Protein 6H9O (pdb70)

Nearest PDB structures (foldseek):
  6h9o-assembly1_A  TM=1.005E+00  e=1.721E-45  Escherichia coli K-12
  6h9o-assembly2_C  TM=9.805E-01  e=7.063E-41  Escherichia coli K-12
  8hhh-assembly1_Q  TM=9.699E-01  e=2.082E-38  Escherichia coli K-12
  2vh1-assembly1_A  TM=9.726E-01  e=2.102E-37  Escherichia coli
  2vh1-assembly2_B  TM=8.930E-01  e=1.021E-34  Escherichia coli

Structure (mmCIF, N/CA/C/O backbone):
data_6H9O
#
_entry.id   6H9O
#
_cell.length_a   117.221
_cell.length_b   48.011
_cell.length_c   131.619
_cell.angle_alpha   90.00
_cell.angle_beta   112.40
_cell.angle_gamma   90.00
#
_symmetry.space_group_name_H-M   'C 1 2 1'
#
loop_
_entity.id
_entity.type
_entity.pdbx_description
1 polymer 'Cell division protein FtsQ'
2 polymer 'Cell division protein FtsB'
#
loop_
_atom_site.group_PDB
_atom_site.id
_atom_site.type_symbol
_atom_site.label_atom_id
_atom_site.label_alt_id
_atom_site.label_comp_id
_atom_site.label_asym_id
_atom_site.label_entity_id
_atom_site.label_seq_id
_atom_site.pdbx_PDB_ins_code
_atom_site.Cartn_x
_atom_site.Cartn_y
_atom_site.Cartn_z
_atom_site.occupancy
_atom_site.B_iso_or_equiv
_atom_site.auth_seq_id
_atom_site.auth_comp_id
_atom_site.auth_asym_id
_atom_site.auth_atom_id
_atom_site.pdbx_PDB_model_num
ATOM 1 N N . SER A 1 2 ? 14.079 -62.062 40.295 1.00 110.44 58 SER A N 1
ATOM 2 C CA . SER A 1 2 ? 14.163 -60.894 41.170 1.00 116.82 58 SER A CA 1
ATOM 3 C C . SER A 1 2 ? 15.627 -60.514 41.501 1.00 114.79 58 SER A C 1
ATOM 4 O O . SER A 1 2 ? 15.869 -59.752 42.436 1.00 135.00 58 SER A O 1
ATOM 7 N N . LYS A 1 3 ? 16.592 -61.065 40.760 1.00 106.47 59 LYS A N 1
ATOM 8 C CA . LYS A 1 3 ? 17.986 -60.658 40.923 1.00 104.23 59 LYS A CA 1
ATOM 9 C C . LYS A 1 3 ? 18.123 -59.163 40.635 1.00 102.85 59 LYS A C 1
ATOM 10 O O . LYS A 1 3 ? 17.587 -58.655 39.648 1.00 102.23 59 LYS A O 1
ATOM 16 N N . LEU A 1 4 ? 18.880 -58.459 41.477 1.00 98.81 60 LEU A N 1
ATOM 17 C CA . LEU A 1 4 ? 18.675 -57.030 41.689 1.00 95.81 60 LEU A CA 1
ATOM 18 C C . LEU A 1 4 ? 19.924 -56.229 41.383 1.00 92.19 60 LEU A C 1
ATOM 19 O O . LEU A 1 4 ? 20.997 -56.520 41.917 1.00 98.48 60 LEU A O 1
ATOM 24 N N . VAL A 1 5 ? 19.774 -55.189 40.570 1.00 89.09 61 VAL A N 1
ATOM 25 C CA . VAL A 1 5 ? 20.868 -54.275 40.259 1.00 91.89 61 VAL A CA 1
ATOM 26 C C . VAL A 1 5 ? 20.343 -52.866 40.505 1.00 91.40 61 VAL A C 1
ATOM 27 O O . VAL A 1 5 ? 19.412 -52.412 39.825 1.00 91.04 61 VAL A O 1
ATOM 31 N N . LEU A 1 6 ? 20.910 -52.188 41.495 1.00 88.61 62 LEU A N 1
ATOM 32 C CA . LEU A 1 6 ? 20.512 -50.833 41.839 1.00 80.77 62 LEU A CA 1
ATOM 33 C C . LEU A 1 6 ? 21.532 -49.835 41.308 1.00 81.95 62 LEU A C 1
ATOM 34 O O . LEU A 1 6 ? 22.736 -49.979 41.537 1.00 81.93 62 LEU A O 1
ATOM 39 N N . THR A 1 7 ? 21.037 -48.824 40.615 1.00 81.18 63 THR A N 1
ATOM 40 C CA . THR A 1 7 ? 21.820 -47.674 40.212 1.00 79.56 63 THR A CA 1
ATOM 41 C C . THR A 1 7 ? 21.308 -46.442 40.952 1.00 79.14 63 THR A C 1
ATOM 42 O O . THR A 1 7 ? 20.150 -46.389 41.369 1.00 85.06 63 THR A O 1
ATOM 46 N N . GLY A 1 8 ? 22.173 -45.449 41.125 1.00 81.03 64 GLY A N 1
ATOM 47 C CA . GLY A 1 8 ? 21.777 -44.265 41.863 1.00 75.11 64 GLY A CA 1
ATOM 48 C C . GLY A 1 8 ? 22.687 -43.892 43.021 1.00 77.25 64 GLY A C 1
ATOM 49 O O . GLY A 1 8 ? 23.432 -44.731 43.537 1.00 80.06 64 GLY A O 1
ATOM 50 N N . GLU A 1 9 ? 22.627 -42.633 43.447 1.00 68.83 65 GLU A N 1
ATOM 51 C CA . GLU A 1 9 ? 23.472 -42.123 44.521 1.00 82.86 65 GLU A CA 1
ATOM 52 C C . GLU A 1 9 ? 22.850 -42.461 45.884 1.00 89.08 65 GLU A C 1
ATOM 53 O O . GLU A 1 9 ? 22.201 -41.642 46.544 1.00 95.86 65 GLU A O 1
ATOM 59 N N . ARG A 1 10 ? 23.081 -43.695 46.327 1.00 88.29 66 ARG A N 1
ATOM 60 C CA . ARG A 1 10 ? 22.593 -44.162 47.626 1.00 82.54 66 ARG A CA 1
ATOM 61 C C . ARG A 1 10 ? 23.369 -43.498 48.751 1.00 84.66 66 ARG A C 1
ATOM 62 O O . ARG A 1 10 ? 24.605 -43.485 48.737 1.00 102.18 66 ARG A O 1
ATOM 70 N N . HIS A 1 11 ? 22.661 -42.922 49.716 1.00 77.03 67 HIS A N 1
ATOM 71 C CA . HIS A 1 11 ? 23.355 -42.608 50.960 1.00 81.48 67 HIS A CA 1
ATOM 72 C C . HIS A 1 11 ? 22.640 -43.198 52.157 1.00 75.11 67 HIS A C 1
ATOM 73 O O . HIS A 1 11 ? 23.282 -43.706 53.086 1.00 70.84 67 HIS A O 1
ATOM 80 N N . TYR A 1 12 ? 21.314 -43.176 52.113 1.00 68.61 68 TYR A N 1
ATOM 81 C CA . TYR A 1 12 ? 20.501 -43.722 53.181 1.00 61.26 68 TYR A CA 1
ATOM 82 C C . TYR A 1 12 ? 19.925 -45.100 52.875 1.00 59.12 68 TYR A C 1
ATOM 83 O O . TYR A 1 12 ? 19.797 -45.916 53.796 1.00 58.70 68 TYR A O 1
ATOM 92 N N . THR A 1 13 ? 19.535 -45.381 51.627 1.00 55.84 69 THR A N 1
ATOM 93 C CA . THR A 1 13 ? 18.879 -46.651 51.331 1.00 59.51 69 THR A CA 1
ATOM 94 C C . THR A 1 13 ? 19.872 -47.816 51.214 1.00 64.27 69 THR A C 1
ATOM 95 O O . THR A 1 13 ? 20.773 -47.803 50.364 1.00 66.55 69 THR A O 1
ATOM 99 N N . ARG A 1 14 ? 19.724 -48.797 52.108 1.00 60.51 70 ARG A N 1
ATOM 100 C CA . ARG A 1 14 ? 20.377 -50.098 52.022 1.00 58.83 70 ARG A CA 1
ATOM 101 C C . ARG A 1 14 ? 19.718 -51.000 50.980 1.00 66.71 70 ARG A C 1
ATOM 102 O O . ARG A 1 14 ? 18.495 -50.981 50.786 1.00 68.54 70 ARG A O 1
ATOM 110 N N . ASN A 1 15 ? 20.548 -51.804 50.313 1.00 66.54 71 ASN A N 1
ATOM 111 C CA . ASN A 1 15 ? 20.074 -52.958 49.549 1.00 68.11 71 ASN A CA 1
ATOM 112 C C . ASN A 1 15 ? 18.892 -53.636 50.211 1.00 70.32 71 ASN A C 1
ATOM 113 O O . ASN A 1 15 ? 17.848 -53.848 49.585 1.00 70.49 71 ASN A O 1
ATOM 118 N N . ASP A 1 16 ? 19.029 -53.980 51.490 1.00 74.08 72 ASP A N 1
ATOM 119 C CA . ASP A 1 16 ? 17.990 -54.768 52.131 1.00 62.44 72 ASP A CA 1
ATOM 120 C C . ASP A 1 16 ? 16.674 -54.023 52.226 1.00 70.04 72 ASP A C 1
ATOM 121 O O . ASP A 1 16 ? 15.626 -54.662 52.374 1.00 73.51 72 ASP A O 1
ATOM 126 N N . ASP A 1 17 ? 16.682 -52.700 52.071 1.00 69.20 73 ASP A N 1
ATOM 127 C CA . ASP A 1 17 ? 15.414 -51.991 51.989 1.00 64.06 73 ASP A CA 1
ATOM 128 C C . ASP A 1 17 ? 14.704 -52.322 50.693 1.00 63.49 73 ASP A C 1
ATOM 129 O O . ASP A 1 17 ? 13.485 -52.547 50.684 1.00 67.19 73 ASP A O 1
ATOM 134 N N . ILE A 1 18 ? 15.454 -52.349 49.586 1.00 64.86 74 ILE A N 1
ATOM 135 C CA . ILE A 1 18 ? 14.876 -52.750 48.308 1.00 65.68 74 ILE A CA 1
ATOM 136 C C . ILE A 1 18 ? 14.545 -54.233 48.304 1.00 65.13 74 ILE A C 1
ATOM 137 O O . ILE A 1 18 ? 13.536 -54.656 47.729 1.00 61.08 74 ILE A O 1
ATOM 142 N N . ARG A 1 19 ? 15.404 -55.054 48.899 1.00 65.75 75 ARG A N 1
ATOM 143 C CA . ARG A 1 19 ? 15.084 -56.468 48.918 1.00 66.82 75 ARG A CA 1
ATOM 144 C C . ARG A 1 19 ? 13.798 -56.684 49.689 1.00 68.16 75 ARG A C 1
ATOM 145 O O . ARG A 1 19 ? 12.901 -57.397 49.222 1.00 72.80 75 ARG A O 1
ATOM 153 N N . GLN A 1 20 ? 13.636 -55.987 50.818 1.00 64.22 76 GLN A N 1
ATOM 154 C CA . GLN A 1 20 ? 12.485 -56.279 51.652 1.00 63.26 76 GLN A CA 1
ATOM 155 C C . GLN A 1 20 ? 11.233 -55.582 51.152 1.00 68.43 76 GLN A C 1
ATOM 156 O O . GLN A 1 20 ? 10.125 -56.029 51.462 1.00 66.02 76 GLN A O 1
ATOM 162 N N . SER A 1 21 ? 11.381 -54.596 50.274 1.00 68.83 77 SER A N 1
ATOM 163 C CA . SER A 1 21 ? 10.206 -54.033 49.636 1.00 68.03 77 SER A CA 1
ATOM 164 C C . SER A 1 21 ? 9.679 -54.972 48.563 1.00 68.25 77 SER A C 1
ATOM 165 O O . SER A 1 21 ? 8.471 -55.225 48.493 1.00 72.71 77 SER A O 1
ATOM 168 N N . ILE A 1 22 ? 10.574 -55.594 47.798 1.00 71.84 78 ILE A N 1
ATOM 169 C CA . ILE A 1 22 ? 10.130 -56.540 46.780 1.00 75.09 78 ILE A CA 1
ATOM 170 C C . ILE A 1 22 ? 9.601 -57.818 47.419 1.00 74.02 78 ILE A C 1
ATOM 171 O O . ILE A 1 22 ? 8.516 -58.302 47.071 1.00 68.05 78 ILE A O 1
ATOM 176 N N . LEU A 1 23 ? 10.338 -58.364 48.388 1.00 70.04 79 LEU A N 1
ATOM 177 C CA . LEU A 1 23 ? 9.836 -59.530 49.108 1.00 73.33 79 LEU A CA 1
ATOM 178 C C . LEU A 1 23 ? 8.502 -59.258 49.786 1.00 75.33 79 LEU A C 1
ATOM 179 O O . LEU A 1 23 ? 7.713 -60.185 49.991 1.00 75.97 79 LEU A O 1
ATOM 184 N N . ALA A 1 24 ? 8.230 -58.000 50.135 1.00 76.30 80 ALA A N 1
ATOM 185 C CA . ALA A 1 24 ? 6.989 -57.672 50.828 1.00 75.28 80 ALA A CA 1
ATOM 186 C C . ALA A 1 24 ? 5.759 -57.982 49.992 1.00 74.65 80 ALA A C 1
ATOM 187 O O . ALA A 1 24 ? 4.692 -58.256 50.546 1.00 75.88 80 ALA A O 1
ATOM 189 N N . LEU A 1 25 ? 5.877 -57.941 48.669 1.00 72.09 81 LEU A N 1
ATOM 190 C CA . LEU A 1 25 ? 4.709 -58.180 47.833 1.00 79.01 81 LEU A CA 1
ATOM 191 C C . LEU A 1 25 ? 4.315 -59.651 47.753 1.00 86.87 81 LEU A C 1
ATOM 192 O O . LEU A 1 25 ? 3.171 -59.952 47.388 1.00 88.62 81 LEU A O 1
ATOM 197 N N . GLY A 1 26 ? 5.221 -60.567 48.074 1.00 85.45 82 GLY A N 1
ATOM 198 C CA . GLY A 1 26 ? 4.928 -61.987 47.978 1.00 91.29 82 GLY A CA 1
ATOM 199 C C . GLY A 1 26 ? 5.552 -62.635 46.751 1.00 88.77 82 GLY A C 1
ATOM 200 O O . GLY A 1 26 ? 5.996 -61.954 45.822 1.00 77.08 82 GLY A O 1
ATOM 201 N N . GLN A 1 34 ? 6.176 -60.306 38.764 1.00 120.57 90 GLN A N 1
ATOM 202 C CA . GLN A 1 34 ? 5.358 -59.185 39.211 1.00 113.69 90 GLN A CA 1
ATOM 203 C C . GLN A 1 34 ? 5.537 -57.997 38.262 1.00 116.21 90 GLN A C 1
ATOM 204 O O . GLN A 1 34 ? 6.250 -58.114 37.256 1.00 117.66 90 GLN A O 1
ATOM 210 N N . ASP A 1 35 ? 4.935 -56.853 38.612 1.00 110.73 91 ASP A N 1
ATOM 211 C CA . ASP A 1 35 ? 4.800 -55.695 37.729 1.00 108.26 91 ASP A CA 1
ATOM 212 C C . ASP A 1 35 ? 5.653 -54.523 38.214 1.00 107.85 91 ASP A C 1
ATOM 213 O O . ASP A 1 35 ? 5.669 -54.198 39.410 1.00 106.85 91 ASP A O 1
ATOM 218 N N . VAL A 1 36 ? 6.309 -53.867 37.246 1.00 101.45 92 VAL A N 1
ATOM 219 C CA . VAL A 1 36 ? 7.275 -52.790 37.448 1.00 95.86 92 VAL A CA 1
ATOM 220 C C . VAL A 1 36 ? 6.622 -51.544 38.041 1.00 96.00 92 VAL A C 1
ATOM 221 O O . VAL A 1 36 ? 7.261 -50.772 38.765 1.00 92.87 92 VAL A O 1
ATOM 225 N N . ASN A 1 37 ? 5.345 -51.335 37.775 1.00 97.68 93 ASN A N 1
ATOM 226 C CA . ASN A 1 37 ? 4.699 -50.179 38.371 1.00 97.84 93 ASN A CA 1
ATOM 227 C C . ASN A 1 37 ? 4.393 -50.426 39.838 1.00 93.88 93 ASN A C 1
ATOM 228 O O . ASN A 1 37 ? 4.552 -49.526 40.670 1.00 88.47 93 ASN A O 1
ATOM 233 N N . ILE A 1 38 ? 3.908 -51.627 40.154 1.00 97.06 94 ILE A N 1
ATOM 234 C CA . ILE A 1 38 ? 3.551 -51.952 41.531 1.00 96.46 94 ILE A CA 1
ATOM 235 C C . ILE A 1 38 ? 4.757 -51.823 42.459 1.00 90.85 94 ILE A C 1
ATOM 236 O O . ILE A 1 38 ? 4.635 -51.318 43.585 1.00 85.85 94 ILE A O 1
ATOM 241 N N . ILE A 1 39 ? 5.940 -52.241 41.999 1.00 87.23 95 ILE A N 1
ATOM 242 C CA . ILE A 1 39 ? 7.081 -52.269 42.908 1.00 81.69 95 ILE A CA 1
ATOM 243 C C . ILE A 1 39 ? 7.708 -50.884 43.042 1.00 79.93 95 ILE A C 1
ATOM 244 O O . ILE A 1 39 ? 8.207 -50.520 44.112 1.00 73.57 95 ILE A O 1
ATOM 249 N N . GLN A 1 40 ? 7.708 -50.094 41.968 1.00 83.61 96 GLN A N 1
ATOM 250 C CA . GLN A 1 40 ? 8.135 -48.700 42.066 1.00 76.79 96 GLN A CA 1
ATOM 251 C C . GLN A 1 40 ? 7.337 -47.956 43.132 1.00 73.28 96 GLN A C 1
ATOM 252 O O . GLN A 1 40 ? 7.904 -47.312 44.022 1.00 72.24 96 GLN A O 1
ATOM 258 N N . THR A 1 41 ? 6.007 -48.033 43.045 1.00 74.21 97 THR A N 1
ATOM 259 C CA . THR A 1 41 ? 5.153 -47.420 44.054 1.00 71.92 97 THR A CA 1
ATOM 260 C C . THR A 1 41 ? 5.424 -47.998 45.433 1.00 70.84 97 THR A C 1
ATOM 261 O O . THR A 1 41 ? 5.401 -47.269 46.432 1.00 69.77 97 THR A O 1
ATOM 265 N N . GLN A 1 42 ? 5.728 -49.291 45.504 1.00 70.70 98 GLN A N 1
ATOM 266 C CA . GLN A 1 42 ? 5.906 -49.923 46.804 1.00 72.88 98 GLN A CA 1
ATOM 267 C C . GLN A 1 42 ? 7.232 -49.538 47.439 1.00 67.93 98 GLN A C 1
ATOM 268 O O . GLN A 1 42 ? 7.318 -49.471 48.676 1.00 61.81 98 GLN A O 1
ATOM 274 N N . ILE A 1 43 ? 8.257 -49.277 46.613 1.00 69.05 99 ILE A N 1
ATOM 275 C CA . ILE A 1 43 ? 9.513 -48.735 47.115 1.00 57.16 99 ILE A CA 1
ATOM 276 C C . ILE A 1 43 ? 9.281 -47.330 47.627 1.00 62.36 99 ILE A C 1
ATOM 277 O O . ILE A 1 43 ? 9.771 -46.948 48.698 1.00 57.31 99 ILE A O 1
ATOM 282 N N . GLU A 1 44 ? 8.526 -46.539 46.855 1.00 63.78 100 GLU A N 1
ATOM 283 C CA . GLU A 1 44 ? 8.092 -45.217 47.293 1.00 58.07 100 GLU A CA 1
ATOM 284 C C . GLU A 1 44 ? 7.410 -45.292 48.653 1.00 63.02 100 GLU A C 1
ATOM 285 O O . GLU A 1 44 ? 7.707 -44.509 49.563 1.00 64.35 100 GLU A O 1
ATOM 291 N N . GLN A 1 45 ? 6.506 -46.253 48.819 1.00 60.45 101 GLN A N 1
ATOM 292 C CA . GLN A 1 45 ? 5.669 -46.254 50.000 1.00 58.48 101 GLN A CA 1
ATOM 293 C C . GLN A 1 45 ? 6.371 -46.780 51.225 1.00 56.41 101 GLN A C 1
ATOM 294 O O . GLN A 1 45 ? 5.932 -46.505 52.343 1.00 58.80 101 GLN A O 1
ATOM 300 N N . ARG A 1 46 ? 7.462 -47.495 51.063 1.00 64.51 102 ARG A N 1
ATOM 301 C CA . ARG A 1 46 ? 8.113 -48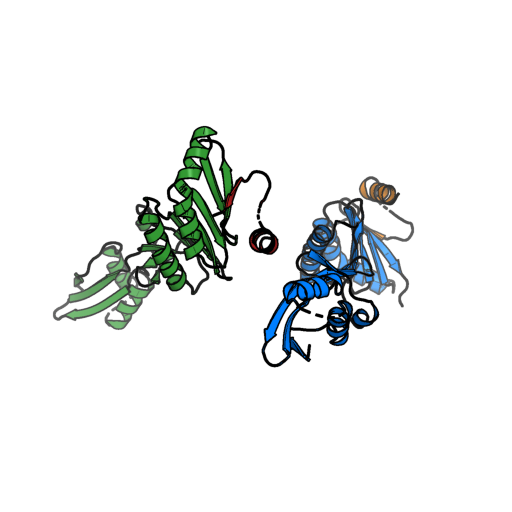.055 52.227 1.00 63.98 102 ARG A CA 1
ATOM 302 C C . ARG A 1 46 ? 9.373 -47.318 52.592 1.00 62.72 102 ARG A C 1
ATOM 303 O O . ARG A 1 46 ? 9.779 -47.374 53.753 1.00 61.03 102 ARG A O 1
ATOM 311 N N . LEU A 1 47 ? 9.913 -46.540 51.662 1.00 65.63 103 LEU A N 1
ATOM 312 C CA . LEU A 1 47 ? 11.133 -45.765 51.867 1.00 62.80 103 LEU A CA 1
ATOM 313 C C . LEU A 1 47 ? 10.728 -44.317 51.731 1.00 60.50 103 LEU A C 1
ATOM 314 O O . LEU A 1 47 ? 10.514 -43.828 50.607 1.00 61.23 103 LEU A O 1
ATOM 319 N N . PRO A 1 48 ? 10.486 -43.621 52.837 1.00 63.51 104 PRO A N 1
ATOM 320 C CA . PRO A 1 48 ? 10.002 -42.250 52.727 1.00 61.37 104 PRO A CA 1
ATOM 321 C C . PRO A 1 48 ? 11.104 -41.261 52.419 1.00 51.31 104 PRO A C 1
ATOM 322 O O . PRO A 1 48 ? 10.829 -40.071 52.279 1.00 61.81 104 PRO A O 1
ATOM 326 N N . TRP A 1 49 ? 12.337 -41.699 52.278 1.00 58.84 105 TRP A N 1
ATOM 327 C CA . TRP A 1 49 ? 13.395 -40.801 51.850 1.00 57.19 105 TRP A CA 1
ATOM 328 C C . TRP A 1 49 ? 13.714 -40.951 50.369 1.00 57.00 105 TRP A C 1
ATOM 329 O O . TRP A 1 49 ? 14.700 -40.380 49.894 1.00 61.27 105 TRP A O 1
ATOM 340 N N . ILE A 1 50 ? 12.951 -41.745 49.648 1.00 51.08 106 ILE A N 1
ATOM 341 C CA . ILE A 1 50 ? 13.080 -41.826 48.204 1.00 51.80 106 ILE A CA 1
ATOM 342 C C . ILE A 1 50 ? 12.245 -40.725 47.597 1.00 47.35 106 ILE A C 1
ATOM 343 O O . ILE A 1 50 ? 11.084 -40.577 47.945 1.00 64.24 106 ILE A O 1
ATOM 348 N N . LYS A 1 51 ? 12.836 -39.925 46.730 1.00 56.31 107 LYS A N 1
ATOM 349 C CA . LYS A 1 51 ? 12.134 -38.881 45.982 1.00 57.21 107 LYS A CA 1
ATOM 350 C C . LYS A 1 51 ? 11.690 -39.370 44.603 1.00 63.89 107 LYS A C 1
ATOM 351 O O . LYS A 1 51 ? 10.614 -38.991 44.131 1.00 56.37 107 LYS A O 1
ATOM 357 N N . GLN A 1 52 ? 12.537 -40.161 43.926 1.00 61.69 108 GLN A N 1
ATOM 358 C CA . GLN A 1 52 ? 12.235 -40.741 42.622 1.00 68.57 108 GLN A CA 1
ATOM 359 C C . GLN A 1 52 ? 12.798 -42.153 42.591 1.00 60.99 108 GLN A C 1
ATOM 360 O O . GLN A 1 52 ? 13.800 -42.441 43.239 1.00 58.24 108 GLN A O 1
ATOM 366 N N . VAL A 1 53 ? 12.098 -43.047 41.898 1.00 62.79 109 VAL A N 1
ATOM 367 C CA . VAL A 1 53 ? 12.576 -44.407 41.680 1.00 68.7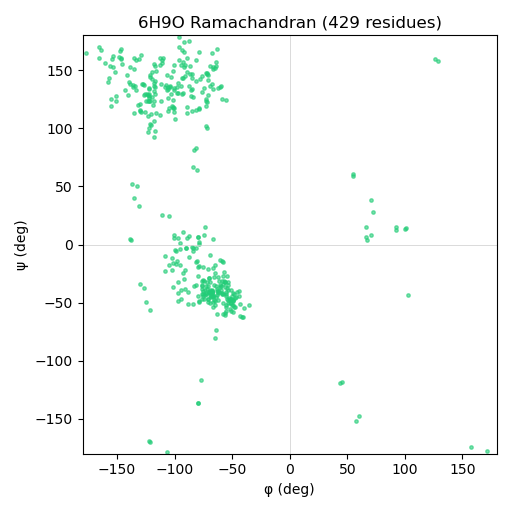6 109 VAL A CA 1
ATOM 368 C C . VAL A 1 53 ? 12.003 -44.910 40.370 1.00 71.76 109 VAL A C 1
ATOM 369 O O . VAL A 1 53 ? 10.792 -44.839 40.157 1.00 70.26 109 VAL A O 1
ATOM 373 N N . SER A 1 54 ? 12.868 -45.405 39.485 1.00 73.01 110 SER A N 1
ATOM 374 C CA . SER A 1 54 ? 12.433 -46.019 38.236 1.00 74.88 110 SER A CA 1
ATOM 375 C C . SER A 1 54 ? 12.970 -47.442 38.168 1.00 79.43 110 SER A C 1
ATOM 376 O O . SER A 1 54 ? 14.153 -47.694 38.433 1.00 80.11 110 SER A O 1
ATOM 379 N N . VAL A 1 55 ? 12.096 -48.356 37.786 1.00 82.27 111 VAL A N 1
ATOM 380 C CA . VAL A 1 55 ? 12.338 -49.785 37.868 1.00 85.15 111 VAL A CA 1
ATOM 381 C C . VAL A 1 55 ? 12.199 -50.409 36.481 1.00 92.33 111 VAL A C 1
ATOM 382 O O . VAL A 1 55 ? 11.097 -50.734 36.027 1.00 90.06 111 VAL A O 1
ATOM 386 N N . ARG A 1 56 ? 13.317 -50.661 35.823 1.00 98.09 112 ARG A N 1
ATOM 387 C CA . ARG A 1 56 ? 13.291 -51.240 34.488 1.00 107.35 112 ARG A CA 1
ATOM 388 C C . ARG A 1 56 ? 13.583 -52.733 34.585 1.00 108.10 112 ARG A C 1
ATOM 389 O O . ARG A 1 56 ? 14.523 -53.136 35.284 1.00 102.04 112 ARG A O 1
ATOM 397 N N . LYS A 1 57 ? 12.776 -53.553 33.895 1.00 113.30 113 LYS A N 1
ATOM 398 C CA . LYS A 1 57 ? 13.018 -54.993 33.891 1.00 114.55 113 LYS A CA 1
ATOM 399 C C . LYS A 1 57 ? 13.918 -55.374 32.724 1.00 118.31 113 LYS A C 1
ATOM 400 O O . LYS A 1 57 ? 13.952 -54.703 31.689 1.00 123.24 113 LYS A O 1
ATOM 406 N N . GLN A 1 58 ? 14.633 -56.484 32.896 1.00 122.26 114 GLN A N 1
ATOM 407 C CA . GLN A 1 58 ? 15.813 -56.774 32.089 1.00 130.38 114 GLN A CA 1
ATOM 408 C C . GLN A 1 58 ? 16.040 -58.278 32.065 1.00 130.90 114 GLN A C 1
ATOM 409 O O . GLN A 1 58 ? 16.113 -58.908 33.124 1.00 160.05 114 GLN A O 1
ATOM 415 N N . TRP A 1 59 ? 16.120 -58.851 30.870 1.00 128.14 115 TRP A N 1
ATOM 416 C CA . TRP A 1 59 ? 16.376 -60.283 30.795 1.00 124.34 115 TRP A CA 1
ATOM 417 C C . TRP A 1 59 ? 17.861 -60.539 31.048 1.00 121.69 115 TRP A C 1
ATOM 418 O O . TRP A 1 59 ? 18.700 -59.762 30.589 1.00 125.90 115 TRP A O 1
ATOM 429 N N . PRO A 1 60 ? 18.236 -61.624 31.754 1.00 118.06 116 PRO A N 1
ATOM 430 C CA . PRO A 1 60 ? 17.591 -62.840 32.278 1.00 118.14 116 PRO A CA 1
ATOM 431 C C . PRO A 1 60 ? 16.521 -62.655 33.352 1.00 121.82 116 PRO A C 1
ATOM 432 O O . PRO A 1 60 ? 15.330 -62.727 33.047 1.00 124.47 116 PRO A O 1
ATOM 436 N N . ASP A 1 61 ? 16.935 -62.458 34.599 1.00 118.02 117 ASP A N 1
ATOM 437 C CA . ASP A 1 61 ? 16.015 -62.393 35.730 1.00 116.22 117 ASP A CA 1
ATOM 438 C C . ASP A 1 61 ? 16.346 -61.187 36.590 1.00 117.41 117 ASP A C 1
ATOM 439 O O . ASP A 1 61 ? 16.511 -61.282 37.807 1.00 116.07 117 ASP A O 1
ATOM 444 N N . GLU A 1 62 ? 16.463 -60.022 35.958 1.00 120.33 118 GLU A N 1
ATOM 445 C CA . GLU A 1 62 ? 16.968 -58.844 36.640 1.00 111.85 118 GLU A CA 1
ATOM 446 C C . GLU A 1 62 ? 15.962 -57.700 36.660 1.00 108.21 118 GLU A C 1
ATOM 447 O O . GLU A 1 62 ? 15.166 -57.513 35.733 1.00 105.54 118 GLU A O 1
ATOM 453 N N . LEU A 1 63 ? 16.050 -56.931 37.746 1.00 107.62 119 LEU A N 1
ATOM 454 C CA . LEU A 1 63 ? 15.300 -55.706 38.008 1.00 97.47 119 LEU A CA 1
ATOM 455 C C . LEU A 1 63 ? 16.347 -54.626 38.188 1.00 95.54 119 LEU A C 1
ATOM 456 O O . LEU A 1 63 ? 17.131 -54.675 39.144 1.00 96.72 119 LEU A O 1
ATOM 461 N N . LYS A 1 64 ? 16.404 -53.682 37.266 1.00 94.60 120 LYS A N 1
ATOM 462 C CA . LYS A 1 64 ? 17.366 -52.60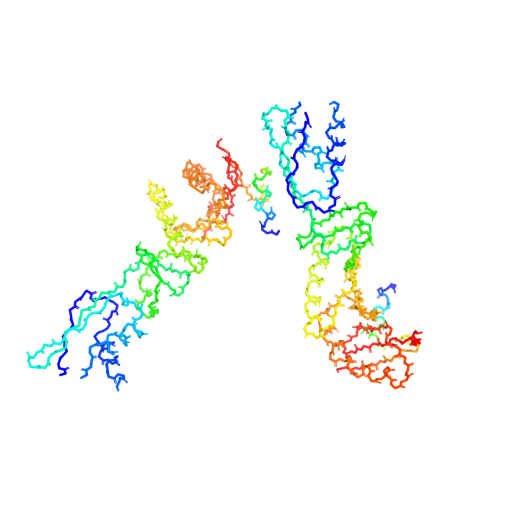3 37.384 1.00 96.32 120 LYS A CA 1
ATOM 463 C C . LYS A 1 64 ? 16.600 -51.403 37.911 1.00 96.26 120 LYS A C 1
ATOM 464 O O . LYS A 1 64 ? 15.588 -50.996 37.327 1.00 97.73 120 LYS A O 1
ATOM 470 N N . ILE A 1 65 ? 17.069 -50.860 39.028 1.00 86.26 121 ILE A N 1
ATOM 471 C CA . ILE A 1 65 ? 16.307 -49.899 39.804 1.00 84.42 121 ILE A CA 1
ATOM 472 C C . ILE A 1 65 ? 17.117 -48.617 39.896 1.00 80.04 121 ILE A C 1
ATOM 473 O O . ILE A 1 65 ? 18.252 -48.631 40.397 1.00 77.96 121 ILE A O 1
ATOM 478 N N . HIS A 1 66 ? 16.536 -47.506 39.455 1.00 74.90 122 HIS A N 1
ATOM 479 C CA . HIS A 1 66 ? 17.203 -46.226 39.644 1.00 79.13 122 HIS A CA 1
ATOM 480 C C . HIS A 1 66 ? 16.618 -45.532 40.870 1.00 76.69 122 HIS A C 1
ATOM 481 O O . HIS A 1 66 ? 15.388 -45.436 41.023 1.00 69.85 122 HIS A O 1
ATOM 488 N N . LEU A 1 67 ? 17.503 -45.072 41.746 1.00 63.17 123 LEU A N 1
ATOM 489 C CA . LEU A 1 67 ? 17.118 -44.465 43.002 1.00 61.77 123 LEU A CA 1
ATOM 490 C C . LEU A 1 67 ? 17.575 -43.018 43.014 1.00 67.72 123 LEU A C 1
ATOM 491 O O . LEU A 1 67 ? 18.747 -42.730 42.740 1.00 69.27 123 LEU A O 1
ATOM 496 N N . VAL A 1 68 ? 16.653 -42.109 43.340 1.00 61.31 124 VAL A N 1
ATOM 497 C CA . VAL A 1 68 ? 17.012 -40.759 43.746 1.00 57.23 124 VAL A CA 1
ATOM 498 C C . VAL A 1 68 ? 16.435 -40.502 45.122 1.00 56.86 124 VAL A C 1
ATOM 499 O O . VAL A 1 68 ? 15.228 -40.663 45.333 1.00 58.81 124 VAL A O 1
ATOM 503 N N . GLU A 1 69 ? 17.301 -40.101 46.042 1.00 55.10 125 GLU A N 1
ATOM 504 C CA . GLU A 1 69 ? 16.951 -39.792 47.414 1.00 53.75 125 GLU A CA 1
ATOM 505 C C . GLU A 1 69 ? 16.743 -38.300 47.556 1.00 53.62 125 GLU A C 1
ATOM 506 O O . GLU A 1 69 ? 17.216 -37.501 46.746 1.00 54.91 125 GLU A O 1
ATOM 512 N N . TYR A 1 70 ? 16.020 -37.929 48.599 1.00 53.10 126 TYR A N 1
ATOM 513 C CA . TYR A 1 70 ? 16.089 -36.555 49.065 1.00 55.99 126 TYR A CA 1
ATOM 514 C C . TYR A 1 70 ? 17.467 -36.298 49.671 1.00 52.53 126 TYR A C 1
ATOM 515 O O . TYR A 1 70 ? 18.141 -37.213 50.149 1.00 58.91 126 TYR A O 1
ATOM 524 N N . VAL A 1 71 ? 17.900 -35.046 49.644 1.00 48.68 127 VAL A N 1
ATOM 525 C CA . VAL A 1 71 ? 19.202 -34.667 50.181 1.00 51.09 127 VAL A CA 1
ATOM 526 C C . VAL A 1 71 ? 18.997 -33.627 51.262 1.00 54.41 127 VAL A C 1
ATOM 527 O O . VAL A 1 71 ? 18.791 -32.438 50.991 1.00 50.21 127 VAL A O 1
ATOM 531 N N . PRO A 1 72 ? 19.103 -34.016 52.529 1.00 51.58 128 PRO A N 1
ATOM 532 C CA . PRO A 1 72 ? 18.777 -33.071 53.586 1.00 50.00 128 PRO A CA 1
ATOM 533 C C . PRO A 1 72 ? 19.781 -31.928 53.593 1.00 50.60 128 PRO A C 1
ATOM 534 O O . PRO A 1 72 ? 20.990 -32.123 53.465 1.00 53.94 128 PRO A O 1
ATOM 538 N N . ILE A 1 73 ? 19.238 -30.728 53.686 1.00 52.58 129 ILE A N 1
ATOM 539 C CA . ILE A 1 73 ? 19.960 -29.530 54.044 1.00 53.10 129 ILE A CA 1
ATOM 540 C C . ILE A 1 73 ? 19.921 -29.318 55.552 1.00 52.21 129 ILE A C 1
ATOM 541 O O . ILE A 1 73 ? 20.793 -28.637 56.103 1.00 60.81 129 ILE A O 1
ATOM 546 N N . ALA A 1 74 ? 18.948 -29.896 56.239 1.00 50.35 130 ALA A N 1
ATOM 547 C CA . ALA A 1 74 ? 18.797 -29.661 57.663 1.00 52.40 130 ALA A CA 1
ATOM 548 C C . ALA A 1 74 ? 17.950 -30.767 58.268 1.00 52.51 130 ALA A C 1
ATOM 549 O O . ALA A 1 74 ? 17.186 -31.433 57.567 1.00 51.87 130 ALA A O 1
ATOM 551 N N . ARG A 1 75 ? 18.119 -30.975 59.566 1.00 52.33 131 ARG A N 1
ATOM 552 C CA . ARG A 1 75 ? 17.101 -31.664 60.333 1.00 47.95 131 ARG A CA 1
ATOM 553 C 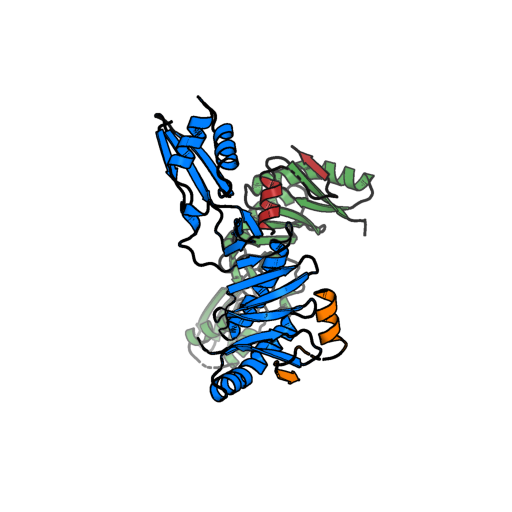C . ARG A 1 75 ? 15.898 -30.746 60.504 1.00 54.55 131 ARG A C 1
ATOM 554 O O . ARG A 1 75 ? 16.023 -29.518 60.579 1.00 50.46 131 ARG A O 1
ATOM 562 N N . TRP A 1 76 ? 14.715 -31.354 60.542 1.00 58.82 132 TRP A N 1
ATOM 563 C CA . TRP A 1 76 ? 13.459 -30.613 60.559 1.00 52.14 132 TRP A CA 1
ATOM 564 C C . TRP A 1 76 ? 12.623 -31.040 61.755 1.00 51.42 132 TRP A C 1
ATOM 565 O O . TRP A 1 76 ? 12.239 -32.208 61.874 1.00 50.05 132 TRP A O 1
ATOM 576 N N . ASN A 1 77 ? 12.253 -30.071 62.576 1.00 57.07 133 ASN A N 1
ATOM 577 C CA . ASN A 1 77 ? 11.932 -30.355 63.962 1.00 57.25 133 ASN A CA 1
ATOM 578 C C . ASN A 1 77 ? 13.046 -31.261 64.442 1.00 64.77 133 ASN A C 1
ATOM 579 O O . ASN A 1 77 ? 14.211 -30.837 64.404 1.00 90.16 133 ASN A O 1
ATOM 584 N N . ASP A 1 78 ? 12.791 -32.491 64.853 1.00 58.30 134 ASP A N 1
ATOM 585 C CA . ASP A 1 78 ? 14.000 -33.181 65.306 1.00 56.36 134 ASP A CA 1
ATOM 586 C C . ASP A 1 78 ? 14.192 -34.497 64.580 1.00 63.73 134 ASP A C 1
ATOM 587 O O . ASP A 1 78 ? 15.291 -34.794 64.087 1.00 65.70 134 ASP A O 1
ATOM 592 N N . GLN A 1 79 ? 13.117 -35.289 64.542 1.00 61.09 135 GLN A N 1
ATOM 593 C CA . GLN A 1 79 ? 13.084 -36.603 63.928 1.00 54.10 135 GLN A CA 1
ATOM 594 C C . GLN A 1 79 ? 13.136 -36.571 62.402 1.00 59.40 135 GLN A C 1
ATOM 595 O O . GLN A 1 79 ? 13.529 -37.569 61.788 1.00 58.08 135 GLN A O 1
ATOM 601 N N . HIS A 1 80 ? 12.781 -35.458 61.777 1.00 54.83 136 HIS A N 1
ATOM 602 C CA . HIS A 1 80 ? 12.604 -35.368 60.338 1.00 51.67 136 HIS A CA 1
ATOM 603 C C . HIS A 1 80 ? 13.738 -34.600 59.666 1.00 54.49 136 HIS A C 1
ATOM 604 O O . HIS A 1 80 ? 14.685 -34.111 60.301 1.00 49.58 136 HIS A O 1
ATOM 611 N N . MET A 1 81 ? 13.603 -34.462 58.351 1.00 53.35 137 MET A N 1
ATOM 612 C CA . MET A 1 81 ? 14.605 -33.760 57.581 1.00 52.08 137 MET A CA 1
ATOM 613 C C . MET A 1 81 ? 13.973 -32.994 56.429 1.00 53.16 137 MET A C 1
ATOM 614 O O . MET A 1 81 ? 12.907 -33.350 55.927 1.00 51.95 137 MET A O 1
ATOM 619 N N . VAL A 1 82 ? 14.666 -31.949 55.983 1.00 51.84 138 VAL A N 1
ATOM 620 C CA . VAL A 1 82 ? 14.151 -31.067 54.943 1.00 52.99 138 VAL A CA 1
ATOM 621 C C . VAL A 1 82 ? 15.260 -30.850 53.931 1.00 52.00 138 VAL A C 1
ATOM 622 O O . VAL A 1 82 ? 16.410 -30.646 54.316 1.00 49.59 138 VAL A O 1
ATOM 626 N N . ASP A 1 83 ? 14.934 -30.972 52.650 1.00 55.91 139 ASP A N 1
ATOM 627 C CA . ASP A 1 83 ? 15.912 -30.728 51.597 1.00 59.62 139 ASP A CA 1
ATOM 628 C C . ASP A 1 83 ? 15.882 -29.254 51.129 1.00 62.04 139 ASP A C 1
ATOM 629 O O . ASP A 1 83 ? 15.033 -28.451 51.534 1.00 57.80 139 ASP A O 1
ATOM 634 N N . ALA A 1 84 ? 16.824 -28.911 50.242 1.00 64.46 140 ALA A N 1
ATOM 635 C CA . ALA A 1 84 ? 16.924 -27.533 49.762 1.00 66.36 140 ALA A CA 1
ATOM 636 C C . ALA A 1 84 ? 15.628 -27.023 49.151 1.00 68.31 140 ALA A C 1
ATOM 637 O O . ALA A 1 84 ? 15.326 -25.829 49.263 1.00 68.07 140 ALA A O 1
ATOM 639 N N . GLU A 1 85 ? 14.853 -27.904 48.519 1.00 62.11 141 GLU A N 1
ATOM 640 C CA . GLU A 1 85 ? 13.654 -27.513 47.787 1.00 65.14 141 GLU A CA 1
ATOM 641 C C . GLU A 1 85 ? 12.383 -27.573 48.623 1.00 57.97 141 GLU A C 1
ATOM 642 O O . GLU A 1 85 ? 11.299 -27.522 48.054 1.00 52.42 141 GLU A O 1
ATOM 648 N N . GLY A 1 86 ? 12.480 -27.739 49.933 1.00 54.48 142 GLY A N 1
ATOM 649 C CA . GLY A 1 86 ? 11.311 -27.725 50.777 1.00 54.68 142 GLY A CA 1
ATOM 650 C C . GLY A 1 86 ? 10.671 -29.073 51.037 1.00 58.11 142 GLY A C 1
ATOM 651 O O . GLY A 1 86 ? 9.573 -29.109 51.581 1.00 60.86 142 GLY A O 1
ATOM 652 N N . ASN A 1 87 ? 11.328 -30.186 50.713 1.00 60.37 143 ASN A N 1
ATOM 653 C CA . ASN A 1 87 ? 10.710 -31.484 50.944 1.00 55.33 143 ASN A CA 1
ATOM 654 C C . ASN A 1 87 ? 10.961 -31.943 52.378 1.00 50.03 143 ASN A C 1
ATOM 655 O O . ASN A 1 87 ? 12.079 -31.848 52.890 1.00 53.66 143 ASN A O 1
ATOM 660 N N . THR A 1 88 ? 9.902 -32.426 53.013 1.00 50.23 144 THR A N 1
ATOM 661 C CA . THR A 1 88 ? 9.888 -32.917 54.383 1.00 49.01 144 THR A CA 1
ATOM 662 C C . THR A 1 88 ? 9.915 -34.438 54.346 1.00 50.10 144 THR A C 1
ATOM 663 O O . THR A 1 88 ? 9.031 -35.075 53.757 1.00 51.86 144 THR A O 1
ATOM 667 N N . PHE A 1 89 ? 10.961 -35.016 54.905 1.00 54.36 145 PHE A N 1
ATOM 668 C CA . PHE A 1 89 ? 11.081 -36.460 54.918 1.00 55.51 145 PHE A CA 1
ATOM 669 C C . PHE A 1 89 ? 11.776 -36.914 56.187 1.00 51.24 145 PHE A C 1
ATOM 670 O O . PHE A 1 89 ? 12.329 -36.123 56.956 1.00 45.82 145 PHE A O 1
ATOM 678 N N . SER A 1 90 ? 11.712 -38.212 56.407 1.00 58.47 146 SER A N 1
ATOM 679 C CA . SER A 1 90 ? 12.262 -38.819 57.605 1.00 62.93 146 SER A CA 1
ATOM 680 C C . SER A 1 90 ? 13.175 -39.972 57.218 1.00 58.87 146 SER A C 1
ATOM 681 O O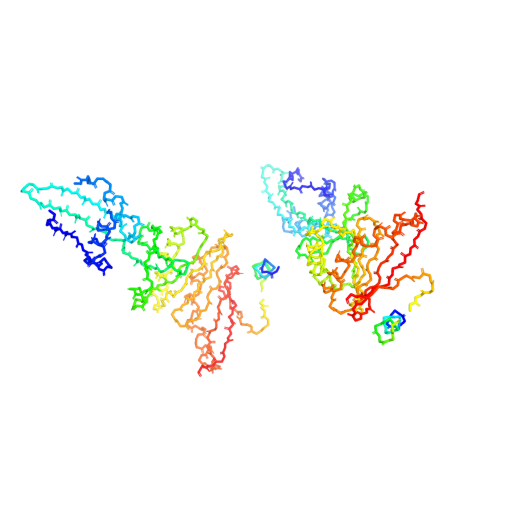 . SER A 1 90 ? 12.864 -40.718 56.289 1.00 67.98 146 SER A O 1
ATOM 684 N N . VAL A 1 91 ? 14.319 -40.069 57.896 1.00 57.96 147 VAL A N 1
ATOM 685 C CA . VAL A 1 91 ? 15.270 -41.188 57.842 1.00 52.65 147 VAL A CA 1
ATOM 686 C C . VAL A 1 91 ? 15.321 -41.790 59.242 1.00 54.51 147 VAL A C 1
ATOM 687 O O . VAL A 1 91 ? 15.268 -41.037 60.225 1.00 61.10 147 VAL A O 1
ATOM 691 N N . PRO A 1 92 ? 15.395 -43.104 59.416 1.00 57.97 148 PRO A N 1
ATOM 692 C CA . PRO A 1 92 ? 15.508 -43.634 60.768 1.00 57.97 148 PRO A CA 1
ATOM 693 C C . PRO A 1 92 ? 16.790 -43.132 61.400 1.00 61.68 148 PRO A C 1
ATOM 694 O O . PRO A 1 92 ? 17.857 -43.159 60.758 1.00 63.42 148 PRO A O 1
ATOM 698 N N . PRO A 1 93 ? 16.726 -42.669 62.651 1.00 59.51 149 PRO A N 1
ATOM 699 C CA . PRO A 1 93 ? 17.885 -41.973 63.244 1.00 58.35 149 PRO A CA 1
ATOM 700 C C . PRO A 1 93 ? 19.181 -42.751 63.184 1.00 68.20 149 PRO A C 1
ATOM 701 O O . PRO A 1 93 ? 20.247 -42.135 63.021 1.00 73.93 149 PRO A O 1
ATOM 705 N N . GLU A 1 94 ? 19.119 -44.086 63.256 1.00 72.95 150 GLU A N 1
ATOM 706 C CA . GLU A 1 94 ? 20.305 -44.936 63.164 1.00 71.77 150 GLU A CA 1
ATOM 707 C C . GLU A 1 94 ? 21.256 -44.501 62.050 1.00 71.20 150 GLU A C 1
ATOM 708 O O . GLU A 1 94 ? 22.483 -44.511 62.211 1.00 64.71 150 GLU A O 1
ATOM 714 N N . ARG A 1 95 ? 20.696 -44.107 60.908 1.00 67.44 151 ARG A N 1
ATOM 715 C CA . ARG A 1 95 ? 21.476 -43.836 59.715 1.00 67.82 151 ARG A CA 1
ATOM 716 C C . ARG A 1 95 ? 21.812 -42.377 59.583 1.00 67.43 151 ARG A C 1
ATOM 717 O O . ARG A 1 95 ? 22.465 -41.987 58.613 1.00 64.59 151 ARG A O 1
ATOM 725 N N . THR A 1 96 ? 21.300 -41.558 60.496 1.00 71.00 152 THR A N 1
ATOM 726 C CA . THR A 1 96 ? 21.345 -40.114 60.379 1.00 72.71 152 THR A CA 1
ATOM 727 C C . THR A 1 96 ? 22.317 -39.445 61.345 1.00 71.81 152 THR A C 1
ATOM 728 O O . THR A 1 96 ? 22.782 -38.335 61.056 1.00 67.76 152 THR A O 1
ATOM 732 N N . SER A 1 97 ? 22.662 -40.104 62.460 1.00 71.65 153 SER A N 1
ATOM 733 C CA . SER A 1 97 ? 23.257 -39.430 63.610 1.00 72.86 153 SER A CA 1
ATOM 734 C C . SER A 1 97 ? 24.771 -39.224 63.529 1.00 79.82 153 SER A C 1
ATOM 735 O O . SER A 1 97 ? 25.329 -38.599 64.437 1.00 78.35 153 SER A O 1
ATOM 738 N N . LYS A 1 98 ? 25.467 -39.701 62.497 1.00 76.99 154 LYS A N 1
ATOM 739 C CA . LYS A 1 98 ? 26.830 -39.217 62.349 1.00 73.19 154 LYS A CA 1
ATOM 740 C C . LYS A 1 98 ? 26.867 -37.892 61.608 1.00 72.33 154 LYS A C 1
ATOM 741 O O . LYS A 1 98 ? 27.937 -37.273 61.509 1.00 69.44 154 LYS A O 1
ATOM 747 N N . GLN A 1 99 ? 25.721 -37.433 61.106 1.00 65.57 155 GLN A N 1
ATOM 748 C CA . GLN A 1 99 ? 25.682 -36.177 60.378 1.00 68.19 155 GLN A CA 1
ATOM 749 C C . GLN A 1 99 ? 25.534 -34.986 61.318 1.00 65.46 155 GLN A C 1
ATOM 750 O O . GLN A 1 99 ? 24.782 -35.026 62.303 1.00 64.96 155 GLN A O 1
ATOM 756 N N . VAL A 1 100 ? 26.211 -33.900 60.963 1.00 58.82 156 VAL A N 1
ATOM 757 C CA . VAL A 1 100 ? 26.083 -32.641 61.671 1.00 67.62 156 VAL A CA 1
ATOM 758 C C . VAL A 1 100 ? 25.408 -31.703 60.690 1.00 67.70 156 VAL A C 1
ATOM 759 O O . VAL A 1 100 ? 26.002 -31.311 59.675 1.00 71.51 156 VAL A O 1
ATOM 763 N N . LEU A 1 101 ? 24.173 -31.341 60.990 1.00 58.63 157 LEU A N 1
ATOM 764 C CA . LEU A 1 101 ? 23.399 -30.469 60.130 1.00 52.29 157 LEU A CA 1
ATOM 765 C C . LEU A 1 101 ? 22.787 -29.360 60.963 1.00 50.92 157 LEU A C 1
ATOM 766 O O . LEU A 1 101 ? 22.621 -29.492 62.184 1.00 50.71 157 LEU A O 1
ATOM 771 N N . PRO A 1 102 ? 22.407 -28.268 60.333 1.00 45.18 158 PRO A N 1
ATOM 772 C CA . PRO A 1 102 ? 21.636 -27.259 61.060 1.00 51.23 158 PRO A CA 1
ATOM 773 C C . PRO A 1 102 ? 20.263 -27.821 61.427 1.00 55.95 158 PRO A C 1
ATOM 774 O O . PRO A 1 102 ? 19.759 -28.775 60.817 1.00 51.59 158 PRO A O 1
ATOM 778 N N . MET A 1 103 ? 19.705 -27.286 62.504 1.00 51.09 159 MET A N 1
ATOM 779 C CA . MET A 1 103 ? 18.383 -27.669 62.964 1.00 52.75 159 MET A CA 1
ATOM 780 C C . MET A 1 103 ? 17.404 -26.585 62.561 1.00 46.41 159 MET A C 1
ATOM 781 O O . MET A 1 103 ? 17.535 -25.446 63.005 1.00 48.36 159 MET A O 1
ATOM 786 N N . LEU A 1 104 ? 16.417 -26.935 61.753 1.00 50.00 160 LEU A N 1
ATOM 787 C CA . LEU A 1 104 ? 15.279 -26.057 61.528 1.00 47.67 160 LEU A CA 1
ATOM 788 C C . LEU A 1 104 ? 14.109 -26.550 62.360 1.00 51.10 160 LEU A C 1
ATOM 789 O O . LEU A 1 104 ? 14.030 -27.730 62.722 1.00 54.18 160 LEU A O 1
ATOM 794 N N . TYR A 1 105 ? 13.282 -25.602 62.777 1.00 52.21 161 TYR A N 1
ATOM 795 C CA . TYR A 1 105 ? 12.075 -25.878 63.530 1.00 47.02 161 TYR A CA 1
ATOM 796 C C . TYR A 1 105 ? 10.932 -25.001 63.035 1.00 47.46 161 TYR A C 1
ATOM 797 O O . TYR A 1 105 ? 11.128 -23.825 62.742 1.00 47.65 161 TYR A O 1
ATOM 806 N N . GLY A 1 106 ? 9.749 -25.581 62.914 1.00 57.54 162 GLY A N 1
ATOM 807 C CA . GLY A 1 106 ? 8.566 -24.828 62.582 1.00 55.03 162 GLY A CA 1
ATOM 808 C C . GLY A 1 106 ? 7.313 -25.625 62.878 1.00 60.27 162 GLY A C 1
ATOM 809 O O . GLY A 1 106 ? 7.371 -26.831 63.180 1.00 58.23 162 GLY A O 1
ATOM 810 N N . PRO A 1 107 ? 6.157 -24.955 62.869 1.00 61.15 163 PRO A N 1
ATOM 811 C CA . PRO A 1 107 ? 4.887 -25.682 62.953 1.00 62.54 163 PRO A CA 1
ATOM 812 C C . PRO A 1 107 ? 4.705 -26.476 61.677 1.00 66.48 163 PRO A C 1
ATOM 813 O O . PRO A 1 107 ? 5.347 -26.200 60.660 1.00 65.22 163 PRO A O 1
ATOM 817 N N . GLU A 1 108 ? 3.769 -27.430 61.713 1.00 79.30 164 GLU A N 1
ATOM 818 C CA . GLU A 1 108 ? 3.923 -28.599 60.848 1.00 93.74 164 GLU A CA 1
ATOM 819 C C . GLU A 1 108 ? 3.721 -28.295 59.363 1.00 86.11 164 GLU A C 1
ATOM 820 O O . GLU A 1 108 ? 4.304 -28.981 58.513 1.00 94.70 164 GLU A O 1
ATOM 826 N N . GLY A 1 109 ? 2.921 -27.306 59.006 1.00 56.84 165 GLY A N 1
ATOM 827 C CA . GLY A 1 109 ? 3.044 -27.172 57.566 1.00 62.29 165 GLY A CA 1
ATOM 828 C C . GLY A 1 109 ? 4.147 -26.274 56.998 1.00 67.14 165 GLY A C 1
ATOM 829 O O . GLY A 1 109 ? 4.171 -26.098 55.774 1.00 64.52 165 GLY A O 1
ATOM 830 N N . SER A 1 110 ? 5.082 -25.738 57.805 1.00 58.43 166 SER A N 1
ATOM 831 C CA . SER A 1 110 ? 5.782 -24.490 57.476 1.00 58.80 166 SER A CA 1
ATOM 832 C C . SER A 1 110 ? 7.199 -24.621 56.885 1.00 53.84 166 SER A C 1
ATOM 833 O O . SER A 1 110 ? 7.862 -23.595 56.714 1.00 48.91 166 SER A O 1
ATOM 836 N N . ALA A 1 111 ? 7.670 -25.825 56.549 1.00 58.33 167 ALA A N 1
ATOM 837 C CA . ALA A 1 111 ? 9.052 -26.007 56.098 1.00 55.24 167 ALA A CA 1
ATOM 838 C C . ALA A 1 111 ? 9.471 -24.987 55.042 1.00 55.30 167 ALA A C 1
ATOM 839 O O . ALA A 1 111 ? 10.475 -24.289 55.204 1.00 55.41 167 ALA A O 1
ATOM 841 N N . ASN A 1 112 ? 8.709 -24.862 53.962 1.00 54.16 168 ASN A N 1
ATOM 842 C CA . ASN A 1 112 ? 9.104 -23.897 52.939 1.00 52.89 168 ASN A CA 1
ATOM 843 C C . ASN A 1 112 ? 9.258 -22.502 53.528 1.00 56.50 168 ASN A C 1
ATOM 844 O O . ASN A 1 112 ? 10.122 -21.731 53.115 1.00 61.49 168 ASN A O 1
ATOM 849 N N . GLU A 1 113 ? 8.403 -22.149 54.477 1.00 60.82 169 GLU A N 1
ATOM 850 C CA . GLU A 1 113 ? 8.451 -20.810 55.044 1.00 55.48 169 GLU A CA 1
ATOM 851 C C . GLU A 1 113 ? 9.658 -20.651 55.949 1.00 55.29 169 GLU A C 1
ATOM 852 O O . GLU A 1 113 ? 10.344 -19.623 55.902 1.00 57.35 169 GLU A O 1
ATOM 858 N N . VAL A 1 114 ? 9.942 -21.671 56.767 1.00 53.63 170 VAL A N 1
ATOM 859 C CA . VAL A 1 114 ? 11.080 -21.594 57.677 1.00 57.57 170 VAL A CA 1
ATOM 860 C C . VAL A 1 114 ? 12.370 -21.601 56.889 1.00 59.52 170 VAL A C 1
ATOM 861 O O . VAL A 1 114 ? 13.325 -20.881 57.204 1.00 55.91 170 VAL A O 1
ATOM 865 N N . LEU A 1 115 ? 12.408 -22.429 55.857 1.00 54.80 171 LEU A N 1
ATOM 866 C CA . LEU A 1 115 ? 13.576 -22.537 55.018 1.00 51.35 171 LEU A CA 1
ATOM 867 C C . LEU A 1 115 ? 13.843 -21.228 54.307 1.00 59.05 171 LEU A C 1
ATOM 868 O O . LEU A 1 115 ? 14.994 -20.841 54.107 1.00 65.85 171 LEU A O 1
ATOM 873 N N . GLN A 1 116 ? 12.800 -20.516 53.927 1.00 60.26 172 GLN A N 1
ATOM 874 C CA . GLN A 1 116 ? 13.037 -19.252 53.256 1.00 63.52 172 GLN A CA 1
ATOM 875 C C . GLN A 1 116 ? 13.707 -18.268 54.201 1.00 61.81 172 GLN A C 1
ATOM 876 O O . GLN A 1 116 ? 14.729 -17.659 53.867 1.00 60.11 172 GLN A O 1
ATOM 882 N N . GLY A 1 117 ? 13.182 -18.142 55.407 1.00 65.28 173 GLY A N 1
ATOM 883 C CA . GLY A 1 117 ? 13.873 -17.397 56.440 1.00 60.08 173 GLY A CA 1
ATOM 884 C C . GLY A 1 117 ? 15.297 -17.870 56.615 1.00 56.71 173 GLY A C 1
ATOM 885 O O . GLY A 1 117 ? 16.244 -17.086 56.515 1.00 59.19 173 GLY A O 1
ATOM 886 N N . TYR A 1 118 ? 15.446 -19.171 56.866 1.00 59.04 174 TYR A N 1
ATOM 887 C CA . TYR A 1 118 ? 16.759 -19.740 57.138 1.00 55.91 174 TYR A CA 1
ATOM 888 C C . TYR A 1 118 ? 17.774 -19.319 56.090 1.00 52.31 174 TYR A C 1
ATOM 889 O O . TYR A 1 118 ? 18.871 -18.881 56.440 1.00 51.18 174 TYR A O 1
ATOM 898 N N . ARG A 1 119 ? 17.393 -19.359 54.807 1.00 54.91 175 ARG A N 1
ATOM 899 C CA . ARG A 1 119 ? 18.304 -18.954 53.732 1.00 58.74 175 ARG A CA 1
ATOM 900 C C . ARG A 1 119 ? 18.682 -17.482 53.859 1.00 57.43 175 ARG A C 1
ATOM 901 O O . ARG A 1 119 ? 19.852 -17.133 54.052 1.00 55.83 175 ARG A O 1
ATOM 909 N N . GLU A 1 120 ? 17.682 -16.607 53.817 1.00 58.34 176 GLU A N 1
ATOM 910 C CA . GLU A 1 120 ? 17.933 -15.179 53.934 1.00 59.34 176 GLU A CA 1
ATOM 911 C C . GLU A 1 120 ? 18.830 -14.871 55.112 1.00 57.52 176 GLU A C 1
ATOM 912 O O . GLU A 1 120 ? 19.853 -14.187 54.974 1.00 54.20 176 GLU A O 1
ATOM 918 N N . MET A 1 121 ? 18.456 -15.371 56.284 1.00 51.44 177 MET A N 1
ATOM 919 C CA . MET A 1 121 ? 19.172 -14.993 57.489 1.00 56.55 177 MET A CA 1
ATOM 920 C C . MET A 1 121 ? 20.566 -15.618 57.527 1.00 59.05 177 MET A C 1
ATOM 921 O O . MET A 1 121 ? 21.560 -14.919 57.765 1.00 56.77 177 MET A O 1
ATOM 926 N N . GLY A 1 122 ? 20.663 -16.930 57.285 1.00 53.37 178 GLY A N 1
ATOM 927 C CA . GLY A 1 122 ? 21.969 -17.552 57.187 1.00 51.84 178 GLY A CA 1
ATOM 928 C C . GLY A 1 122 ? 22.888 -16.865 56.187 1.00 57.85 178 GLY A C 1
ATOM 929 O O . GLY A 1 122 ? 24.094 -16.720 56.429 1.00 58.69 178 GLY A O 1
ATOM 930 N N . GLN A 1 123 ? 22.333 -16.430 55.055 1.00 53.20 179 GLN A N 1
ATOM 931 C CA . GLN A 1 123 ? 23.148 -15.776 54.041 1.00 54.84 179 GLN A CA 1
ATOM 932 C C . GLN A 1 123 ? 23.676 -14.440 54.534 1.00 55.78 179 GLN A C 1
ATOM 933 O O . GLN A 1 123 ? 24.874 -14.157 54.416 1.00 64.06 179 GLN A O 1
ATOM 939 N N . MET A 1 124 ? 22.799 -13.602 55.083 1.00 58.63 180 MET A N 1
ATOM 940 C CA . MET A 1 124 ? 23.245 -12.368 55.718 1.00 58.31 180 MET A CA 1
ATOM 941 C C . MET A 1 124 ? 24.379 -12.646 56.700 1.00 57.21 180 MET A C 1
ATOM 942 O O . MET A 1 124 ? 25.463 -12.037 56.613 1.00 52.61 180 MET A O 1
ATOM 947 N N . LEU A 1 125 ? 24.156 -13.612 57.610 1.00 47.23 181 LEU A N 1
ATOM 948 C CA . LEU A 1 125 ? 25.117 -13.860 58.678 1.00 52.85 181 LEU A CA 1
ATOM 949 C C . LEU A 1 125 ? 26.446 -14.372 58.126 1.00 62.39 181 LEU A C 1
ATOM 950 O O . LEU A 1 125 ? 27.515 -14.030 58.654 1.00 55.88 181 LEU A O 1
ATOM 955 N N . ALA A 1 126 ? 26.391 -15.171 57.048 1.00 59.73 182 ALA A N 1
ATOM 956 C CA . ALA A 1 126 ? 27.591 -15.627 56.357 1.00 55.00 182 ALA A CA 1
ATOM 957 C C . ALA A 1 126 ? 28.495 -14.470 55.918 1.00 61.00 182 ALA A C 1
ATOM 958 O O . ALA A 1 126 ? 29.733 -14.580 55.970 1.00 58.87 182 ALA A O 1
ATOM 960 N N . LYS A 1 127 ? 27.900 -13.353 55.482 1.00 56.17 183 LYS A N 1
ATOM 961 C CA . LYS A 1 127 ? 28.684 -12.215 55.008 1.00 58.46 183 LYS A CA 1
ATOM 962 C C . LYS A 1 127 ? 29.613 -11.643 56.078 1.00 64.31 183 LYS A C 1
ATOM 963 O O . LYS A 1 127 ? 30.541 -10.900 55.733 1.00 73.11 183 LYS A O 1
ATOM 969 N N . ASP A 1 128 ? 29.441 -12.017 57.353 1.00 58.73 184 ASP A N 1
ATOM 970 C CA . ASP A 1 128 ? 30.419 -11.703 58.394 1.00 52.97 184 ASP A CA 1
ATOM 971 C C . ASP A 1 128 ? 30.743 -12.957 59.192 1.00 47.99 184 ASP A C 1
ATOM 972 O O . ASP A 1 128 ? 30.987 -12.888 60.404 1.00 50.10 184 ASP A O 1
ATOM 977 N N . ARG A 1 129 ? 30.721 -14.118 58.541 1.00 44.06 185 ARG A N 1
ATOM 978 C CA . ARG A 1 129 ? 31.315 -15.325 59.093 1.00 50.87 185 ARG A CA 1
ATOM 979 C C . ARG A 1 129 ? 30.604 -15.847 60.344 1.00 47.74 185 ARG A C 1
ATOM 980 O O . ARG A 1 129 ? 31.186 -16.672 61.086 1.00 49.12 185 ARG A O 1
ATOM 988 N N . PHE A 1 130 ? 29.393 -15.379 60.639 1.00 50.31 186 PHE A N 1
ATOM 989 C CA . PHE A 1 130 ? 28.529 -16.072 61.601 1.00 52.19 186 PHE A CA 1
ATOM 990 C C . PHE A 1 130 ? 27.756 -17.151 60.858 1.00 45.75 186 PHE A C 1
ATOM 991 O O . PHE A 1 130 ? 27.188 -16.879 59.795 1.00 52.64 186 PHE A O 1
ATOM 999 N N . THR A 1 131 ? 27.710 -18.360 61.405 1.00 39.31 187 THR A N 1
ATOM 1000 C CA . THR A 1 131 ? 26.901 -19.401 60.777 1.00 50.73 187 THR A CA 1
ATOM 1001 C C . THR A 1 131 ? 25.798 -19.919 61.710 1.00 53.31 187 THR A C 1
ATOM 1002 O O . THR A 1 131 ? 25.984 -20.038 62.937 1.00 49.02 187 THR A O 1
ATOM 1006 N N . LEU A 1 132 ? 24.637 -20.200 61.095 1.00 48.59 188 LEU A N 1
ATOM 1007 C CA . LEU A 1 132 ? 23.423 -20.647 61.777 1.00 47.80 188 LEU A CA 1
ATOM 1008 C C . LEU A 1 132 ? 23.460 -22.128 62.137 1.00 47.65 188 LEU A C 1
ATOM 1009 O O . LEU A 1 132 ? 23.494 -22.975 61.246 1.00 54.11 188 LEU A O 1
ATOM 1014 N N . LYS A 1 133 ? 23.424 -22.446 63.430 1.00 42.95 189 LYS A N 1
ATOM 1015 C CA . LYS A 1 133 ? 23.320 -23.832 63.876 1.00 43.34 189 LYS A CA 1
ATOM 1016 C C . LYS A 1 133 ? 21.862 -24.303 64.000 1.00 53.68 189 LYS A C 1
ATOM 1017 O O . LYS A 1 133 ? 21.517 -25.420 63.600 1.00 49.53 189 LYS A O 1
ATOM 1023 N N . GLU A 1 134 ? 20.976 -23.463 64.519 1.00 57.69 190 GLU A N 1
ATOM 1024 C CA . GLU A 1 134 ? 19.561 -23.774 64.584 1.00 46.52 190 GLU A CA 1
ATOM 1025 C C . GLU A 1 134 ? 18.798 -22.538 64.144 1.00 49.22 190 GLU A C 1
ATOM 1026 O O . GLU A 1 134 ? 19.270 -21.411 64.341 1.00 51.48 190 GLU A O 1
ATOM 1032 N N . ALA A 1 135 ? 17.608 -22.749 63.574 1.00 42.57 191 ALA A N 1
ATOM 1033 C CA . ALA A 1 135 ? 16.659 -21.668 63.344 1.00 41.94 191 ALA A CA 1
ATOM 1034 C C . ALA A 1 135 ? 15.263 -22.187 63.644 1.00 49.39 191 ALA A C 1
ATOM 1035 O O . ALA A 1 135 ? 14.831 -23.208 63.099 1.00 45.29 191 ALA A O 1
ATOM 1037 N N . ALA A 1 136 ? 14.535 -21.458 64.471 1.00 50.61 192 ALA A N 1
ATOM 1038 C CA . ALA A 1 136 ? 13.266 -21.943 64.972 1.00 46.44 192 ALA A CA 1
ATOM 1039 C C . ALA A 1 136 ? 12.224 -20.858 64.759 1.00 48.68 192 ALA A C 1
ATOM 1040 O O . ALA A 1 136 ? 12.333 -19.758 65.321 1.00 49.91 192 ALA A O 1
ATOM 1042 N N . MET A 1 137 ? 11.246 -21.159 63.916 1.00 45.89 193 MET A N 1
ATOM 1043 C CA . MET A 1 137 ? 10.033 -20.363 63.805 1.00 53.84 193 MET A CA 1
ATOM 1044 C C . MET A 1 137 ? 8.914 -20.998 64.621 1.00 48.95 193 MET A C 1
ATOM 1045 O O . MET A 1 137 ? 8.686 -22.212 64.561 1.00 48.11 193 MET A O 1
ATOM 1050 N N . THR A 1 138 ? 8.211 -20.158 65.360 1.00 46.87 194 THR A N 1
ATOM 1051 C CA . THR A 1 138 ? 7.095 -20.571 66.180 1.00 47.24 194 THR A CA 1
ATOM 1052 C C . THR A 1 138 ? 5.801 -20.415 65.385 1.00 48.74 194 THR A C 1
ATOM 1053 O O . THR A 1 138 ? 5.786 -19.804 64.306 1.00 47.07 194 THR A O 1
ATOM 1057 N N . ALA A 1 139 ? 4.716 -21.003 65.922 1.00 44.57 195 ALA A N 1
ATOM 1058 C CA . ALA A 1 139 ? 3.393 -20.821 65.326 1.00 45.24 195 ALA A CA 1
ATOM 1059 C C . ALA A 1 139 ? 3.116 -19.345 65.074 1.00 50.73 195 ALA A C 1
ATOM 1060 O O . ALA A 1 139 ? 2.711 -18.964 63.964 1.00 45.33 195 ALA A O 1
ATOM 1062 N N . ARG A 1 140 ? 3.385 -18.497 66.100 1.00 46.14 196 ARG A N 1
ATOM 1063 C CA . ARG A 1 140 ? 3.230 -17.041 66.059 1.00 38.78 196 ARG A CA 1
ATOM 1064 C C . ARG A 1 140 ? 4.054 -16.367 64.978 1.00 40.25 196 ARG A C 1
ATOM 1065 O O . ARG A 1 140 ? 3.847 -15.180 64.726 1.00 41.74 196 ARG A O 1
ATOM 1073 N N . ARG A 1 141 ? 5.013 -17.065 64.392 1.00 44.87 197 ARG A N 1
ATOM 1074 C CA . ARG A 1 141 ? 5.987 -16.496 63.465 1.00 46.23 197 ARG A CA 1
ATOM 1075 C C . ARG A 1 141 ? 7.027 -15.609 64.169 1.00 45.21 197 ARG A C 1
ATOM 1076 O O . ARG A 1 141 ? 7.621 -14.713 63.542 1.00 47.12 197 ARG A O 1
ATOM 1084 N N . SER A 1 142 ? 7.316 -15.890 65.440 1.00 37.39 198 SER A N 1
ATOM 1085 C CA . SER A 1 142 ? 8.495 -15.340 66.082 1.00 43.95 198 SER A CA 1
ATOM 1086 C C . SER A 1 142 ? 9.695 -16.258 65.798 1.00 50.33 198 SER A C 1
ATOM 1087 O O . SER A 1 142 ? 9.538 -17.473 65.635 1.00 44.44 198 SER A O 1
ATOM 1090 N N . TRP A 1 143 ? 10.891 -15.657 65.679 1.00 47.36 199 TRP A N 1
ATOM 1091 C CA . TRP A 1 143 ? 12.088 -16.355 65.206 1.00 51.47 199 TRP A CA 1
ATOM 1092 C C . TRP A 1 143 ? 13.205 -16.291 66.232 1.00 45.79 199 TRP A C 1
ATOM 1093 O O . TRP A 1 143 ? 13.601 -15.200 66.643 1.00 51.15 199 TRP A O 1
ATOM 1104 N N . GLN A 1 144 ? 13.762 -17.440 66.586 1.00 37.26 200 GLN A N 1
ATOM 1105 C CA . GLN A 1 144 ? 14.873 -17.500 67.534 1.00 49.73 200 GLN A CA 1
ATOM 1106 C C . GLN A 1 144 ? 16.041 -18.277 66.900 1.00 50.07 200 GLN A C 1
ATOM 1107 O O . GLN A 1 144 ? 15.924 -19.478 66.643 1.00 53.06 200 GLN A O 1
ATOM 1113 N N . LEU A 1 145 ? 17.172 -17.615 66.636 1.00 38.71 201 LEU A N 1
ATOM 1114 C CA . LEU A 1 145 ? 18.299 -18.288 65.992 1.00 46.72 201 LEU A CA 1
ATOM 1115 C C . LEU A 1 145 ? 19.387 -18.695 66.979 1.00 47.95 201 LEU A C 1
ATOM 1116 O O . LEU A 1 145 ? 19.535 -18.114 68.058 1.00 49.23 201 LEU A O 1
ATOM 1121 N N . THR A 1 146 ? 20.141 -19.725 66.601 1.00 48.35 202 THR A N 1
ATOM 1122 C CA . THR A 1 146 ? 21.327 -20.135 67.340 1.00 47.59 202 THR A CA 1
ATOM 1123 C C . THR A 1 146 ? 22.543 -20.094 66.426 1.00 48.89 202 THR A C 1
ATOM 1124 O O . THR A 1 146 ? 22.544 -20.717 65.360 1.00 51.23 202 THR A O 1
ATOM 1128 N N . LEU A 1 147 ? 23.569 -19.345 66.822 1.00 53.94 203 LEU A N 1
ATOM 1129 C CA . LEU A 1 147 ? 24.805 -19.381 66.043 1.00 54.01 203 LEU A CA 1
ATOM 1130 C C . LEU A 1 147 ? 25.653 -20.607 66.405 1.00 55.97 203 LEU A C 1
ATOM 1131 O O . LEU A 1 147 ? 25.502 -21.221 67.479 1.00 51.89 203 LEU A O 1
ATOM 1136 N N . ASN A 1 148 ? 26.544 -20.971 65.472 1.00 54.67 204 ASN A N 1
ATOM 1137 C CA . ASN A 1 148 ? 27.569 -21.981 65.754 1.00 54.16 204 ASN A CA 1
ATOM 1138 C C . ASN A 1 148 ? 28.248 -21.793 67.112 1.00 58.03 204 ASN A C 1
ATOM 1139 O O . ASN A 1 148 ? 28.484 -22.775 67.825 1.00 59.44 204 ASN A O 1
ATOM 1144 N N . ASN A 1 149 ? 28.621 -20.557 67.476 1.00 58.61 205 ASN A N 1
ATOM 1145 C CA . ASN A 1 149 ? 29.233 -20.366 68.794 1.00 58.86 205 ASN A CA 1
ATOM 1146 C C . ASN A 1 149 ? 28.228 -20.460 69.968 1.00 60.09 205 ASN A C 1
ATOM 1147 O O . ASN A 1 149 ? 28.557 -19.981 71.067 1.00 58.67 205 ASN A O 1
ATOM 1152 N N . ASP A 1 150 ? 27.016 -20.985 69.739 1.00 60.76 206 ASP A N 1
ATOM 1153 C CA . ASP A 1 150 ? 25.926 -21.183 70.706 1.00 61.42 206 ASP A CA 1
ATOM 1154 C C . ASP A 1 150 ? 25.283 -19.914 71.280 1.00 58.21 206 ASP A C 1
ATOM 1155 O O . ASP A 1 150 ? 24.424 -20.029 72.167 1.00 59.02 206 ASP A O 1
ATOM 1160 N N . ILE A 1 151 ? 25.674 -18.720 70.828 1.00 53.24 207 ILE A N 1
ATOM 1161 C CA . ILE A 1 151 ? 24.885 -17.521 71.053 1.00 55.00 207 ILE A CA 1
ATOM 1162 C C . ILE A 1 151 ? 23.505 -17.696 70.441 1.00 60.12 207 ILE A C 1
ATOM 1163 O O . ILE A 1 151 ? 23.394 -17.962 69.232 1.00 56.85 207 ILE A O 1
ATOM 1168 N N . LYS A 1 152 ? 22.450 -17.505 71.257 1.00 55.39 208 LYS A N 1
ATOM 1169 C CA . LYS A 1 152 ? 21.072 -17.477 70.766 1.00 49.89 208 LYS A CA 1
ATOM 1170 C C . LYS A 1 152 ? 20.640 -16.048 70.453 1.00 49.03 208 LYS A C 1
ATOM 1171 O O . LYS A 1 152 ? 20.795 -15.151 71.284 1.00 53.99 208 LYS A O 1
ATOM 1177 N N . LEU A 1 153 ? 20.082 -15.835 69.268 1.00 44.60 209 LEU A N 1
ATOM 1178 C CA . LEU A 1 153 ? 19.520 -14.541 68.905 1.00 45.46 209 LEU A CA 1
ATOM 1179 C C . LEU A 1 153 ? 17.998 -14.628 68.938 1.00 48.55 209 LEU A C 1
ATOM 1180 O O . LEU A 1 153 ? 17.407 -15.486 68.284 1.00 51.26 209 LEU A O 1
ATOM 1185 N N . ASN A 1 154 ? 17.369 -13.730 69.677 1.00 54.66 210 ASN A N 1
ATOM 1186 C CA . ASN A 1 154 ? 15.914 -13.651 69.788 1.00 48.90 210 ASN A CA 1
ATOM 1187 C C . ASN A 1 154 ? 15.427 -12.536 68.866 1.00 44.92 210 ASN A C 1
ATOM 1188 O O . ASN A 1 154 ? 15.576 -11.355 69.186 1.00 43.69 210 ASN A O 1
ATOM 1193 N N . LEU A 1 155 ? 14.779 -12.906 67.761 1.00 45.08 211 LEU A N 1
ATOM 1194 C CA . LEU A 1 155 ? 14.372 -11.950 66.736 1.00 45.61 211 LEU A CA 1
ATOM 1195 C C . LEU A 1 155 ? 12.899 -11.499 66.825 1.00 46.82 211 LEU A C 1
ATOM 1196 O O . LEU A 1 155 ? 12.535 -10.503 66.188 1.00 44.10 211 LEU A O 1
ATOM 1201 N N . GLY A 1 156 ? 12.043 -12.184 67.585 1.00 45.74 212 GLY A N 1
ATOM 1202 C CA . GLY A 1 156 ? 10.602 -11.865 67.589 1.00 49.58 212 GLY A CA 1
ATOM 1203 C C . GLY A 1 156 ? 10.000 -11.972 66.195 1.00 47.85 212 GLY A C 1
ATOM 1204 O O . GLY A 1 156 ? 10.510 -12.688 65.335 1.00 45.88 212 GLY A O 1
ATOM 1205 N N . ARG A 1 157 ? 8.945 -11.190 65.936 1.00 50.24 213 ARG A N 1
ATOM 1206 C CA . ARG A 1 157 ? 8.164 -11.324 64.703 1.00 51.15 213 ARG A CA 1
ATOM 1207 C C . ARG A 1 157 ? 8.477 -10.264 63.657 1.00 46.24 213 ARG A C 1
ATOM 1208 O O . ARG A 1 157 ? 8.090 -10.415 62.494 1.00 42.22 213 ARG A O 1
ATOM 1216 N N . GLY A 1 158 ? 9.210 -9.233 64.023 1.00 53.39 214 GLY A N 1
ATOM 1217 C CA . GLY A 1 158 ? 9.262 -8.055 63.196 1.00 69.31 214 GLY A CA 1
ATOM 1218 C C . GLY A 1 158 ? 10.165 -8.100 61.997 1.00 64.19 214 GLY A C 1
ATOM 1219 O O . GLY A 1 158 ? 10.140 -9.059 61.223 1.00 70.25 214 GLY A O 1
ATOM 1220 N N . ASP A 1 159 ? 10.899 -7.011 61.788 1.00 66.81 215 ASP A N 1
ATOM 1221 C CA . ASP A 1 159 ? 11.966 -7.004 60.807 1.00 72.73 215 ASP A CA 1
ATOM 122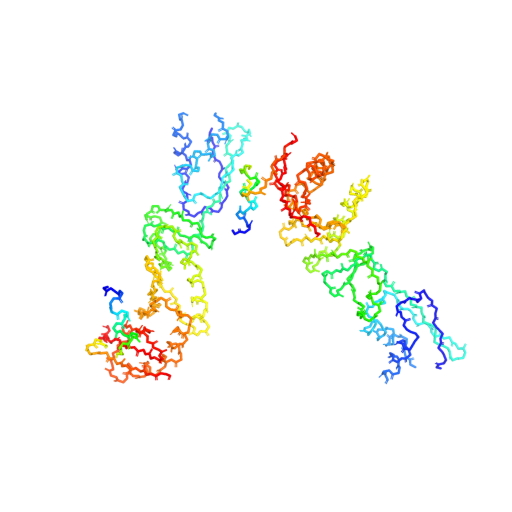2 C C . ASP A 1 159 ? 13.090 -7.838 61.396 1.00 65.30 215 ASP A C 1
ATOM 1223 O O . ASP A 1 159 ? 13.783 -7.416 62.330 1.00 58.94 215 ASP A O 1
ATOM 1228 N N . THR A 1 160 ? 13.198 -9.075 60.922 1.00 61.29 216 THR A N 1
ATOM 1229 C CA . THR A 1 160 ? 14.259 -9.927 61.416 1.00 60.12 216 THR A CA 1
ATOM 1230 C C . THR A 1 160 ? 15.606 -9.545 60.810 1.00 58.07 216 THR A C 1
ATOM 1231 O O . THR A 1 160 ? 16.634 -9.559 61.510 1.00 54.10 216 THR A O 1
ATOM 1235 N N . MET A 1 161 ? 15.608 -9.135 59.540 1.00 59.51 217 MET A N 1
ATOM 1236 C CA . MET A 1 161 ? 16.848 -8.713 58.915 1.00 56.08 217 MET A CA 1
ATOM 1237 C C . MET A 1 161 ? 17.404 -7.498 59.629 1.00 61.02 217 MET A C 1
ATOM 1238 O O . MET A 1 161 ? 18.581 -7.471 60.009 1.00 63.05 217 MET A O 1
ATOM 1243 N N . LYS A 1 162 ? 16.558 -6.505 59.885 1.00 60.10 218 LYS A N 1
ATOM 1244 C CA . LYS A 1 162 ? 17.082 -5.289 60.496 1.00 63.36 218 LYS A CA 1
ATOM 1245 C C . LYS A 1 162 ? 17.652 -5.580 61.879 1.00 57.26 218 LYS A C 1
ATOM 1246 O O . LYS A 1 162 ? 18.723 -5.078 62.240 1.00 53.48 218 LYS A O 1
ATOM 1252 N N . ARG A 1 163 ? 16.997 -6.466 62.624 1.00 56.34 219 ARG A N 1
ATOM 1253 C CA . ARG A 1 163 ? 17.463 -6.803 63.962 1.00 57.75 219 ARG A CA 1
ATOM 1254 C C . ARG A 1 163 ? 18.731 -7.634 63.898 1.00 54.69 219 ARG A C 1
ATOM 1255 O O . ARG A 1 163 ? 19.579 -7.570 64.798 1.00 51.30 219 ARG A O 1
ATOM 1263 N N . LEU A 1 164 ? 18.852 -8.440 62.852 1.00 53.21 220 LEU A N 1
ATOM 1264 C CA . LEU A 1 164 ? 20.048 -9.231 62.675 1.00 51.45 220 LEU A CA 1
ATOM 1265 C C . LEU A 1 164 ? 21.243 -8.341 62.339 1.00 55.85 220 LEU A C 1
ATOM 1266 O O . LEU A 1 164 ? 22.321 -8.494 62.931 1.00 54.83 220 LEU A O 1
ATOM 1271 N N . ALA A 1 165 ? 21.039 -7.339 61.471 1.00 52.53 221 ALA A N 1
ATOM 1272 C CA . ALA A 1 165 ? 22.066 -6.330 61.246 1.00 44.70 221 ALA A CA 1
ATOM 1273 C C . ALA A 1 165 ? 22.481 -5.677 62.547 1.00 48.09 221 ALA A C 1
ATOM 1274 O O . ALA A 1 165 ? 23.671 -5.446 62.782 1.00 53.29 221 ALA A O 1
ATOM 1276 N N . ARG A 1 166 ? 21.523 -5.362 63.413 1.00 51.72 222 ARG A N 1
ATOM 1277 C CA . ARG A 1 166 ? 21.915 -4.806 64.703 1.00 58.22 222 ARG A CA 1
ATOM 1278 C C . ARG A 1 166 ? 22.915 -5.730 65.375 1.00 59.69 222 ARG A C 1
ATOM 1279 O O . ARG A 1 166 ? 23.993 -5.298 65.801 1.00 60.93 222 ARG A O 1
ATOM 1287 N N . PHE A 1 167 ? 22.611 -7.030 65.397 1.00 58.23 223 PHE A N 1
ATOM 1288 C CA . PHE A 1 167 ? 23.504 -7.938 66.093 1.00 56.03 223 PHE A CA 1
ATOM 1289 C C . PHE A 1 167 ? 24.898 -7.854 65.522 1.00 54.08 223 PHE A C 1
ATOM 1290 O O . PHE A 1 167 ? 25.875 -7.809 66.271 1.00 56.50 223 PHE A O 1
ATOM 1298 N N . VAL A 1 168 ? 25.008 -7.798 64.198 1.00 54.33 224 VAL A N 1
ATOM 1299 C CA . VAL A 1 168 ? 26.325 -7.857 63.580 1.00 54.38 224 VAL A CA 1
ATOM 1300 C C . VAL A 1 168 ? 27.082 -6.566 63.845 1.00 59.22 224 VAL A C 1
ATOM 1301 O O . VAL A 1 168 ? 28.233 -6.589 64.300 1.00 60.17 224 VAL A O 1
ATOM 1305 N N . GLU A 1 169 ? 26.415 -5.421 63.636 1.00 64.00 225 GLU A N 1
ATOM 1306 C CA . GLU A 1 169 ? 27.001 -4.117 63.935 1.00 58.07 225 GLU A CA 1
ATOM 1307 C C . GLU A 1 169 ? 27.440 -4.017 65.385 1.00 61.23 225 GLU A C 1
ATOM 1308 O O . GLU A 1 169 ? 28.409 -3.316 65.699 1.00 71.70 225 GLU A O 1
ATOM 1314 N N . LEU A 1 170 ? 26.737 -4.686 66.283 1.00 59.20 226 LEU A N 1
ATOM 1315 C CA . LEU A 1 170 ? 26.979 -4.554 67.709 1.00 62.25 226 LEU A CA 1
ATOM 1316 C C . LEU A 1 170 ? 27.829 -5.684 68.280 1.00 62.19 226 LEU A C 1
ATOM 1317 O O . LEU A 1 170 ? 28.176 -5.652 69.470 1.00 61.93 226 LEU A O 1
ATOM 1322 N N . TYR A 1 171 ? 28.153 -6.694 67.482 1.00 63.08 227 TYR A N 1
ATOM 1323 C CA . TYR A 1 171 ? 28.837 -7.846 68.060 1.00 60.61 227 TYR A CA 1
ATOM 1324 C C . TYR A 1 171 ? 30.224 -7.506 68.590 1.00 63.06 227 TYR A C 1
ATOM 1325 O O . TYR A 1 171 ? 30.520 -7.892 69.737 1.00 61.10 227 TYR A O 1
ATOM 1334 N N . PRO A 1 172 ? 31.115 -6.810 67.836 1.00 68.30 228 PRO A N 1
ATOM 1335 C CA . PRO A 1 172 ? 32.473 -6.524 68.364 1.00 59.07 228 PRO A CA 1
ATOM 1336 C C . PRO A 1 172 ? 32.478 -5.948 69.766 1.00 66.72 228 PRO A C 1
ATOM 1337 O O . PRO A 1 172 ? 33.222 -6.434 70.632 1.00 70.10 228 PRO A O 1
ATOM 1341 N N . VAL A 1 173 ? 31.655 -4.925 70.019 1.00 66.08 229 VAL A N 1
ATOM 1342 C CA . VAL A 1 173 ? 31.668 -4.299 71.335 1.00 68.49 229 VAL A CA 1
ATOM 1343 C C . VAL A 1 173 ? 31.193 -5.274 72.408 1.00 68.83 229 VAL A C 1
ATOM 1344 O O . VAL A 1 173 ? 31.565 -5.152 73.581 1.00 70.14 229 VAL A O 1
ATOM 1348 N N . LEU A 1 174 ? 30.406 -6.278 72.029 1.00 66.63 230 LEU A N 1
ATOM 1349 C CA . LEU A 1 174 ? 30.031 -7.309 72.989 1.00 65.86 230 LEU A CA 1
ATOM 1350 C C . LEU A 1 174 ? 31.167 -8.277 73.240 1.00 72.71 230 LEU A C 1
ATOM 1351 O O . LEU A 1 174 ? 31.247 -8.874 74.319 1.00 71.22 230 LEU A O 1
ATOM 1356 N N . GLN A 1 175 ? 32.006 -8.501 72.230 1.00 76.36 231 GLN A N 1
ATOM 1357 C CA . GLN A 1 175 ? 33.049 -9.501 72.377 1.00 81.89 231 GLN A CA 1
ATOM 1358 C C . GLN A 1 175 ? 34.189 -8.991 73.235 1.00 82.45 231 GLN A C 1
ATOM 1359 O O . GLN A 1 175 ? 34.723 -9.740 74.062 1.00 96.03 231 GLN A O 1
ATOM 1365 N N . GLN A 1 176 ? 34.539 -7.705 73.091 1.00 88.44 232 GLN A N 1
ATOM 1366 C CA . GLN A 1 176 ? 35.494 -7.092 74.016 1.00 92.40 232 GLN A CA 1
ATOM 1367 C C . GLN A 1 176 ? 34.889 -6.958 75.411 1.00 89.21 232 GLN A C 1
ATOM 1368 O O . GLN A 1 176 ? 35.565 -7.223 76.417 1.00 90.89 232 GLN A O 1
ATOM 1374 N N . GLN A 1 177 ? 33.606 -6.594 75.485 1.00 81.22 233 GLN A N 1
ATOM 1375 C CA . GLN A 1 177 ? 32.918 -6.571 76.766 1.00 80.71 233 GLN A CA 1
ATOM 1376 C C . GLN A 1 177 ? 32.936 -7.947 77.418 1.00 83.82 233 GLN A C 1
ATOM 1377 O O . GLN A 1 177 ? 33.170 -8.077 78.627 1.00 83.42 233 GLN A O 1
ATOM 1383 N N . ALA A 1 178 ? 32.700 -8.988 76.628 1.00 86.66 234 ALA A N 1
ATOM 1384 C CA . ALA A 1 178 ? 32.725 -10.333 77.178 1.00 83.27 234 ALA A CA 1
ATOM 1385 C C . ALA A 1 178 ? 34.133 -10.715 77.599 1.00 86.13 234 ALA A C 1
ATOM 1386 O O . ALA A 1 178 ? 34.319 -11.328 78.656 1.00 83.50 234 ALA A O 1
ATOM 1388 N N . GLN A 1 179 ? 35.129 -10.341 76.777 1.00 93.42 235 GLN A N 1
ATOM 1389 C CA . GLN A 1 179 ? 36.542 -10.601 77.070 1.00 97.09 235 GLN A CA 1
ATOM 1390 C C . GLN A 1 179 ? 36.939 -10.019 78.420 1.00 93.64 235 GLN A C 1
ATOM 1391 O O . GLN A 1 179 ? 37.346 -10.756 79.329 1.00 85.44 235 GLN A O 1
ATOM 1397 N N . THR A 1 180 ? 36.810 -8.693 78.561 1.00 89.27 236 THR A N 1
ATOM 1398 C CA . THR A 1 180 ? 37.047 -7.967 79.803 1.00 86.49 236 THR A CA 1
ATOM 1399 C C . THR A 1 180 ? 36.503 -8.677 81.043 1.00 90.64 236 THR A C 1
ATOM 1400 O O . THR A 1 180 ? 37.262 -9.076 81.936 1.00 91.75 236 THR A O 1
ATOM 1404 N N . ASP A 1 181 ? 35.184 -8.865 81.104 1.00 91.98 237 ASP A N 1
ATOM 1405 C CA . ASP A 1 181 ? 34.572 -9.431 82.300 1.00 87.63 237 ASP A CA 1
ATOM 1406 C C . ASP A 1 181 ? 34.721 -10.946 82.361 1.00 89.09 237 ASP A C 1
ATOM 1407 O O . ASP A 1 181 ? 34.185 -11.577 83.281 1.00 92.41 237 ASP A O 1
ATOM 1412 N N . GLY A 1 182 ? 35.471 -11.528 81.431 1.00 85.59 238 GLY A N 1
ATOM 1413 C CA . GLY A 1 182 ? 35.751 -12.946 81.413 1.00 84.76 238 GLY A CA 1
ATOM 1414 C C . GLY A 1 182 ? 34.505 -13.792 81.429 1.00 83.24 238 GLY A C 1
ATOM 1415 O O . GLY A 1 182 ? 34.328 -14.601 82.341 1.00 88.70 238 GLY A O 1
ATOM 1416 N N . LYS A 1 183 ? 33.639 -13.621 80.432 1.00 84.15 239 LYS A N 1
ATOM 1417 C CA . LYS A 1 183 ? 32.329 -14.273 80.398 1.00 87.59 239 LYS A CA 1
ATOM 1418 C C . LYS A 1 183 ? 31.919 -14.416 78.942 1.00 81.25 239 LYS A C 1
ATOM 1419 O O . LYS A 1 183 ? 32.378 -13.654 78.082 1.00 78.83 239 LYS A O 1
ATOM 1425 N N . ARG A 1 184 ? 31.092 -15.425 78.667 1.00 80.44 240 ARG A N 1
ATOM 1426 C CA . ARG A 1 184 ? 30.607 -15.638 77.309 1.00 79.37 240 ARG A CA 1
ATOM 1427 C C . ARG A 1 184 ? 29.285 -14.918 77.084 1.00 73.49 240 ARG A C 1
ATOM 1428 O O . ARG A 1 184 ? 28.524 -14.654 78.021 1.00 71.92 240 ARG A O 1
ATOM 1436 N N . ILE A 1 185 ? 29.043 -14.567 75.822 1.00 70.16 241 ILE A N 1
ATOM 1437 C CA . ILE A 1 185 ? 27.733 -14.099 75.395 1.00 60.86 241 ILE A CA 1
ATOM 1438 C C . ILE A 1 185 ? 26.789 -15.288 75.370 1.00 62.94 241 ILE A C 1
ATOM 1439 O O . ILE A 1 185 ? 27.034 -16.269 74.661 1.00 60.95 241 ILE A O 1
ATOM 1444 N N . SER A 1 186 ? 25.687 -15.195 76.112 1.00 62.60 242 SER A N 1
ATOM 1445 C CA . SER A 1 186 ? 24.753 -16.313 76.116 1.00 62.47 242 SER A CA 1
ATOM 1446 C C . SER A 1 186 ? 23.639 -16.120 75.089 1.00 56.52 242 SER A C 1
ATOM 1447 O O . SER A 1 186 ? 23.332 -17.040 74.317 1.00 58.59 242 SER A O 1
ATOM 1450 N N . TYR A 1 187 ? 23.041 -14.932 75.054 1.00 49.22 243 TYR A N 1
ATOM 1451 C CA . TYR A 1 187 ? 22.027 -14.643 74.061 1.00 50.59 243 TYR A CA 1
ATOM 1452 C C . TYR A 1 187 ? 21.974 -13.157 73.793 1.00 52.00 243 TYR A C 1
ATOM 1453 O O . TYR A 1 187 ? 22.453 -12.342 74.583 1.00 53.53 243 TYR A O 1
ATOM 1462 N N . VAL A 1 188 ? 21.365 -12.806 72.670 1.00 46.07 244 VAL A N 1
ATOM 1463 C CA . VAL A 1 188 ? 21.090 -11.415 72.372 1.00 47.67 244 VAL A CA 1
ATOM 1464 C C . VAL A 1 188 ? 19.623 -11.296 71.973 1.00 49.90 244 VAL A C 1
ATOM 1465 O O . VAL A 1 188 ? 19.173 -11.932 71.005 1.00 42.21 244 VAL A O 1
ATOM 1469 N N . ASP A 1 189 ? 18.881 -10.493 72.726 1.00 46.61 245 ASP A N 1
ATOM 1470 C CA . ASP A 1 189 ? 17.465 -10.296 72.488 1.00 43.63 245 ASP A CA 1
ATOM 1471 C C . ASP A 1 189 ? 17.272 -8.978 71.748 1.00 50.58 245 ASP A C 1
ATOM 1472 O O . ASP A 1 189 ? 17.470 -7.902 72.323 1.00 51.81 245 ASP A O 1
ATOM 1477 N N . LEU A 1 190 ? 16.797 -9.059 70.506 1.00 48.80 246 LEU A N 1
ATOM 1478 C CA . LEU A 1 190 ? 16.636 -7.893 69.652 1.00 53.35 246 LEU A CA 1
ATOM 1479 C C . LEU A 1 190 ? 15.175 -7.466 69.523 1.00 52.44 246 LEU A C 1
ATOM 1480 O O . LEU A 1 190 ? 14.807 -6.814 68.545 1.00 52.75 246 LEU A O 1
ATOM 1485 N N . ARG A 1 191 ? 14.330 -7.800 70.485 1.00 47.73 247 ARG A N 1
ATOM 1486 C CA . ARG A 1 191 ? 12.941 -7.365 70.397 1.00 56.06 247 ARG A CA 1
ATOM 1487 C C . ARG A 1 191 ? 12.772 -5.937 70.942 1.00 56.22 247 ARG A C 1
ATOM 1488 O O . ARG A 1 191 ? 12.114 -5.686 71.959 1.00 50.08 247 ARG A O 1
ATOM 1496 N N . TYR A 1 192 ? 13.378 -4.985 70.222 1.00 56.83 248 TYR A N 1
ATOM 1497 C CA . TYR A 1 192 ? 13.423 -3.585 70.630 1.00 53.15 248 TYR A CA 1
ATOM 1498 C C . TYR A 1 192 ? 13.434 -2.698 69.397 1.00 56.17 248 TYR A C 1
ATOM 1499 O O . TYR A 1 192 ? 13.693 -3.156 68.282 1.00 59.25 248 TYR A O 1
ATOM 1508 N N . ASP A 1 193 ? 13.096 -1.426 69.602 1.00 59.24 249 ASP A N 1
ATOM 1509 C CA . ASP A 1 193 ? 13.131 -0.474 68.502 1.00 65.32 249 ASP A CA 1
ATOM 1510 C C . ASP A 1 193 ? 14.498 -0.446 67.877 1.00 67.95 249 ASP A C 1
ATOM 1511 O O . ASP A 1 193 ? 14.665 -0.680 66.677 1.00 72.52 249 ASP A O 1
ATOM 1516 N N . SER A 1 194 ? 15.485 -0.129 68.695 1.00 70.86 250 SER A N 1
ATOM 1517 C CA . SER A 1 194 ? 16.803 0.242 68.217 1.00 70.96 250 SER A CA 1
ATOM 1518 C C . SER A 1 194 ? 17.866 -0.404 69.075 1.00 72.75 250 SER A C 1
ATOM 1519 O O . SER A 1 194 ? 19.049 -0.094 68.907 1.00 80.37 250 SER A O 1
ATOM 1522 N N . GLY A 1 195 ? 17.480 -1.236 70.028 1.00 67.98 251 GLY A N 1
ATOM 1523 C CA . GLY A 1 195 ? 18.450 -1.745 70.960 1.00 65.01 251 GLY A CA 1
ATOM 1524 C C . GLY A 1 195 ? 18.530 -3.254 70.976 1.00 61.07 251 GLY A C 1
ATOM 1525 O O . GLY A 1 195 ? 17.979 -3.935 70.098 1.00 55.14 251 GLY A O 1
ATOM 1526 N N . ALA A 1 196 ? 19.243 -3.772 71.976 1.00 54.94 252 ALA A N 1
ATOM 1527 C CA . ALA A 1 196 ? 19.411 -5.199 72.161 1.00 50.58 252 ALA A CA 1
ATOM 1528 C C . ALA A 1 196 ? 19.780 -5.460 73.610 1.00 51.26 252 ALA A C 1
ATOM 1529 O O . ALA A 1 196 ? 20.574 -4.723 74.180 1.00 54.25 252 ALA A O 1
ATOM 1531 N N . ALA A 1 197 ? 19.218 -6.516 74.188 1.00 49.47 253 ALA A N 1
ATOM 1532 C CA . ALA A 1 197 ? 19.569 -6.973 75.524 1.00 50.69 253 ALA A CA 1
ATOM 1533 C C . ALA A 1 197 ? 20.452 -8.225 75.441 1.00 53.94 253 ALA A C 1
ATOM 1534 O O . ALA A 1 197 ? 20.180 -9.152 74.661 1.00 51.80 253 ALA A O 1
ATOM 1536 N N . VAL A 1 198 ? 21.517 -8.252 76.238 1.00 54.07 254 VAL A N 1
ATOM 1537 C CA . VAL A 1 198 ? 22.523 -9.306 76.133 1.00 56.56 254 VAL A CA 1
ATOM 1538 C C . VAL A 1 198 ? 22.592 -10.073 77.436 1.00 58.49 254 VAL A C 1
ATOM 1539 O O . VAL A 1 198 ? 22.917 -9.498 78.479 1.00 61.41 254 VAL A O 1
ATOM 1543 N N . GLY A 1 199 ? 22.334 -11.376 77.371 1.00 57.14 255 GLY A N 1
ATOM 1544 C CA . GLY A 1 199 ? 22.462 -12.255 78.522 1.00 59.53 255 GLY A CA 1
ATOM 1545 C C . GLY A 1 199 ? 23.836 -12.914 78.517 1.00 64.05 255 GLY A C 1
ATOM 1546 O O . GLY A 1 199 ? 24.312 -13.372 77.477 1.00 64.91 255 GLY A O 1
ATOM 1547 N N . TRP A 1 200 ? 24.452 -12.966 79.689 1.00 67.02 256 TRP A N 1
ATOM 1548 C CA . TRP A 1 200 ? 25.798 -13.492 79.791 1.00 65.41 256 TRP A CA 1
ATOM 1549 C C . TRP A 1 200 ? 25.798 -14.823 80.524 1.00 69.65 256 TRP A C 1
ATOM 1550 O O . TRP A 1 200 ? 24.848 -15.182 81.225 1.00 71.76 256 TRP A O 1
ATOM 1561 N N . ALA A 1 201 ? 26.869 -15.566 80.325 1.00 76.68 257 ALA A N 1
ATOM 1562 C CA . ALA A 1 201 ? 27.082 -16.821 81.025 1.00 83.09 257 ALA A CA 1
ATOM 1563 C C . ALA A 1 201 ? 28.511 -16.860 81.539 1.00 81.30 257 ALA A C 1
ATOM 1564 O O . ALA A 1 201 ? 29.365 -16.096 81.078 1.00 78.08 257 ALA A O 1
ATOM 1566 N N . PRO A 1 202 ? 28.782 -17.692 82.537 1.00 88.11 258 PRO A N 1
ATOM 1567 C CA . PRO A 1 202 ? 30.178 -17.990 82.874 1.00 94.58 258 PRO A CA 1
ATOM 1568 C C . PRO A 1 202 ? 30.875 -18.713 81.724 1.00 95.60 258 PRO A C 1
ATOM 1569 O O . PRO A 1 202 ? 30.241 -19.392 80.908 1.00 91.85 258 PRO A O 1
ATOM 1573 N N . LEU A 1 203 ? 32.200 -18.559 81.669 1.00 91.91 259 LEU A N 1
ATOM 1574 C CA . LEU A 1 203 ? 32.988 -19.249 80.658 1.00 99.45 259 LEU A CA 1
ATOM 1575 C C . LEU A 1 203 ? 33.069 -20.746 80.975 1.00 110.73 259 LEU A C 1
ATOM 1576 O O . LEU A 1 203 ? 33.009 -21.149 82.144 1.00 107.60 259 LEU A O 1
ATOM 1581 N N . PRO A 1 204 ? 33.130 -21.605 79.937 1.00 114.08 260 PRO A N 1
ATOM 1582 C CA . PRO A 1 204 ? 33.137 -23.066 80.114 1.00 113.82 260 PRO A CA 1
ATOM 1583 C C . PRO A 1 204 ? 34.537 -23.637 80.439 1.00 116.63 260 PRO A C 1
ATOM 1584 O O . PRO A 1 204 ? 34.734 -24.403 81.395 1.00 106.11 260 PRO A O 1
ATOM 1588 N N . GLN B 2 1 ? 2.383 -14.558 76.267 1.00 56.07 64 GLN B N 1
ATOM 1589 C CA . GLN B 2 1 ? 3.285 -15.130 77.268 1.00 66.71 64 GLN B CA 1
ATOM 1590 C C . GLN B 2 1 ? 4.763 -15.066 76.821 1.00 65.54 64 GLN B C 1
ATOM 1591 O O . GLN B 2 1 ? 5.609 -14.435 77.442 1.00 61.78 64 GLN B O 1
ATOM 1597 N N . GLU B 2 2 ? 5.065 -15.716 75.709 1.00 66.30 65 GLU B N 1
ATOM 1598 C CA . GLU B 2 2 ? 6.170 -15.209 74.929 1.00 50.89 65 GLU B CA 1
ATOM 1599 C C . GLU B 2 2 ? 5.727 -13.929 74.239 1.00 59.05 65 GLU B C 1
ATOM 1600 O O . GLU B 2 2 ? 6.454 -12.922 74.240 1.00 54.84 65 GLU B O 1
ATOM 1606 N N . ALA B 2 3 ? 4.475 -13.927 73.762 1.00 56.61 66 ALA B N 1
ATOM 1607 C CA . ALA B 2 3 ? 3.834 -12.717 73.276 1.00 57.21 66 ALA B CA 1
ATOM 1608 C C . ALA B 2 3 ? 3.971 -11.568 74.269 1.00 58.76 66 ALA B C 1
ATOM 1609 O O . ALA B 2 3 ? 4.206 -10.409 73.872 1.00 49.65 66 ALA B O 1
ATOM 1611 N N . LEU B 2 4 ? 3.791 -11.875 75.565 1.00 55.65 67 LEU B N 1
ATOM 1612 C CA . LEU B 2 4 ? 3.893 -10.864 76.616 1.00 53.87 67 LEU B CA 1
ATOM 1613 C C . LEU B 2 4 ? 5.325 -10.336 76.746 1.00 57.63 67 LEU B C 1
ATOM 1614 O O . LEU B 2 4 ? 5.560 -9.122 76.666 1.00 54.28 67 LEU B O 1
ATOM 1619 N N . GLU B 2 5 ? 6.304 -11.238 76.923 1.00 59.51 68 GLU B N 1
ATOM 1620 C CA . GLU B 2 5 ? 7.700 -10.807 76.966 1.00 59.25 68 GLU B CA 1
ATOM 1621 C C . GLU B 2 5 ? 8.029 -9.936 75.765 1.00 53.05 68 GLU B C 1
ATOM 1622 O O . GLU B 2 5 ? 8.527 -8.814 75.916 1.00 49.22 68 GLU B O 1
ATOM 1628 N N . GLU B 2 6 ? 7.691 -10.413 74.565 1.00 50.89 69 GLU B N 1
ATOM 1629 C CA . GLU B 2 6 ? 7.900 -9.606 73.370 1.00 53.80 69 GLU B CA 1
ATOM 1630 C C . GLU B 2 6 ? 7.343 -8.196 73.548 1.00 53.18 69 GLU B C 1
ATOM 1631 O O . GLU B 2 6 ? 8.022 -7.209 73.253 1.00 53.16 69 GLU B O 1
ATOM 1637 N N . ARG B 2 7 ? 6.116 -8.071 74.039 1.00 52.87 70 ARG B N 1
ATOM 1638 C CA . ARG B 2 7 ? 5.556 -6.727 74.167 1.00 57.48 70 ARG B CA 1
ATOM 1639 C C . ARG B 2 7 ? 6.295 -5.959 75.241 1.00 56.10 70 ARG B C 1
ATOM 1640 O O . ARG B 2 7 ? 6.654 -4.792 75.055 1.00 57.38 70 ARG B O 1
ATOM 1648 N N . ALA B 2 8 ? 6.525 -6.618 76.374 1.00 54.00 71 ALA B N 1
ATOM 1649 C CA . ALA B 2 8 ? 7.300 -6.046 77.466 1.00 57.67 71 ALA B CA 1
ATOM 1650 C C . ALA B 2 8 ? 8.592 -5.393 76.990 1.00 59.01 71 ALA B C 1
ATOM 1651 O O . ALA B 2 8 ? 8.960 -4.344 77.507 1.00 57.48 71 ALA B O 1
ATOM 1653 N N . ARG B 2 9 ? 9.352 -6.054 76.092 1.00 59.14 72 ARG B N 1
ATOM 1654 C CA . ARG B 2 9 ? 10.629 -5.510 75.594 1.00 55.37 72 ARG B CA 1
ATOM 1655 C C . ARG B 2 9 ? 10.430 -4.456 74.510 1.00 56.00 72 ARG B C 1
ATOM 1656 O O . ARG B 2 9 ? 11.084 -3.411 74.511 1.00 61.52 72 ARG B O 1
ATOM 1664 N N . ASN B 2 10 ? 9.554 -4.717 73.567 1.00 52.88 73 ASN B N 1
ATOM 1665 C CA . ASN B 2 10 ? 9.428 -3.835 72.422 1.00 51.92 73 ASN B CA 1
ATOM 1666 C C . ASN B 2 10 ? 8.695 -2.533 72.760 1.00 61.74 73 ASN B C 1
ATOM 1667 O O . ASN B 2 10 ? 9.047 -1.469 72.248 1.00 65.24 73 ASN B O 1
ATOM 1672 N N . GLU B 2 11 ? 7.606 -2.601 73.523 1.00 65.08 74 GLU B N 1
ATOM 1673 C CA . GLU B 2 11 ? 6.787 -1.420 73.781 1.00 62.02 74 GLU B CA 1
ATOM 1674 C C . GLU B 2 11 ? 7.267 -0.641 74.999 1.00 59.57 74 GLU B C 1
ATOM 1675 O O . GLU B 2 11 ? 7.424 0.575 74.946 1.00 58.51 74 GLU B O 1
ATOM 1681 N N . LEU B 2 12 ? 7.448 -1.323 76.114 1.00 63.24 75 LEU B N 1
ATOM 1682 C CA . LEU B 2 12 ? 8.243 -0.820 77.217 1.00 63.94 75 LEU B CA 1
ATOM 1683 C C . LEU B 2 12 ? 9.637 -1.368 76.986 1.00 68.26 75 LEU B C 1
ATOM 1684 O O . LEU B 2 12 ? 9.781 -2.435 76.406 1.00 84.19 75 LEU B O 1
ATOM 1689 N N . SER B 2 13 ? 10.667 -0.609 77.289 1.00 66.74 76 SER B N 1
ATOM 1690 C CA . SER B 2 13 ? 11.966 -1.202 76.983 1.00 61.75 76 SER B CA 1
ATOM 1691 C C . SER B 2 13 ? 12.471 -2.008 78.174 1.00 59.19 76 SER B C 1
ATOM 1692 O O . SER B 2 13 ? 13.490 -1.699 78.769 1.00 71.09 76 SER B O 1
ATOM 1703 N N . THR B 2 15 ? 13.684 -5.340 80.620 1.00 58.51 78 THR B N 1
ATOM 1704 C CA . THR B 2 15 ? 14.757 -6.318 80.503 1.00 65.65 78 THR B CA 1
ATOM 1705 C C . THR B 2 15 ? 14.662 -7.319 81.636 1.00 66.42 78 THR B C 1
ATOM 1706 O O . THR B 2 15 ? 13.947 -7.090 82.608 1.00 68.89 78 THR B O 1
ATOM 1710 N N . ARG B 2 16 ? 15.357 -8.431 81.502 1.00 63.27 79 ARG B N 1
ATOM 1711 C CA . ARG B 2 16 ? 15.473 -9.272 82.672 1.00 69.04 79 ARG B CA 1
ATOM 1712 C C . ARG B 2 16 ? 16.664 -8.790 83.489 1.00 72.36 79 ARG B C 1
ATOM 1713 O O . ARG B 2 16 ? 17.608 -8.213 82.943 1.00 70.65 79 ARG B O 1
ATOM 1721 N N . PRO B 2 17 ? 16.659 -9.013 84.798 1.00 79.73 80 PRO B N 1
ATOM 1722 C CA . PRO B 2 17 ? 17.734 -8.444 85.618 1.00 81.23 80 PRO B CA 1
ATOM 1723 C C . PRO B 2 17 ? 19.009 -9.265 85.438 1.00 74.28 80 PRO B C 1
ATOM 1724 O O . PRO B 2 17 ? 18.995 -10.498 85.509 1.00 74.71 80 PRO B O 1
ATOM 1728 N N . GLY B 2 18 ? 20.108 -8.568 85.188 1.00 70.78 81 GLY B N 1
ATOM 1729 C CA . GLY B 2 18 ? 21.368 -9.199 84.861 1.00 72.75 81 GLY B CA 1
ATOM 1730 C C . GLY B 2 18 ? 21.696 -9.205 83.385 1.00 72.52 81 GLY B C 1
ATOM 1731 O O . GLY B 2 18 ? 22.617 -9.920 82.969 1.00 75.28 81 GLY B O 1
ATOM 1732 N N . GLU B 2 19 ? 20.993 -8.419 82.590 1.00 66.57 82 GLU B N 1
ATOM 1733 C CA . GLU B 2 19 ? 21.227 -8.312 81.166 1.00 63.81 82 GLU B CA 1
ATOM 1734 C C . GLU B 2 19 ? 21.795 -6.934 80.922 1.00 64.96 82 GLU B C 1
ATOM 1735 O O . GLU B 2 19 ? 21.564 -6.006 81.699 1.00 70.90 82 GLU B O 1
ATOM 1741 N N . THR B 2 20 ? 22.519 -6.781 79.832 1.00 57.84 83 THR B N 1
ATOM 1742 C CA . THR B 2 20 ? 22.977 -5.458 79.468 1.00 62.96 83 THR B CA 1
ATOM 1743 C C . THR B 2 20 ? 22.211 -4.991 78.251 1.00 58.72 83 THR B C 1
ATOM 1744 O O . THR B 2 20 ? 22.066 -5.736 77.277 1.00 60.71 83 THR B O 1
ATOM 1748 N N . PHE B 2 21 ? 21.768 -3.747 78.299 1.00 58.97 84 PHE B N 1
ATOM 1749 C CA . PHE B 2 21 ? 21.001 -3.151 77.225 1.00 58.49 84 PHE B CA 1
ATOM 1750 C C . PHE B 2 21 ? 21.903 -2.178 76.487 1.00 64.72 84 PHE B C 1
ATOM 1751 O O . PHE B 2 21 ? 22.704 -1.466 77.097 1.00 67.33 84 PHE B O 1
ATOM 1759 N N . TYR B 2 22 ? 21.836 -2.239 75.171 1.00 66.23 85 TYR B N 1
ATOM 1760 C CA . TYR B 2 22 ? 22.586 -1.387 74.268 1.00 67.24 85 TYR B CA 1
ATOM 1761 C C . TYR B 2 22 ? 21.561 -0.797 73.331 1.00 65.88 85 TYR B 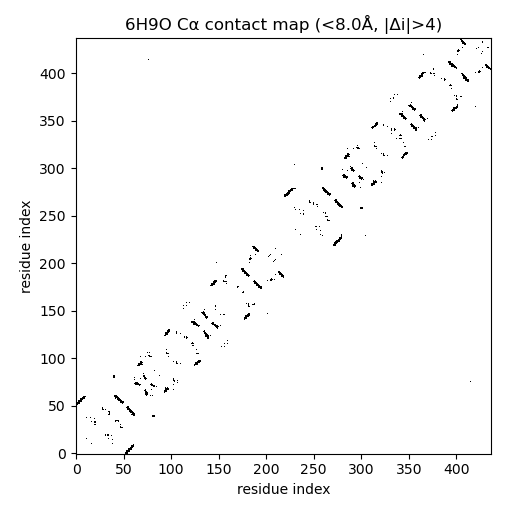C 1
ATOM 1762 O O . TYR B 2 22 ? 20.651 -1.505 72.906 1.00 64.78 85 TYR B O 1
ATOM 1771 N N . ARG B 2 23 ? 21.673 0.484 73.017 1.00 70.51 86 ARG B N 1
ATOM 1772 C CA . ARG B 2 23 ? 20.846 1.018 71.955 1.00 78.23 86 ARG B CA 1
ATOM 1773 C C . ARG B 2 23 ? 21.756 1.475 70.823 1.00 79.83 86 ARG B C 1
ATOM 1774 O O . ARG B 2 23 ? 22.891 1.899 71.050 1.00 82.16 86 ARG B O 1
ATOM 1782 N N . LEU B 2 24 ? 21.235 1.378 69.608 1.00 83.90 87 LEU B N 1
ATOM 1783 C CA . LEU B 2 24 ? 21.976 1.589 68.384 1.00 79.51 87 LEU B CA 1
ATOM 1784 C C . LEU B 2 24 ? 21.324 2.688 67.552 1.00 83.01 87 LEU B C 1
ATOM 1785 O O . LEU B 2 24 ? 21.017 3.759 68.061 1.00 78.67 87 LEU B O 1
ATOM 1790 N N . SER C 1 2 ? 44.510 8.694 0.288 1.00 122.89 58 SER C N 1
ATOM 1791 C CA . SER C 1 2 ? 43.526 8.635 1.352 1.00 127.25 58 SER C CA 1
ATOM 1792 C C . SER C 1 2 ? 42.109 8.703 0.826 1.00 130.93 58 SER C C 1
ATOM 1793 O O . SER C 1 2 ? 41.151 8.620 1.593 1.00 153.50 58 SER C O 1
ATOM 1796 N N . LYS C 1 3 ? 41.957 8.856 -0.484 1.00 127.26 59 LYS C N 1
ATOM 1797 C CA . LYS C 1 3 ? 40.619 8.787 -1.047 1.00 126.53 59 LYS C CA 1
ATOM 1798 C C . LYS C 1 3 ? 40.079 7.373 -0.921 1.00 117.04 59 LYS C C 1
ATOM 1799 O O . LYS C 1 3 ? 40.801 6.394 -1.124 1.00 113.77 59 LYS C O 1
ATOM 1805 N N . LEU C 1 4 ? 38.802 7.284 -0.560 1.00 110.04 60 LEU C N 1
ATOM 1806 C CA . LEU C 1 4 ? 38.221 6.125 0.097 1.00 102.01 60 LEU C CA 1
ATOM 1807 C C . LEU C 1 4 ? 37.054 5.624 -0.728 1.00 101.71 60 LEU C C 1
ATOM 1808 O O . LEU C 1 4 ? 36.183 6.407 -1.117 1.00 106.39 60 LEU C O 1
ATOM 1813 N N . VAL C 1 5 ? 37.053 4.335 -1.027 1.00 102.24 61 VAL C N 1
ATOM 1814 C CA . VAL C 1 5 ? 35.979 3.727 -1.793 1.00 102.69 61 VAL C CA 1
ATOM 1815 C C . VAL C 1 5 ? 35.574 2.419 -1.138 1.00 101.07 61 VAL C C 1
ATOM 1816 O O . VAL C 1 5 ? 36.368 1.475 -1.079 1.00 102.29 61 VAL C O 1
ATOM 1820 N N . LEU C 1 6 ? 34.374 2.363 -0.600 1.00 102.07 62 LEU C N 1
ATOM 1821 C CA . LEU C 1 6 ? 33.874 1.090 -0.128 1.00 101.27 62 LEU C CA 1
ATOM 1822 C C . LEU C 1 6 ? 32.644 0.662 -0.897 1.00 95.25 62 LEU C C 1
ATOM 1823 O O . LEU C 1 6 ? 31.799 1.479 -1.268 1.00 97.04 62 LEU C O 1
ATOM 1828 N N . THR C 1 7 ? 32.674 -0.608 -1.245 1.00 96.14 63 THR C N 1
ATOM 1829 C CA . THR C 1 7 ? 31.646 -1.398 -1.880 1.00 102.17 63 THR C CA 1
ATOM 1830 C C . THR C 1 7 ? 31.119 -2.435 -0.892 1.00 105.32 63 THR C C 1
ATOM 1831 O O . THR C 1 7 ? 31.782 -2.778 0.094 1.00 105.88 63 THR C O 1
ATOM 1835 N N . GLY C 1 8 ? 29.917 -2.924 -1.160 1.00 102.19 64 GLY C N 1
ATOM 1836 C CA . GLY C 1 8 ? 29.247 -3.838 -0.262 1.00 106.58 64 GLY C CA 1
ATOM 1837 C C . GLY C 1 8 ? 27.845 -3.341 0.039 1.00 108.15 64 GLY C C 1
ATOM 1838 O O . GLY C 1 8 ? 27.555 -2.140 -0.060 1.00 105.92 64 GLY C O 1
ATOM 1839 N N . GLU C 1 9 ? 26.980 -4.261 0.457 1.00 98.44 65 GLU C N 1
ATOM 1840 C CA . GLU C 1 9 ? 25.569 -3.977 0.687 1.00 109.43 65 GLU C CA 1
ATOM 1841 C C . GLU C 1 9 ? 25.393 -3.321 2.057 1.00 111.39 65 GLU C C 1
ATOM 1842 O O . GLU C 1 9 ? 25.079 -3.967 3.059 1.00 111.99 65 GLU C O 1
ATOM 1848 N N . ARG C 1 10 ? 25.605 -2.004 2.091 1.00 111.28 66 ARG C N 1
ATOM 1849 C CA . ARG C 1 10 ? 25.451 -1.215 3.313 1.00 110.19 66 ARG C CA 1
ATOM 1850 C C . ARG C 1 10 ? 23.975 -1.080 3.675 1.00 114.03 66 ARG C C 1
ATOM 1851 O O . ARG C 1 10 ? 23.187 -0.564 2.876 1.00 117.80 66 ARG C O 1
ATOM 1859 N N . HIS C 1 11 ? 23.589 -1.508 4.880 1.00 114.10 67 HIS C N 1
ATOM 1860 C CA . HIS C 1 11 ? 22.278 -1.095 5.371 1.00 115.26 67 HIS C CA 1
ATOM 1861 C C . HIS C 1 11 ? 22.315 -0.512 6.780 1.00 112.19 67 HIS C C 1
ATOM 1862 O O . HIS C 1 11 ? 21.566 0.420 7.083 1.00 113.55 67 HIS C O 1
ATOM 1869 N N . TYR C 1 12 ? 23.198 -1.017 7.636 1.00 110.56 68 TYR C N 1
ATOM 1870 C CA . TYR C 1 12 ? 23.418 -0.436 8.955 1.00 107.29 68 TYR C CA 1
ATOM 1871 C C . TYR C 1 12 ? 24.616 0.493 8.965 1.00 109.12 68 TYR C C 1
ATOM 1872 O O . TYR C 1 12 ? 24.626 1.483 9.702 1.00 110.22 68 TYR C O 1
ATOM 1881 N N . THR C 1 13 ? 25.613 0.190 8.145 1.00 110.40 69 THR C N 1
ATOM 1882 C CA . THR C 1 13 ? 26.879 0.905 8.163 1.00 112.51 69 THR C CA 1
ATOM 1883 C C . THR C 1 13 ? 26.731 2.304 7.563 1.00 112.82 69 THR C C 1
ATOM 1884 O O . THR C 1 13 ? 26.349 2.462 6.398 1.00 108.92 69 THR C O 1
ATOM 1888 N N . ARG C 1 14 ? 27.016 3.318 8.384 1.00 114.93 70 ARG C N 1
ATOM 1889 C CA . ARG C 1 14 ? 27.068 4.713 7.968 1.00 118.93 70 ARG C CA 1
ATOM 1890 C C . ARG C 1 14 ? 28.331 4.864 7.106 1.00 123.59 70 ARG C C 1
ATOM 1891 O O . ARG C 1 14 ? 29.320 4.153 7.321 1.00 126.11 70 ARG C O 1
ATOM 1899 N N . ASN C 1 15 ? 28.287 5.725 6.082 1.00 124.01 71 ASN C N 1
ATOM 1900 C CA . ASN C 1 15 ? 29.541 6.223 5.507 1.00 124.44 71 ASN C CA 1
ATOM 1901 C C . ASN C 1 15 ? 30.570 6.605 6.562 1.00 121.74 71 ASN C C 1
ATOM 1902 O O . ASN C 1 15 ? 31.663 6.032 6.635 1.00 118.77 71 ASN C O 1
ATOM 1907 N N . ASP C 1 16 ? 30.212 7.573 7.396 1.00 119.90 72 ASP C N 1
ATOM 1908 C CA . ASP C 1 16 ? 31.142 8.162 8.344 1.00 119.99 72 ASP C CA 1
ATOM 1909 C C . ASP C 1 16 ? 31.556 7.210 9.469 1.00 120.11 72 ASP C C 1
ATOM 1910 O O . ASP C 1 16 ? 32.460 7.560 10.239 1.00 120.93 72 ASP C O 1
ATOM 1915 N N . ASP C 1 17 ? 30.919 6.036 9.603 1.00 116.17 73 ASP C N 1
ATOM 1916 C CA . ASP C 1 17 ? 31.404 5.051 10.572 1.00 115.47 73 ASP C CA 1
ATOM 1917 C C . ASP C 1 17 ? 32.752 4.493 10.163 1.00 116.63 73 ASP C C 1
ATOM 1918 O O . ASP C 1 17 ? 33.651 4.333 11.000 1.00 114.07 73 ASP C O 1
ATOM 1923 N N . ILE C 1 18 ? 32.897 4.168 8.881 1.00 115.37 74 ILE C N 1
ATOM 1924 C CA . ILE C 1 18 ? 34.194 3.765 8.371 1.00 113.25 74 ILE C CA 1
ATOM 1925 C C . ILE C 1 18 ? 35.144 4.947 8.409 1.00 114.68 74 ILE C C 1
ATOM 1926 O O . ILE C 1 18 ? 36.319 4.815 8.770 1.00 116.88 74 ILE C O 1
ATOM 1931 N N . ARG C 1 19 ? 34.637 6.128 8.072 1.00 116.11 75 ARG C N 1
ATOM 1932 C CA . ARG C 1 19 ? 35.505 7.287 7.960 1.00 119.47 75 ARG C CA 1
ATOM 1933 C C . ARG C 1 19 ? 36.133 7.664 9.294 1.00 122.09 75 ARG C C 1
ATOM 1934 O O . ARG C 1 19 ? 37.333 7.951 9.359 1.00 121.09 75 ARG C O 1
ATOM 1942 N N . GLN C 1 20 ? 35.350 7.687 10.362 1.00 121.17 76 GLN C N 1
ATOM 1943 C CA . GLN C 1 20 ? 35.926 8.068 11.640 1.00 122.96 76 GLN C CA 1
ATOM 1944 C C . GLN C 1 20 ? 36.465 6.874 12.407 1.00 120.00 76 GLN C C 1
ATOM 1945 O O . GLN C 1 20 ? 37.057 7.053 13.476 1.00 123.02 76 GLN C O 1
ATOM 1951 N N . SER C 1 21 ? 36.294 5.668 11.873 1.00 120.30 77 SER C N 1
ATOM 1952 C CA . SER C 1 21 ? 37.034 4.539 12.412 1.00 123.24 77 SER C CA 1
ATOM 1953 C C . SER C 1 21 ? 38.497 4.646 12.021 1.00 123.60 77 SER C C 1
ATOM 1954 O O . SER C 1 21 ? 39.390 4.341 12.817 1.00 127.88 77 SER C O 1
ATOM 1957 N N . ILE C 1 22 ? 38.752 5.103 10.796 1.00 120.85 78 ILE C N 1
ATOM 1958 C CA . ILE C 1 22 ? 40.116 5.394 10.370 1.00 122.80 78 ILE C CA 1
ATOM 1959 C C . ILE C 1 22 ? 40.609 6.692 11.006 1.00 124.72 78 ILE C C 1
ATOM 1960 O O . ILE C 1 22 ? 41.719 6.757 11.549 1.00 123.74 78 ILE C O 1
ATOM 1965 N N . LEU C 1 23 ? 39.781 7.741 10.965 1.00 123.13 79 LEU C N 1
ATOM 1966 C CA . LEU C 1 23 ? 40.107 8.996 11.635 1.00 126.02 79 LEU C CA 1
ATOM 1967 C C . LEU C 1 23 ? 40.358 8.806 13.124 1.00 131.02 79 LEU C C 1
ATOM 1968 O O . LEU C 1 23 ? 41.019 9.650 13.740 1.00 130.44 79 LEU C O 1
ATOM 1973 N N . ALA C 1 24 ? 39.811 7.744 13.727 1.00 141.34 80 ALA C N 1
ATOM 1974 C CA . ALA C 1 24 ? 40.079 7.502 15.138 1.00 134.76 80 ALA C CA 1
ATOM 1975 C C . ALA C 1 24 ? 41.567 7.280 15.373 1.00 137.16 80 ALA C C 1
ATOM 1976 O O . ALA C 1 24 ? 42.091 7.669 16.421 1.00 140.44 80 ALA C O 1
ATOM 1978 N N . LEU C 1 25 ? 42.269 6.706 14.395 1.00 132.64 81 LEU C N 1
ATOM 1979 C CA . LEU C 1 25 ? 43.708 6.509 14.508 1.00 125.96 81 LEU C CA 1
ATOM 1980 C C . LEU C 1 25 ? 44.422 7.831 14.252 1.00 120.64 81 LEU C C 1
ATOM 1981 O O . LEU C 1 25 ? 45.419 8.143 14.894 1.00 119.46 81 LEU C O 1
ATOM 1986 N N . GLN C 1 34 ? 49.308 3.946 5.561 1.00 120.66 90 GLN C N 1
ATOM 1987 C CA . GLN C 1 34 ? 48.825 3.085 6.643 1.00 125.07 90 GLN C CA 1
ATOM 1988 C C . GLN C 1 34 ? 48.930 1.605 6.249 1.00 128.83 90 GLN C C 1
ATOM 1989 O O . GLN C 1 34 ? 49.443 1.297 5.165 1.00 128.43 90 GLN C O 1
ATOM 1995 N N . ASP C 1 35 ? 48.466 0.710 7.134 1.00 124.09 91 ASP C N 1
ATOM 1996 C CA . ASP C 1 35 ? 48.541 -0.740 6.952 1.00 122.53 91 ASP C CA 1
ATOM 1997 C C . ASP C 1 35 ? 47.129 -1.317 6.901 1.00 122.99 91 ASP C C 1
ATOM 1998 O O . ASP C 1 35 ? 46.276 -0.951 7.718 1.00 122.82 91 ASP C O 1
ATOM 2003 N N . VAL C 1 36 ? 46.890 -2.231 5.955 1.00 121.23 92 VAL C N 1
ATOM 2004 C CA . VAL C 1 36 ? 45.534 -2.717 5.712 1.00 115.95 92 VAL C CA 1
ATOM 2005 C C . VAL C 1 36 ? 45.034 -3.583 6.859 1.00 121.95 92 VAL C C 1
ATOM 2006 O O . VAL C 1 36 ? 43.831 -3.609 7.152 1.00 132.19 92 VAL C O 1
ATOM 2010 N N . ASN C 1 37 ? 45.939 -4.266 7.559 1.00 123.10 93 ASN C N 1
ATOM 2011 C CA . ASN C 1 37 ? 45.486 -5.120 8.646 1.00 118.11 93 ASN C CA 1
ATOM 2012 C C . ASN C 1 37 ? 45.097 -4.308 9.869 1.00 115.50 93 ASN C C 1
ATOM 2013 O O . ASN C 1 37 ? 44.040 -4.554 10.456 1.00 111.03 93 ASN C O 1
ATOM 2018 N N . ILE C 1 38 ? 45.905 -3.307 10.239 1.00 117.70 94 ILE C N 1
ATOM 2019 C CA . ILE C 1 38 ? 45.582 -2.507 11.419 1.00 116.49 94 ILE C CA 1
ATOM 2020 C C . ILE C 1 38 ? 44.187 -1.924 11.302 1.00 118.53 94 ILE C C 1
ATOM 2021 O O . ILE C 1 38 ? 43.428 -1.872 12.279 1.00 120.36 94 ILE C O 1
ATOM 2026 N N . ILE C 1 39 ? 43.833 -1.463 10.110 1.00 120.22 95 ILE C N 1
ATOM 2027 C CA . ILE C 1 39 ? 42.577 -0.748 9.956 1.00 121.85 95 ILE C CA 1
ATOM 2028 C C . ILE C 1 39 ? 41.415 -1.720 9.788 1.00 118.79 95 ILE C C 1
ATOM 2029 O O . ILE C 1 39 ? 40.301 -1.456 10.258 1.00 117.52 95 ILE C O 1
ATOM 2034 N N . GLN C 1 40 ? 41.643 -2.848 9.106 1.00 114.67 96 GLN C N 1
ATOM 2035 C CA . GLN C 1 40 ? 40.601 -3.865 9.023 1.00 115.65 96 GLN C CA 1
ATOM 2036 C C . GLN C 1 40 ? 40.143 -4.289 10.417 1.00 115.95 96 GLN C C 1
ATOM 2037 O O . GLN C 1 40 ? 38.962 -4.156 10.756 1.00 113.33 96 GLN C O 1
ATOM 2043 N N . THR C 1 41 ? 41.086 -4.700 11.276 1.00 118.02 97 THR C N 1
ATOM 2044 C CA . THR C 1 41 ? 40.740 -5.081 12.648 1.00 116.46 97 THR C CA 1
ATOM 2045 C C . THR C 1 41 ? 40.058 -3.939 13.401 1.00 114.61 97 THR C C 1
ATOM 2046 O O . THR C 1 41 ? 39.180 -4.179 14.236 1.00 117.32 97 THR C O 1
ATOM 2050 N N . GLN C 1 42 ? 40.438 -2.691 13.126 1.00 115.08 98 GLN C N 1
ATOM 2051 C CA . GLN C 1 42 ? 39.818 -1.606 13.876 1.00 115.00 98 GLN C CA 1
ATOM 2052 C C . GLN C 1 42 ? 38.391 -1.361 13.408 1.00 116.41 98 GLN C C 1
ATOM 2053 O O . GLN C 1 42 ? 37.533 -1.011 14.223 1.00 117.70 98 GLN C O 1
ATOM 2059 N N . ILE C 1 43 ? 38.101 -1.596 12.124 1.00 116.58 99 ILE C N 1
ATOM 2060 C CA . ILE C 1 43 ? 36.723 -1.499 11.646 1.00 116.04 99 ILE C CA 1
ATOM 2061 C C . ILE C 1 43 ? 35.866 -2.618 12.238 1.00 117.11 99 ILE C C 1
ATOM 2062 O O . ILE C 1 43 ? 34.729 -2.379 12.676 1.00 114.81 99 ILE C O 1
ATOM 2067 N N . GLU C 1 44 ? 36.391 -3.854 12.256 1.00 117.15 100 GLU C N 1
ATOM 2068 C CA . GLU C 1 44 ? 35.688 -4.955 12.917 1.00 114.36 100 GLU C CA 1
ATOM 2069 C C . GLU C 1 44 ? 35.293 -4.583 14.341 1.00 116.66 100 GLU C C 1
ATOM 2070 O O . GLU C 1 44 ? 34.135 -4.752 14.739 1.00 117.32 100 GLU C O 1
ATOM 2076 N N . GLN C 1 45 ? 36.234 -4.019 15.108 1.00 118.18 101 GLN C N 1
ATOM 2077 C CA . GLN C 1 45 ? 36.042 -3.877 16.546 1.00 118.60 101 GLN C CA 1
ATOM 2078 C C . GLN C 1 45 ? 35.166 -2.701 16.969 1.00 117.47 101 GLN C C 1
ATOM 2079 O O . GLN C 1 45 ? 34.664 -2.721 18.098 1.00 124.31 101 GLN C O 1
ATOM 2085 N N . ARG C 1 46 ? 34.944 -1.686 16.135 1.00 112.40 102 ARG C N 1
ATOM 2086 C CA . ARG C 1 46 ? 34.029 -0.631 16.554 1.00 113.81 102 ARG C CA 1
ATOM 2087 C C . ARG C 1 46 ? 32.710 -0.653 15.806 1.00 113.33 102 ARG C C 1
ATOM 2088 O O . ARG C 1 46 ? 31.806 0.105 16.166 1.00 111.98 102 ARG C O 1
ATOM 2096 N N . LEU C 1 47 ? 32.586 -1.454 14.752 1.00 112.55 103 LEU C N 1
ATOM 2097 C CA . LEU C 1 47 ? 31.296 -1.693 14.107 1.00 111.54 103 LEU C CA 1
ATOM 2098 C C . LEU C 1 47 ? 31.044 -3.182 14.269 1.00 110.57 103 LEU C C 1
ATOM 2099 O O . LEU C 1 47 ? 31.466 -3.999 13.428 1.00 109.26 103 LEU C O 1
ATOM 2104 N N . PRO C 1 48 ? 30.352 -3.594 15.335 1.00 108.25 104 PRO C N 1
ATOM 2105 C CA . PRO C 1 48 ? 30.214 -5.023 15.635 1.00 102.04 104 PRO C CA 1
ATOM 2106 C C . PRO C 1 48 ? 29.179 -5.736 14.787 1.00 99.61 104 PRO C C 1
ATOM 2107 O O . PRO C 1 48 ? 28.980 -6.943 14.970 1.00 93.52 104 PRO C O 1
ATOM 2111 N N . TRP C 1 49 ? 28.538 -5.034 13.853 1.00 98.32 105 TRP C N 1
ATOM 2112 C CA . TRP C 1 49 ? 27.603 -5.650 12.930 1.00 93.28 105 TRP C CA 1
ATOM 2113 C C . TRP C 1 49 ? 28.232 -5.976 11.590 1.00 96.72 105 TRP C C 1
ATOM 2114 O O . TRP C 1 49 ? 27.532 -6.416 10.673 1.00 93.65 105 TRP C O 1
ATOM 2125 N N . ILE C 1 50 ? 29.537 -5.784 11.468 1.00 96.44 106 ILE C N 1
ATOM 2126 C CA . ILE C 1 50 ? 30.284 -6.200 10.292 1.00 96.07 106 ILE C CA 1
ATOM 2127 C C . ILE C 1 50 ? 30.668 -7.673 10.420 1.00 95.39 106 ILE C C 1
ATOM 2128 O O . ILE C 1 50 ? 31.292 -8.082 11.408 1.00 91.76 106 ILE C O 1
ATOM 2133 N N . LYS C 1 51 ? 30.328 -8.472 9.405 1.00 93.85 107 LYS C N 1
ATOM 2134 C CA . LYS C 1 51 ? 30.709 -9.887 9.375 1.00 94.56 107 LYS C CA 1
ATOM 2135 C C . LYS C 1 51 ? 32.034 -10.133 8.676 1.00 99.06 107 LYS C C 1
ATOM 2136 O O . LYS C 1 51 ? 32.832 -10.958 9.128 1.00 93.98 107 LYS C O 1
ATOM 2142 N N . GLN C 1 52 ? 32.289 -9.404 7.605 1.00 106.76 108 GLN C N 1
ATOM 2143 C CA . GLN C 1 52 ? 33.458 -9.580 6.769 1.00 105.57 108 GLN C CA 1
ATOM 2144 C C . GLN C 1 52 ? 33.941 -8.194 6.403 1.00 100.88 108 GLN C C 1
ATOM 2145 O O . GLN C 1 52 ? 33.129 -7.310 6.135 1.00 102.03 108 GLN C O 1
ATOM 2151 N N . VAL C 1 53 ? 35.250 -7.992 6.405 1.00 109.63 109 VAL C N 1
ATOM 2152 C CA . VAL C 1 53 ? 35.771 -6.732 5.892 1.00 108.89 109 VAL C CA 1
ATOM 2153 C C . VAL C 1 53 ? 37.162 -6.999 5.344 1.00 109.38 109 VAL C C 1
ATOM 2154 O O . VAL C 1 53 ? 38.057 -7.491 6.046 1.00 108.85 109 VAL C O 1
ATOM 2158 N N . SER C 1 54 ? 37.346 -6.666 4.076 1.00 110.65 110 SER C N 1
ATOM 2159 C CA . SER C 1 54 ? 38.628 -6.785 3.405 1.00 113.17 110 SER C CA 1
ATOM 2160 C C . SER C 1 54 ? 39.018 -5.418 2.886 1.00 110.40 110 SER C C 1
ATOM 2161 O O . SER C 1 54 ? 38.185 -4.701 2.320 1.00 106.38 110 SER C O 1
ATOM 2164 N N . VAL C 1 55 ? 40.263 -5.044 3.123 1.00 113.04 111 VAL C N 1
ATOM 2165 C CA . VAL C 1 55 ? 40.762 -3.737 2.750 1.00 111.66 111 VAL C CA 1
ATOM 2166 C C . VAL C 1 55 ? 41.962 -3.968 1.847 1.00 107.30 111 VAL C C 1
ATOM 2167 O O . VAL C 1 55 ? 43.064 -4.171 2.364 1.00 107.89 111 VAL C O 1
ATOM 2171 N N . ARG C 1 56 ? 41.787 -3.931 0.520 1.00 107.64 112 ARG C N 1
ATOM 2172 C CA . ARG C 1 56 ? 42.954 -3.906 -0.353 1.00 113.76 112 ARG C CA 1
ATOM 2173 C C . ARG C 1 56 ? 43.157 -2.489 -0.896 1.00 113.72 112 ARG C C 1
ATOM 2174 O O . ARG C 1 56 ? 42.199 -1.762 -1.211 1.00 110.98 112 ARG C O 1
ATOM 2182 N N . LYS C 1 57 ? 44.424 -2.079 -0.875 1.00 112.80 113 LYS C N 1
ATOM 2183 C CA . LYS C 1 57 ? 44.888 -0.799 -1.375 1.00 110.39 113 LYS C CA 1
ATOM 2184 C C . LYS C 1 57 ? 45.243 -0.943 -2.858 1.00 107.15 113 LYS C C 1
ATOM 2185 O O . LYS C 1 57 ? 45.433 -2.048 -3.383 1.00 105.89 113 LYS C O 1
ATOM 2191 N N . GLN C 1 58 ? 45.287 0.210 -3.523 1.00 106.22 114 GLN C N 1
ATOM 2192 C CA . GLN C 1 58 ? 45.151 0.386 -4.961 1.00 109.48 114 GLN C CA 1
ATOM 2193 C C . GLN C 1 58 ? 45.885 1.709 -5.287 1.00 110.90 114 GLN C C 1
ATOM 2194 O O . GLN C 1 58 ? 45.500 2.757 -4.752 1.00 113.93 114 GLN C O 1
ATOM 2200 N N . TRP C 1 59 ? 47.038 1.687 -6.203 1.00 104.20 115 TRP C N 1
ATOM 2201 C CA . TRP C 1 59 ? 47.855 2.878 -6.590 1.00 111.58 115 TRP C CA 1
ATOM 2202 C C . TRP C 1 59 ? 47.074 3.608 -7.702 1.00 111.49 115 TRP C C 1
ATOM 2203 O O . TRP C 1 59 ? 46.381 2.945 -8.506 1.00 108.17 115 TRP C O 1
ATOM 2214 N N . PRO C 1 60 ? 47.032 4.961 -7.724 1.00 112.71 116 PRO C N 1
ATOM 2215 C CA . PRO C 1 60 ? 47.725 5.929 -6.867 1.00 109.95 116 PRO C CA 1
ATOM 2216 C C . PRO C 1 60 ? 47.346 5.895 -5.419 1.00 111.26 116 PRO C C 1
ATOM 2217 O O . PRO C 1 60 ? 48.111 5.399 -4.601 1.00 104.98 116 PRO C O 1
ATOM 2221 N N . ASP C 1 61 ? 46.160 6.387 -5.081 1.00 111.83 117 ASP C N 1
ATOM 2222 C CA . ASP C 1 61 ? 45.905 6.691 -3.676 1.00 113.91 117 ASP C CA 1
ATOM 2223 C C . ASP C 1 61 ? 44.518 6.256 -3.200 1.00 118.50 117 ASP C C 1
ATOM 2224 O O . ASP C 1 61 ? 43.756 7.060 -2.662 1.00 136.99 117 ASP C O 1
ATOM 2229 N N . GLU C 1 62 ? 44.123 5.004 -3.407 1.00 113.90 118 GLU C N 1
ATOM 2230 C CA . GLU C 1 62 ? 42.768 4.604 -3.036 1.00 111.57 118 GLU C CA 1
ATOM 2231 C C . GLU C 1 62 ? 42.769 3.460 -2.033 1.00 108.60 118 GLU C C 1
ATOM 2232 O O . GLU C 1 62 ? 43.528 2.503 -2.168 1.00 112.32 118 GLU C O 1
ATOM 2238 N N . LEU C 1 63 ? 41.783 3.480 -1.139 1.00 106.53 119 LEU C N 1
ATOM 2239 C CA . LEU C 1 63 ? 41.563 2.443 -0.131 1.00 103.09 119 LEU C CA 1
ATOM 2240 C C . LEU C 1 63 ? 40.205 1.839 -0.427 1.00 100.29 119 LEU C C 1
ATOM 2241 O O . LEU C 1 63 ? 39.175 2.445 -0.117 1.00 101.33 119 LEU C O 1
ATOM 2246 N N . LYS C 1 64 ? 40.195 0.631 -0.975 1.00 100.27 120 LYS C N 1
ATOM 2247 C CA . LYS C 1 64 ? 38.946 -0.015 -1.342 1.00 103.54 120 LYS C CA 1
ATOM 2248 C C . LYS C 1 64 ? 38.642 -1.094 -0.321 1.00 101.76 120 LYS C C 1
ATOM 2249 O O . LYS C 1 64 ? 39.389 -2.070 -0.201 1.00 101.18 120 LYS C O 1
ATOM 2255 N N . ILE C 1 65 ? 37.521 -0.931 0.376 1.00 100.38 121 ILE C N 1
ATOM 2256 C CA . ILE C 1 65 ? 37.159 -1.740 1.531 1.00 102.19 121 ILE C CA 1
ATOM 2257 C C . ILE C 1 65 ? 35.815 -2.375 1.260 1.00 100.99 121 ILE C C 1
ATOM 2258 O O . ILE C 1 65 ? 34.829 -1.674 1.022 1.00 99.78 121 ILE C O 1
ATOM 2263 N N . HIS C 1 66 ? 35.761 -3.696 1.334 1.00 104.57 122 HIS C N 1
ATOM 2264 C CA . HIS C 1 66 ? 34.515 -4.411 1.142 1.00 105.13 122 HIS C CA 1
ATOM 2265 C C . HIS C 1 66 ? 33.918 -4.709 2.501 1.00 105.23 122 HIS C C 1
ATOM 2266 O O . HIS C 1 66 ? 34.627 -5.179 3.398 1.00 105.88 122 HIS C O 1
ATOM 2273 N N . LEU C 1 67 ? 32.636 -4.388 2.659 1.00 102.47 123 LEU C N 1
ATOM 2274 C CA . LEU C 1 67 ? 31.903 -4.622 3.894 1.00 100.00 123 LEU C CA 1
ATOM 2275 C C . LEU C 1 67 ? 30.760 -5.583 3.615 1.00 98.87 123 LEU C C 1
ATOM 2276 O O . LEU C 1 67 ? 30.040 -5.423 2.625 1.00 100.98 123 LEU C O 1
ATOM 2281 N N . VAL C 1 68 ? 30.620 -6.606 4.451 1.00 99.97 124 VAL C N 1
ATOM 2282 C CA . VAL C 1 68 ? 29.369 -7.351 4.544 1.00 103.89 124 VAL C CA 1
ATOM 2283 C C . VAL C 1 68 ? 28.914 -7.318 6.000 1.00 100.52 124 VAL C C 1
ATOM 2284 O O . VAL C 1 68 ? 29.704 -7.581 6.920 1.00 93.51 124 VAL C O 1
ATOM 2288 N N . GLU C 1 69 ? 27.656 -6.941 6.207 1.00 101.69 125 GLU C N 1
ATOM 2289 C CA . GLU C 1 69 ? 27.082 -6.885 7.539 1.00 92.30 125 GLU C CA 1
ATOM 2290 C C . GLU C 1 69 ? 26.396 -8.198 7.851 1.00 93.72 125 GLU C C 1
ATOM 2291 O O . GLU C 1 69 ? 25.963 -8.928 6.955 1.00 97.21 125 GLU C O 1
ATOM 2297 N N . TYR C 1 70 ? 26.249 -8.475 9.141 1.00 95.36 126 TYR C N 1
ATOM 2298 C CA . TYR C 1 70 ? 25.314 -9.521 9.514 1.00 90.59 126 TYR C CA 1
ATOM 2299 C C . TYR C 1 70 ? 23.911 -9.073 9.127 1.00 82.90 126 TYR C C 1
ATOM 2300 O O . TYR C 1 70 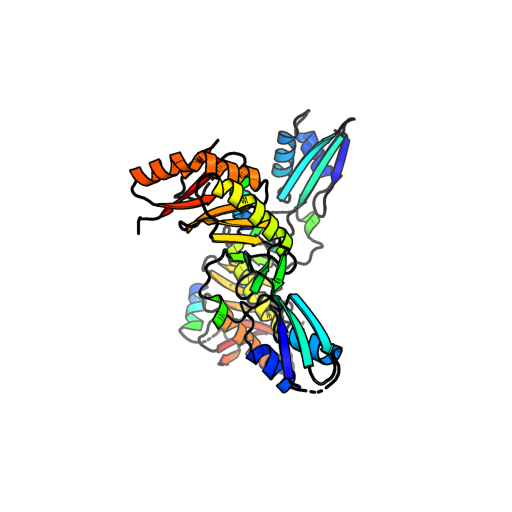? 23.617 -7.875 9.057 1.00 86.62 126 TYR C O 1
ATOM 2309 N N . VAL C 1 71 ? 23.041 -10.029 8.849 1.00 81.98 127 VAL C N 1
ATOM 2310 C CA . VAL C 1 71 ? 21.646 -9.732 8.566 1.00 88.83 127 VAL C CA 1
ATOM 2311 C C . VAL C 1 71 ? 20.781 -10.462 9.590 1.00 84.89 127 VAL C C 1
ATOM 2312 O O . VAL C 1 71 ? 20.601 -11.684 9.512 1.00 81.84 127 VAL C O 1
ATOM 2316 N N . PRO C 1 72 ? 20.261 -9.753 10.592 1.00 88.00 128 PRO C N 1
ATOM 2317 C CA . PRO C 1 72 ? 19.548 -10.407 11.698 1.00 89.05 128 PRO C CA 1
ATOM 2318 C C . PRO C 1 72 ? 18.227 -10.996 11.256 1.00 85.85 128 PRO C C 1
ATOM 2319 O O . PRO C 1 72 ? 17.483 -10.376 10.496 1.00 82.98 128 PRO C O 1
ATOM 2323 N N . ILE C 1 73 ? 17.956 -12.215 11.715 1.00 88.18 129 ILE C N 1
ATOM 2324 C CA . ILE C 1 73 ? 16.596 -12.741 11.666 1.00 91.91 129 ILE C CA 1
ATOM 2325 C C . ILE C 1 73 ? 15.832 -12.532 12.973 1.00 90.40 129 ILE C C 1
ATOM 2326 O O . ILE C 1 73 ? 14.597 -12.628 12.975 1.00 90.48 129 ILE C O 1
ATOM 2331 N N . ALA C 1 74 ? 16.521 -12.261 14.081 1.00 87.44 130 ALA C N 1
ATOM 2332 C CA . ALA C 1 74 ? 15.853 -12.147 15.367 1.00 87.64 130 ALA C CA 1
ATOM 2333 C C . ALA C 1 74 ? 16.695 -11.298 16.304 1.00 89.44 130 ALA C C 1
ATOM 2334 O O . ALA C 1 74 ? 17.914 -11.204 16.146 1.00 91.71 130 ALA C O 1
ATOM 2336 N N . ARG C 1 75 ? 16.029 -10.662 17.265 1.00 89.10 131 ARG C N 1
ATOM 2337 C CA . ARG C 1 75 ? 16.738 -10.182 18.440 1.00 90.85 131 ARG C CA 1
ATOM 2338 C C . ARG C 1 75 ? 17.116 -11.363 19.330 1.00 90.35 131 ARG C C 1
ATOM 2339 O O . ARG C 1 75 ? 16.434 -12.394 19.370 1.00 87.56 131 ARG C O 1
ATOM 2347 N N . TRP C 1 76 ? 18.242 -11.229 20.014 1.00 88.08 132 TRP C N 1
ATOM 2348 C CA . TRP C 1 76 ? 18.780 -12.333 20.792 1.00 90.63 132 TRP C CA 1
ATOM 2349 C C . TRP C 1 76 ? 19.026 -11.868 22.210 1.00 88.65 132 TRP C C 1
ATOM 2350 O O . TRP C 1 76 ? 19.690 -10.851 22.423 1.00 92.73 132 TRP C O 1
ATOM 2361 N N . ASN C 1 77 ? 18.504 -12.617 23.170 1.00 84.09 133 ASN C N 1
ATOM 2362 C CA . ASN C 1 77 ? 18.247 -12.038 24.473 1.00 86.60 133 ASN C CA 1
ATOM 2363 C C . ASN C 1 77 ? 17.611 -10.678 24.234 1.00 94.17 133 ASN C C 1
ATOM 2364 O O . ASN C 1 77 ? 16.574 -10.614 23.553 1.00 100.28 133 ASN C O 1
ATOM 2369 N N . ASP C 1 78 ? 18.226 -9.579 24.679 1.00 89.27 134 ASP C N 1
ATOM 2370 C CA . ASP C 1 78 ? 17.459 -8.351 24.489 1.00 94.79 134 ASP C CA 1
ATOM 2371 C C . ASP C 1 78 ? 18.180 -7.300 23.655 1.00 101.38 134 ASP C C 1
ATOM 2372 O O . ASP C 1 78 ? 17.639 -6.840 22.648 1.00 102.27 134 ASP C O 1
ATOM 2377 N N . GLN C 1 79 ? 19.367 -6.879 24.042 1.00 104.96 135 GLN C N 1
ATOM 2378 C CA . GLN C 1 79 ? 20.083 -5.960 23.167 1.00 109.10 135 GLN C CA 1
ATOM 2379 C C . GLN C 1 79 ? 20.813 -6.604 22.005 1.00 105.06 135 GLN C C 1
ATOM 2380 O O . GLN C 1 79 ? 21.188 -5.888 21.071 1.00 111.38 135 GLN C O 1
ATOM 2386 N N . HIS C 1 80 ? 21.012 -7.905 22.004 1.00 102.65 136 HIS C N 1
ATOM 2387 C CA . HIS C 1 80 ? 21.831 -8.470 20.951 1.00 102.97 136 HIS C CA 1
ATOM 2388 C C . HIS C 1 80 ? 20.915 -8.973 19.844 1.00 99.83 136 HIS C C 1
ATOM 2389 O O . HIS C 1 80 ? 19.685 -8.872 19.920 1.00 97.60 136 HIS C O 1
ATOM 2396 N N . MET C 1 81 ? 21.528 -9.500 18.787 1.00 96.41 137 MET C N 1
ATOM 2397 C CA . MET C 1 81 ? 20.779 -10.019 17.651 1.00 95.68 137 MET C CA 1
ATOM 2398 C C . MET C 1 81 ? 21.519 -11.208 17.066 1.00 93.08 137 MET C C 1
ATOM 2399 O O . MET C 1 81 ? 22.709 -11.416 17.317 1.00 93.69 137 MET C O 1
ATOM 2404 N N . VAL C 1 82 ? 20.778 -12.011 16.309 1.00 92.64 138 VAL C N 1
ATOM 2405 C CA . VAL C 1 82 ? 21.289 -13.249 15.739 1.00 90.34 138 VAL C CA 1
ATOM 2406 C C . VAL C 1 82 ? 20.844 -13.353 14.284 1.00 92.56 138 VAL C C 1
ATOM 2407 O O . VAL C 1 82 ? 19.700 -13.031 13.942 1.00 89.12 138 VAL C O 1
ATOM 2411 N N . ASP C 1 83 ? 21.775 -13.772 13.428 1.00 93.42 139 ASP C N 1
ATOM 2412 C CA . ASP C 1 83 ? 21.593 -13.971 11.998 1.00 90.84 139 ASP C CA 1
ATOM 2413 C C . ASP C 1 83 ? 21.081 -15.373 11.691 1.00 92.91 139 ASP C C 1
ATOM 2414 O O . ASP C 1 83 ? 20.994 -16.241 12.562 1.00 93.97 139 ASP C O 1
ATOM 2419 N N . ALA C 1 84 ? 20.785 -15.593 10.407 1.00 94.65 140 ALA C N 1
ATOM 2420 C CA . ALA C 1 84 ? 20.297 -16.893 9.944 1.00 100.07 140 ALA C CA 1
ATOM 2421 C C . ALA C 1 84 ? 21.259 -18.024 10.271 1.00 100.00 140 ALA C C 1
ATOM 2422 O O . ALA C 1 84 ? 20.829 -19.160 10.509 1.00 100.47 140 ALA C O 1
ATOM 2424 N N . GLU C 1 85 ? 22.555 -17.739 10.297 1.00 102.17 141 GLU C N 1
ATOM 2425 C CA . GLU C 1 85 ? 23.510 -18.790 10.587 1.00 102.21 141 GLU C CA 1
ATOM 2426 C C . GLU C 1 85 ? 23.789 -18.905 12.079 1.00 101.89 141 GLU C C 1
ATOM 2427 O O . GLU C 1 85 ? 24.476 -19.845 12.489 1.00 101.34 141 GLU C O 1
ATOM 2433 N N . GLY C 1 86 ? 23.213 -18.037 12.912 1.00 101.05 142 GLY C N 1
ATOM 2434 C CA . GLY C 1 86 ? 23.395 -18.184 14.339 1.00 96.63 142 GLY C CA 1
ATOM 2435 C C . GLY C 1 86 ? 24.545 -17.429 14.985 1.00 100.43 142 GLY C C 1
ATOM 2436 O O . GLY C 1 86 ? 24.894 -17.736 16.133 1.00 93.96 142 GLY C O 1
ATOM 2437 N N . ASN C 1 87 ? 25.139 -16.451 14.314 1.00 95.45 143 ASN C N 1
ATOM 2438 C CA . ASN C 1 87 ? 26.244 -15.729 14.919 1.00 95.90 143 ASN C CA 1
ATOM 2439 C C . ASN C 1 87 ? 25.725 -14.604 15.807 1.00 92.83 143 ASN C C 1
ATOM 2440 O O . ASN C 1 87 ? 24.677 -14.011 15.553 1.00 92.82 143 ASN C O 1
ATOM 2445 N N . THR C 1 88 ? 26.462 -14.340 16.872 1.00 95.95 144 THR C N 1
ATOM 2446 C CA . THR C 1 88 ? 26.076 -13.392 17.906 1.00 96.71 144 THR C CA 1
ATOM 2447 C C . THR C 1 88 ? 26.590 -11.988 17.559 1.00 94.58 144 THR C C 1
ATOM 2448 O O . THR C 1 88 ? 27.795 -11.797 17.360 1.00 100.69 144 THR C O 1
ATOM 2452 N N . PHE C 1 89 ? 25.681 -11.022 17.378 1.00 88.42 145 PHE C N 1
ATOM 2453 C CA . PHE C 1 89 ? 26.135 -9.654 17.128 1.00 89.99 145 PHE C CA 1
ATOM 2454 C C . PHE C 1 89 ? 25.181 -8.619 17.716 1.00 93.37 145 PHE C C 1
ATOM 2455 O O . PHE C 1 89 ? 24.051 -8.923 18.113 1.00 97.82 145 PHE C O 1
ATOM 2463 N N . SER C 1 90 ? 25.665 -7.375 17.774 1.00 92.15 146 SER C N 1
ATOM 2464 C CA . SER C 1 90 ? 24.924 -6.258 18.350 1.00 102.92 146 SER C CA 1
ATOM 2465 C C . SER C 1 90 ? 24.985 -5.017 17.464 1.00 103.11 146 SER C C 1
ATOM 2466 O O . SER C 1 90 ? 26.052 -4.674 16.947 1.00 103.60 146 SER C O 1
ATOM 2469 N N . VAL C 1 91 ? 23.845 -4.345 17.292 1.00 100.51 147 VAL C N 1
ATOM 2470 C CA . VAL C 1 91 ? 23.786 -3.034 16.636 1.00 98.19 147 VAL C CA 1
ATOM 2471 C C . VAL C 1 91 ? 23.193 -1.999 17.591 1.00 108.11 147 VAL C C 1
ATOM 2472 O O . VAL C 1 91 ? 22.312 -2.346 18.390 1.00 116.23 147 VAL C O 1
ATOM 2476 N N . PRO C 1 92 ? 23.643 -0.741 17.572 1.00 113.96 148 PRO C N 1
ATOM 2477 C CA . PRO C 1 92 ? 23.065 0.275 18.468 1.00 113.01 148 PRO C CA 1
ATOM 2478 C C . PRO C 1 92 ? 21.583 0.458 18.206 1.00 115.87 148 PRO C C 1
ATOM 2479 O O . PRO C 1 92 ? 21.149 0.544 17.046 1.00 112.44 148 PRO C O 1
ATOM 2483 N N . PRO C 1 93 ? 20.779 0.527 19.267 1.00 121.53 149 PRO C N 1
ATOM 2484 C CA . PRO C 1 93 ? 19.317 0.575 19.092 1.00 122.60 149 PRO C CA 1
ATOM 2485 C C . PRO C 1 93 ? 18.838 1.693 18.178 1.00 125.73 149 PRO C C 1
ATOM 2486 O O . PRO C 1 93 ? 17.765 1.559 17.572 1.00 125.47 149 PRO C O 1
ATOM 2490 N N . GLU C 1 94 ? 19.593 2.797 18.084 1.00 122.05 150 GLU C N 1
ATOM 2491 C CA . GLU C 1 94 ? 19.240 3.914 17.210 1.00 119.94 150 GLU C CA 1
ATOM 2492 C C . GLU C 1 94 ? 18.816 3.425 15.827 1.00 122.30 150 GLU C C 1
ATOM 2493 O O . GLU C 1 94 ? 17.856 3.933 15.240 1.00 122.42 150 GLU C O 1
ATOM 2499 N N . ARG C 1 95 ? 19.520 2.432 15.288 1.00 123.03 151 ARG C N 1
ATOM 2500 C CA . ARG C 1 95 ? 19.252 1.992 13.928 1.00 125.84 151 ARG C CA 1
ATOM 2501 C C . ARG C 1 95 ? 18.383 0.745 13.880 1.00 126.37 151 ARG C C 1
ATOM 2502 O O . ARG C 1 95 ? 17.992 0.317 12.790 1.00 124.44 151 ARG C O 1
ATOM 2510 N N . THR C 1 96 ? 18.063 0.166 15.033 1.00 130.76 152 THR C N 1
ATOM 2511 C CA . THR C 1 96 ? 17.467 -1.159 15.090 1.00 131.13 152 THR C CA 1
ATOM 2512 C C . THR C 1 96 ? 15.971 -1.119 15.351 1.00 131.82 152 THR C C 1
ATOM 2513 O O . THR C 1 96 ? 15.271 -2.078 15.007 1.00 140.02 152 THR C O 1
ATOM 2517 N N . SER C 1 97 ? 15.471 -0.030 15.929 1.00 132.55 153 SER C N 1
ATOM 2518 C CA . SER C 1 97 ? 14.157 -0.007 16.549 1.00 132.05 153 SER C CA 1
ATOM 2519 C C . SER C 1 97 ? 13.019 0.261 15.569 1.00 130.69 153 SER C C 1
ATOM 2520 O O . SER C 1 97 ? 11.857 0.257 15.987 1.00 130.83 153 SER C O 1
ATOM 2523 N N . LYS C 1 98 ? 13.297 0.485 14.286 1.00 133.51 154 LYS C N 1
ATOM 2524 C CA . LYS C 1 98 ? 12.200 0.477 13.328 1.00 132.39 154 LYS C CA 1
ATOM 2525 C C . LYS C 1 98 ? 11.896 -0.914 12.784 1.00 132.55 154 LYS C C 1
ATOM 2526 O O . LYS C 1 98 ? 10.876 -1.073 12.105 1.00 133.13 154 LYS C O 1
ATOM 2532 N N . GLN C 1 99 ? 12.751 -1.917 13.037 1.00 134.75 155 GLN C N 1
ATOM 2533 C CA . GLN C 1 99 ? 12.387 -3.296 12.708 1.00 127.73 155 GLN C CA 1
ATOM 2534 C C . GLN C 1 99 ? 11.693 -3.991 13.874 1.00 123.62 155 GLN C C 1
ATOM 2535 O O . GLN C 1 99 ? 12.053 -3.818 15.045 1.00 119.57 155 GLN C O 1
ATOM 2541 N N . VAL C 1 100 ? 10.740 -4.842 13.519 1.00 118.67 156 VAL C N 1
ATOM 2542 C CA . VAL C 1 100 ? 10.079 -5.749 14.440 1.00 111.94 156 VAL C CA 1
ATOM 2543 C C . VAL C 1 100 ? 10.440 -7.157 13.985 1.00 104.67 156 VAL C C 1
ATOM 2544 O O . VAL C 1 100 ? 10.039 -7.604 12.903 1.00 101.51 156 VAL C O 1
ATOM 2548 N N . LEU C 1 101 ? 11.199 -7.849 14.817 1.00 100.76 157 LEU C N 1
ATOM 2549 C CA . LEU C 1 101 ? 11.687 -9.193 14.586 1.00 97.39 157 LEU C CA 1
ATOM 2550 C C . LEU C 1 101 ? 11.344 -10.015 15.814 1.00 90.60 157 LEU C C 1
ATOM 2551 O O . LEU C 1 101 ? 11.063 -9.452 16.879 1.00 90.61 157 LEU C O 1
ATOM 2556 N N . PRO C 1 102 ? 11.377 -11.340 15.713 1.00 81.99 158 PRO C N 1
ATOM 2557 C CA . PRO C 1 102 ? 11.154 -12.155 16.908 1.00 85.23 158 PRO C CA 1
ATOM 2558 C C . PRO C 1 102 ? 12.268 -11.992 17.933 1.00 85.88 158 PRO C C 1
ATOM 2559 O O . PRO C 1 102 ? 13.427 -11.723 17.603 1.00 87.89 158 PRO C O 1
ATOM 2563 N N . MET C 1 103 ? 11.897 -12.173 19.199 1.00 85.59 159 MET C N 1
ATOM 2564 C CA . MET C 1 103 ? 12.837 -12.105 20.309 1.00 86.83 159 MET C CA 1
ATOM 2565 C C . MET C 1 103 ? 13.180 -13.535 20.693 1.00 84.36 159 MET C C 1
ATOM 2566 O O . MET C 1 103 ? 12.299 -14.296 21.111 1.00 80.96 159 MET C O 1
ATOM 2571 N N . LEU C 1 104 ? 14.448 -13.899 20.552 1.00 84.04 160 LEU C N 1
ATOM 2572 C CA . LEU C 1 104 ? 14.933 -15.179 21.036 1.00 80.28 160 LEU C CA 1
ATOM 2573 C C . LEU C 1 104 ? 15.714 -14.977 22.326 1.00 83.91 160 LEU C C 1
ATOM 2574 O O . LEU C 1 104 ? 16.433 -13.985 22.480 1.00 87.71 160 LEU C O 1
ATOM 2579 N N . TYR C 1 105 ? 15.584 -15.939 23.239 1.00 81.97 161 TYR C N 1
ATOM 2580 C CA . TYR C 1 105 ? 16.277 -15.914 24.520 1.00 84.31 161 TYR C CA 1
ATOM 2581 C C . TYR C 1 105 ? 16.839 -17.302 24.781 1.00 85.86 161 TYR C C 1
ATOM 2582 O O . TYR C 1 105 ? 16.149 -18.304 24.565 1.00 84.63 161 TYR C O 1
ATOM 2591 N N . GLY C 1 106 ? 18.089 -17.358 25.233 1.00 88.00 162 GLY C N 1
ATOM 2592 C CA . GLY C 1 106 ? 18.742 -18.606 25.564 1.00 90.30 162 GLY C CA 1
ATOM 2593 C C . GLY C 1 106 ? 20.012 -18.405 26.371 1.00 88.93 162 GLY C C 1
ATOM 2594 O O . GLY C 1 106 ? 20.499 -17.280 26.519 1.00 92.17 162 GLY C O 1
ATOM 2595 N N . PRO C 1 107 ? 20.579 -19.485 26.910 1.00 90.45 163 PRO C N 1
ATOM 2596 C CA . PRO C 1 107 ? 21.875 -19.363 27.594 1.00 95.31 163 PRO C CA 1
ATOM 2597 C C . PRO C 1 107 ? 22.961 -18.917 26.618 1.00 93.59 163 PRO C C 1
ATOM 2598 O O . PRO C 1 107 ? 22.767 -18.888 25.402 1.00 92.36 163 PRO C O 1
ATOM 2602 N N . GLU C 1 108 ? 24.122 -18.537 27.156 1.00 95.38 164 GLU C N 1
ATOM 2603 C CA . GLU C 1 108 ? 24.994 -17.638 26.397 1.00 102.09 164 GLU C CA 1
ATOM 2604 C C . GLU C 1 108 ? 25.612 -18.309 25.170 1.00 101.15 164 GLU C C 1
ATOM 2605 O O . GLU C 1 108 ? 25.827 -17.650 24.143 1.00 96.68 164 GLU C O 1
ATOM 2611 N N . GLY C 1 109 ? 25.874 -19.611 25.233 1.00 93.42 165 GLY C N 1
ATOM 2612 C CA . GLY C 1 109 ? 26.331 -20.230 24.011 1.00 88.26 165 GLY C CA 1
ATOM 2613 C C . GLY C 1 109 ? 25.283 -20.783 23.061 1.00 91.61 165 GLY C C 1
ATOM 2614 O O . GLY C 1 109 ? 25.662 -21.329 22.017 1.00 88.89 165 GLY C O 1
ATOM 2615 N N . SER C 1 110 ? 23.984 -20.597 23.307 1.00 87.22 166 SER C N 1
ATOM 2616 C CA . SER C 1 110 ? 22.982 -21.481 22.722 1.00 85.91 166 SER C CA 1
ATOM 2617 C C . SER C 1 110 ? 22.401 -20.926 21.450 1.00 83.93 166 SER C C 1
ATOM 2618 O O . SER C 1 110 ? 21.578 -21.604 20.821 1.00 82.17 166 SER C O 1
ATOM 2621 N N . ALA C 1 111 ? 22.877 -19.754 21.020 1.00 83.60 167 ALA C N 1
ATOM 2622 C CA . ALA C 1 111 ? 22.204 -18.996 19.973 1.00 81.02 167 ALA C CA 1
ATOM 2623 C C . ALA C 1 111 ? 21.751 -19.900 18.850 1.00 82.57 167 ALA C C 1
ATOM 2624 O O . ALA C 1 111 ? 20.582 -19.899 18.454 1.00 87.92 167 ALA C O 1
ATOM 2626 N N . ASN C 1 112 ? 22.670 -20.701 18.346 1.00 82.16 168 ASN C N 1
ATOM 2627 C CA . ASN C 1 112 ? 22.352 -21.564 17.227 1.00 90.32 168 ASN C CA 1
ATOM 2628 C C . ASN C 1 112 ? 21.250 -22.561 17.583 1.00 93.08 168 ASN C C 1
ATOM 2629 O O . ASN C 1 112 ? 20.305 -22.762 16.809 1.00 89.56 168 ASN C O 1
ATOM 2634 N N . GLU C 1 113 ? 21.319 -23.125 18.802 1.00 90.58 169 GLU C N 1
ATOM 2635 C CA . GLU C 1 113 ? 20.405 -24.185 19.226 1.00 87.29 169 GLU C CA 1
ATOM 2636 C C . GLU C 1 113 ? 18.991 -23.663 19.360 1.00 88.27 169 GLU C C 1
ATOM 2637 O O . GLU C 1 113 ? 18.025 -24.332 18.961 1.00 85.85 169 GLU C O 1
ATOM 2643 N N . VAL C 1 114 ? 18.864 -22.466 19.922 1.00 85.58 170 VAL C N 1
ATOM 2644 C CA . VAL C 1 114 ? 17.564 -21.846 20.063 1.00 83.41 170 VAL C CA 1
ATOM 2645 C C . VAL C 1 114 ? 17.023 -21.493 18.694 1.00 84.43 170 VAL C C 1
ATOM 2646 O O . VAL C 1 114 ? 15.846 -21.731 18.391 1.00 79.80 170 VAL C O 1
ATOM 2650 N N . LEU C 1 115 ? 17.910 -21.009 17.820 1.00 84.52 171 LEU C N 1
ATOM 2651 C CA . LEU C 1 115 ? 17.515 -20.597 16.484 1.00 80.11 171 LEU C CA 1
ATOM 2652 C C . LEU C 1 115 ? 16.962 -21.756 15.673 1.00 81.96 171 LEU C C 1
ATOM 2653 O O . LEU C 1 115 ? 15.996 -21.580 14.933 1.00 79.66 171 LEU C O 1
ATOM 2658 N N . GLN C 1 116 ? 17.553 -22.947 15.784 1.00 88.01 172 GLN C N 1
ATOM 2659 C CA . GLN C 1 116 ? 16.961 -24.073 15.067 1.00 92.01 172 GLN C CA 1
ATOM 2660 C C . GLN C 1 116 ? 15.596 -24.397 15.653 1.00 88.89 172 GLN C C 1
ATOM 2661 O O . GLN C 1 116 ? 14.632 -24.632 14.912 1.00 82.63 172 GLN C O 1
ATOM 2667 N N . GLY C 1 117 ? 15.498 -24.403 16.983 1.00 85.71 173 GLY C N 1
ATOM 2668 C CA . GLY C 1 117 ? 14.223 -24.480 17.665 1.00 80.87 173 GLY C CA 1
ATOM 2669 C C . GLY C 1 117 ? 13.252 -23.461 17.105 1.00 83.01 173 GLY C C 1
ATOM 2670 O O . GLY C 1 117 ? 12.161 -23.821 16.648 1.00 85.57 173 GLY C O 1
ATOM 2671 N N . TYR C 1 118 ? 13.615 -22.181 17.141 1.00 79.22 174 TYR C N 1
ATOM 2672 C CA . TYR C 1 118 ? 12.751 -21.173 16.542 1.00 72.50 174 TYR C CA 1
ATOM 2673 C C . TYR C 1 118 ? 12.385 -21.584 15.135 1.00 82.00 174 TYR C C 1
ATOM 2674 O O . TYR C 1 118 ? 11.274 -21.325 14.663 1.00 82.58 174 TYR C O 1
ATOM 2683 N N . ARG C 1 119 ? 13.382 -22.147 14.447 1.00 85.18 175 ARG C N 1
ATOM 2684 C CA . ARG C 1 119 ? 13.352 -22.512 13.036 1.00 83.47 175 ARG C CA 1
ATOM 2685 C C . ARG C 1 119 ? 12.650 -23.853 12.824 1.00 90.31 175 ARG C C 1
ATOM 2686 O O . ARG C 1 119 ? 12.482 -24.320 11.700 1.00 109.50 175 ARG C O 1
ATOM 2694 N N . GLU C 1 120 ? 12.231 -24.504 13.880 1.00 87.49 176 GLU C N 1
ATOM 2695 C CA . GLU C 1 120 ? 11.356 -25.650 13.702 1.00 83.41 176 GLU C CA 1
ATOM 2696 C C . GLU C 1 120 ? 9.928 -25.202 13.894 1.00 94.06 176 GLU C C 1
ATOM 2697 O O . GLU C 1 120 ? 9.031 -25.560 13.125 1.00 98.42 176 GLU C O 1
ATOM 2703 N N . MET C 1 121 ? 9.733 -24.368 14.900 1.00 94.81 177 MET C N 1
ATOM 2704 C CA . MET C 1 121 ? 8.466 -24.346 15.581 1.00 89.05 177 MET C CA 1
ATOM 2705 C C . MET C 1 121 ? 7.440 -23.576 14.804 1.00 95.49 177 MET C C 1
ATOM 2706 O O . MET C 1 121 ? 6.322 -24.025 14.643 1.00 97.47 177 MET C O 1
ATOM 2711 N N . GLY C 1 122 ? 7.813 -22.394 14.385 1.00 86.00 178 GLY C N 1
ATOM 2712 C CA . GLY C 1 122 ? 6.974 -21.483 13.609 1.00 91.77 178 GLY C CA 1
ATOM 2713 C C . GLY C 1 122 ? 6.457 -22.015 12.267 1.00 98.81 178 GLY C C 1
ATOM 2714 O O . GLY C 1 122 ? 5.453 -21.511 11.753 1.00 111.34 178 GLY C O 1
ATOM 2715 N N . GLN C 1 123 ? 7.234 -22.901 11.593 1.00 91.26 179 GLN C N 1
ATOM 2716 C CA . GLN C 1 123 ? 6.734 -23.549 10.358 1.00 93.52 179 GLN C CA 1
ATOM 2717 C C . GLN C 1 123 ? 5.440 -24.303 10.667 1.00 97.92 179 GLN C C 1
ATOM 2718 O O . GLN C 1 123 ? 4.403 -24.144 9.999 1.00 104.87 179 GLN C O 1
ATOM 2724 N N . MET C 1 124 ? 5.503 -25.108 11.703 1.00 96.71 180 MET C N 1
ATOM 2725 C CA . MET C 1 124 ? 4.310 -25.739 12.240 1.00 101.61 180 MET C CA 1
ATOM 2726 C C . MET C 1 124 ? 3.243 -24.685 12.495 1.00 101.99 180 MET C C 1
ATOM 2727 O O . MET C 1 124 ? 2.076 -24.807 12.073 1.00 103.59 180 MET C O 1
ATOM 2732 N N . LEU C 1 125 ? 3.650 -23.635 13.200 1.00 90.78 181 LEU C N 1
ATOM 2733 C CA . LEU C 1 125 ? 2.746 -22.542 13.510 1.00 101.67 181 LEU C CA 1
ATOM 2734 C C . LEU C 1 125 ? 2.389 -21.708 12.279 1.00 107.15 181 LEU C C 1
ATOM 2735 O O . LEU C 1 125 ? 1.229 -21.312 12.113 1.00 108.75 181 LEU C O 1
ATOM 2740 N N . ALA C 1 126 ? 3.363 -21.427 11.401 1.00 106.84 182 ALA C N 1
ATOM 2741 C CA . ALA C 1 126 ? 3.040 -20.745 10.142 1.00 102.33 182 ALA C CA 1
ATOM 2742 C C . ALA C 1 126 ? 2.080 -21.565 9.305 1.00 111.62 182 ALA C C 1
ATOM 2743 O O . ALA C 1 126 ? 1.252 -21.009 8.574 1.00 112.19 182 ALA C O 1
ATOM 2745 N N . LYS C 1 127 ? 2.207 -22.893 9.361 1.00 112.79 183 LYS C N 1
ATOM 2746 C CA . LYS C 1 127 ? 1.320 -23.738 8.584 1.00 109.91 183 LYS C CA 1
ATOM 2747 C C . LYS C 1 127 ? -0.140 -23.490 8.947 1.00 114.85 183 LYS C C 1
ATOM 2748 O O . LYS C 1 127 ? -1.007 -23.793 8.126 1.00 121.71 183 LYS C O 1
ATOM 2754 N N . ASP C 1 128 ? -0.434 -22.820 10.074 1.00 113.23 184 ASP C N 1
ATOM 2755 C CA . ASP C 1 128 ? -1.812 -22.453 10.422 1.00 115.52 184 ASP C CA 1
ATOM 2756 C C . ASP C 1 128 ? -1.936 -21.006 10.915 1.00 118.79 184 ASP C C 1
ATOM 2757 O O . ASP C 1 128 ? -2.686 -20.726 11.858 1.00 119.24 184 ASP C O 1
ATOM 2762 N N . ARG C 1 129 ? -1.209 -20.068 10.299 1.00 117.71 185 ARG C N 1
ATOM 2763 C CA . ARG C 1 129 ? -1.428 -18.619 10.425 1.00 119.02 185 ARG C CA 1
ATOM 2764 C C . ARG C 1 129 ? -1.048 -18.050 11.798 1.00 116.95 185 ARG C C 1
ATOM 2765 O O . ARG C 1 129 ? -1.236 -16.851 12.062 1.00 113.84 185 ARG C O 1
ATOM 2773 N N . PHE C 1 130 ? -0.425 -18.841 12.653 1.00 117.58 186 PHE C N 1
ATOM 2774 C CA . PHE C 1 130 ? 0.188 -18.318 13.864 1.00 113.00 186 PHE C CA 1
ATOM 2775 C C . PHE C 1 130 ? 1.613 -17.884 13.565 1.00 106.23 186 PHE C C 1
ATOM 2776 O O . PHE C 1 130 ? 2.353 -18.597 12.879 1.00 106.80 186 PHE C O 1
ATOM 2784 N N . THR C 1 131 ? 2.002 -16.720 14.076 1.00 94.94 187 THR C N 1
ATOM 2785 C CA . THR C 1 131 ? 3.387 -16.284 13.964 1.00 96.83 187 THR C CA 1
ATOM 2786 C C . THR C 1 131 ? 4.019 -16.135 15.341 1.00 93.35 187 THR C C 1
ATOM 2787 O O . THR C 1 131 ? 3.389 -15.626 16.270 1.00 93.09 187 THR C O 1
ATOM 2791 N N . LEU C 1 132 ? 5.277 -16.573 15.451 1.00 87.80 188 LEU C N 1
ATOM 2792 C CA . LEU C 1 132 ? 6.032 -16.563 16.703 1.00 83.39 188 LEU C CA 1
ATOM 2793 C C . LEU C 1 132 ? 6.646 -15.190 16.998 1.00 83.50 188 LEU C C 1
ATOM 2794 O O . LEU C 1 132 ? 7.568 -14.758 16.302 1.00 90.17 188 LEU C O 1
ATOM 2799 N N . LYS C 1 133 ? 6.193 -14.549 18.090 1.00 86.31 189 LYS C N 1
ATOM 2800 C CA . LYS C 1 133 ? 6.777 -13.314 18.629 1.00 86.37 189 LYS C CA 1
ATOM 2801 C C . LYS C 1 133 ? 8.037 -13.533 19.438 1.00 86.94 189 LYS C C 1
ATOM 2802 O O . LYS C 1 133 ? 9.047 -12.847 19.235 1.00 91.16 189 LYS C O 1
ATOM 2808 N N . GLU C 1 134 ? 7.996 -14.470 20.362 1.00 86.10 190 GLU C N 1
ATOM 2809 C CA . GLU C 1 134 ? 9.142 -14.724 21.207 1.00 85.47 190 GLU C CA 1
ATOM 2810 C C . GLU C 1 134 ? 9.310 -16.220 21.366 1.00 80.32 190 GLU C C 1
ATOM 2811 O O . GLU C 1 134 ? 8.348 -16.990 21.275 1.00 77.53 190 GLU C O 1
ATOM 2817 N N . ALA C 1 135 ? 10.548 -16.618 21.602 1.00 73.94 191 ALA C N 1
ATOM 2818 C CA . ALA C 1 135 ? 10.824 -17.978 22.018 1.00 73.66 191 ALA C CA 1
ATOM 2819 C C . ALA C 1 135 ? 11.966 -17.942 23.017 1.00 77.20 191 ALA C C 1
ATOM 2820 O O . ALA C 1 135 ? 12.959 -17.237 22.814 1.00 76.75 191 ALA C O 1
ATOM 2822 N N . ALA C 1 136 ? 11.799 -18.648 24.127 1.00 80.92 192 ALA C N 1
ATOM 2823 C CA . ALA C 1 136 ? 12.778 -18.618 25.204 1.00 85.71 192 ALA C CA 1
ATOM 2824 C C . ALA C 1 136 ? 13.111 -20.047 25.590 1.00 80.55 192 ALA C C 1
ATOM 2825 O O . ALA C 1 136 ? 12.235 -20.783 26.065 1.00 77.49 192 ALA C O 1
ATOM 2827 N N . MET C 1 137 ? 14.365 -20.440 25.353 1.00 79.59 193 MET C N 1
ATOM 2828 C CA . MET C 1 137 ? 14.908 -21.694 25.855 1.00 82.84 193 MET C CA 1
ATOM 2829 C C . MET C 1 137 ? 15.767 -21.445 27.090 1.00 86.84 193 MET C C 1
ATOM 2830 O O . MET C 1 137 ? 16.605 -20.540 27.104 1.00 88.70 193 MET C O 1
ATOM 2835 N N . THR C 1 138 ? 15.573 -22.276 28.113 1.00 86.93 194 THR C N 1
ATOM 2836 C CA . THR C 1 138 ? 16.273 -22.176 29.386 1.00 89.80 194 THR C CA 1
ATOM 2837 C C . THR C 1 138 ? 17.473 -23.111 29.425 1.00 90.35 194 THR C C 1
ATOM 2838 O O . THR C 1 138 ? 17.656 -23.966 28.553 1.00 90.47 194 THR C O 1
ATOM 2842 N N . ALA C 1 139 ? 18.300 -22.931 30.465 1.00 90.64 195 ALA C N 1
ATOM 2843 C CA . ALA C 1 139 ? 19.442 -23.819 30.676 1.00 89.18 195 ALA C CA 1
ATOM 2844 C C . ALA C 1 139 ? 19.037 -25.295 30.638 1.00 96.43 195 ALA C C 1
ATOM 2845 O O . ALA C 1 139 ? 19.561 -26.070 29.828 1.00 93.82 195 ALA C O 1
ATOM 2847 N N . ARG C 1 140 ? 18.100 -25.715 31.495 1.00 98.47 196 ARG C N 1
ATOM 2848 C CA . ARG C 1 140 ? 17.639 -27.099 31.369 1.00 98.49 196 ARG C CA 1
ATOM 2849 C C . ARG C 1 140 ? 16.867 -27.395 30.073 1.00 97.67 196 ARG C C 1
ATOM 2850 O O . ARG C 1 140 ? 16.342 -28.504 29.946 1.00 97.26 196 ARG C O 1
ATOM 2858 N N . ARG C 1 141 ? 16.744 -26.452 29.127 1.00 95.95 197 ARG C N 1
ATOM 2859 C CA . ARG C 1 141 ? 16.107 -26.726 27.820 1.00 92.85 197 ARG C CA 1
ATOM 2860 C C . ARG C 1 141 ? 14.591 -26.927 27.916 1.00 86.04 197 ARG C C 1
ATOM 2861 O O . ARG C 1 141 ? 14.043 -27.819 27.266 1.00 84.37 197 ARG C O 1
ATOM 2869 N N . SER C 1 142 ? 13.919 -26.158 28.778 1.00 87.47 198 SER C N 1
ATOM 2870 C CA . SER C 1 142 ? 12.466 -25.996 28.702 1.00 87.97 198 SER C CA 1
ATOM 2871 C C . SER C 1 142 ? 12.129 -24.822 27.781 1.00 84.15 198 SER C C 1
ATOM 2872 O O . SER C 1 142 ? 12.892 -23.859 27.677 1.00 82.79 198 SER C O 1
ATOM 2875 N N . TRP C 1 143 ? 10.986 -24.909 27.100 1.00 79.66 199 TRP C N 1
ATOM 2876 C CA . TRP C 1 143 ? 10.656 -23.979 26.024 1.00 81.68 199 TRP C CA 1
ATOM 2877 C C . TRP C 1 143 ? 9.378 -23.202 26.318 1.00 82.66 199 TRP C C 1
ATOM 2878 O O . TRP C 1 143 ? 8.316 -23.800 26.526 1.00 75.88 199 TRP C O 1
ATOM 2889 N N . GLN C 1 144 ? 9.474 -21.868 26.236 1.00 83.92 200 GLN C N 1
ATOM 2890 C CA . GLN C 1 144 ? 8.366 -20.942 26.465 1.00 76.80 200 GLN C CA 1
ATOM 2891 C C . GLN C 1 144 ? 8.194 -20.072 25.226 1.00 77.57 200 GLN C C 1
ATOM 2892 O O . GLN C 1 144 ? 9.038 -19.214 24.956 1.00 77.66 200 GLN C O 1
ATOM 2898 N N . LEU C 1 145 ? 7.094 -20.261 24.493 1.00 77.19 201 LEU C N 1
ATOM 2899 C CA . LEU C 1 145 ? 6.799 -19.494 23.287 1.00 72.08 201 LEU C CA 1
ATOM 2900 C C . LEU C 1 145 ? 5.690 -18.485 23.539 1.00 81.87 201 LEU C C 1
ATOM 2901 O O . LEU C 1 145 ? 4.736 -18.764 24.270 1.00 88.77 201 LEU C O 1
ATOM 2906 N N . THR C 1 146 ? 5.773 -17.332 22.879 1.00 84.59 202 THR C N 1
ATOM 2907 C CA . THR C 1 146 ? 4.662 -16.385 22.853 1.00 83.77 202 THR C CA 1
ATOM 2908 C C . THR C 1 146 ? 4.332 -16.080 21.392 1.00 86.17 202 THR C C 1
ATOM 2909 O O . THR C 1 146 ? 5.235 -15.781 20.604 1.00 84.56 202 THR C O 1
ATOM 2913 N N . LEU C 1 147 ? 3.050 -16.202 21.031 1.00 89.43 203 LEU C N 1
ATOM 2914 C CA . LEU C 1 147 ? 2.502 -15.912 19.704 1.00 92.90 203 LEU C CA 1
ATOM 2915 C C . LEU C 1 147 ? 2.283 -14.413 19.440 1.00 96.77 203 LEU C C 1
ATOM 2916 O O . LEU C 1 147 ? 2.333 -13.567 20.340 1.00 95.03 203 LEU C O 1
ATOM 2921 N N . ASN C 1 148 ? 2.081 -14.108 18.148 1.00 99.89 204 ASN C N 1
ATOM 2922 C CA . ASN C 1 148 ? 1.612 -12.800 17.679 1.00 103.02 204 ASN C CA 1
ATOM 2923 C C . ASN C 1 148 ? 0.539 -12.177 18.569 1.00 103.60 204 ASN C C 1
ATOM 2924 O O . ASN C 1 148 ? 0.678 -11.034 19.029 1.00 103.11 204 ASN C O 1
ATOM 2929 N N . ASN C 1 149 ? -0.546 -12.931 18.809 1.00 101.15 205 ASN C N 1
ATOM 2930 C CA . ASN C 1 149 ? -1.755 -12.606 19.564 1.00 98.39 205 ASN C CA 1
ATOM 2931 C C . ASN C 1 149 ? -1.549 -12.600 21.074 1.00 99.97 205 ASN C C 1
ATOM 2932 O O . ASN C 1 149 ? -2.540 -12.521 21.814 1.00 98.97 205 ASN C O 1
ATOM 2937 N N . ASP C 1 150 ? -0.299 -12.714 21.521 1.00 95.72 206 ASP C N 1
ATOM 2938 C CA . ASP C 1 150 ? 0.123 -12.784 22.918 1.00 92.37 206 ASP C CA 1
ATOM 2939 C C . ASP C 1 150 ? -0.339 -14.052 23.665 1.00 90.93 206 ASP C C 1
ATOM 2940 O O . ASP C 1 150 ? -0.106 -14.159 24.877 1.00 89.30 206 ASP C O 1
ATOM 2945 N N . ILE C 1 151 ? -0.954 -15.035 22.992 1.00 87.50 207 ILE C N 1
ATOM 2946 C CA . ILE C 1 151 ? -1.099 -16.375 23.572 1.00 84.19 207 ILE C CA 1
ATOM 2947 C C . ILE C 1 151 ? 0.276 -16.918 23.965 1.00 86.97 207 ILE C C 1
ATOM 2948 O O . ILE C 1 151 ? 1.197 -16.956 23.143 1.00 87.78 207 ILE C O 1
ATOM 2953 N N . LYS C 1 152 ? 0.442 -17.303 25.231 1.00 84.98 208 LYS C N 1
ATOM 2954 C CA . LYS C 1 152 ? 1.673 -17.919 25.726 1.00 82.26 208 LYS C CA 1
ATOM 2955 C C . LYS C 1 152 ? 1.558 -19.436 25.664 1.00 78.90 208 LYS C C 1
ATOM 2956 O O . LYS C 1 152 ? 0.560 -20.006 26.107 1.00 79.22 208 LYS C O 1
ATOM 2962 N N . LEU C 1 153 ? 2.548 -20.083 25.072 1.00 77.53 209 LEU C N 1
ATOM 2963 C CA . LEU C 1 153 ? 2.612 -21.536 25.031 1.00 76.97 209 LEU C CA 1
ATOM 2964 C C . LEU C 1 153 ? 3.777 -22.031 25.877 1.00 79.31 209 LEU C C 1
ATOM 2965 O O . LEU C 1 153 ? 4.929 -21.649 25.628 1.00 76.42 209 LEU C O 1
ATOM 2970 N N . ASN C 1 154 ? 3.493 -22.891 26.860 1.00 75.43 210 ASN C N 1
ATOM 2971 C CA . ASN C 1 154 ? 4.553 -23.501 27.653 1.00 72.29 210 ASN C CA 1
ATOM 2972 C C . ASN C 1 154 ? 4.709 -24.947 27.224 1.00 72.65 210 ASN C C 1
ATOM 2973 O O . ASN C 1 154 ? 3.788 -25.753 27.395 1.00 69.61 210 ASN C O 1
ATOM 2978 N N . LEU C 1 155 ? 5.871 -25.264 26.656 1.00 78.19 211 LEU C N 1
ATOM 2979 C CA . LEU C 1 155 ? 6.122 -26.596 26.131 1.00 77.67 211 LEU C CA 1
ATOM 2980 C C . LEU C 1 155 ? 6.926 -27.484 27.073 1.00 71.52 211 LEU C C 1
ATOM 2981 O O . LEU C 1 155 ? 6.885 -28.704 26.917 1.00 74.00 211 LEU C O 1
ATOM 2986 N N . GLY C 1 156 ? 7.602 -26.918 28.069 1.00 77.40 212 GLY C N 1
ATOM 2987 C CA . GLY C 1 156 ? 8.508 -27.648 28.955 1.00 82.90 212 GLY C CA 1
ATOM 2988 C C . GLY C 1 156 ? 9.690 -28.325 28.271 1.00 85.88 212 GLY C C 1
ATOM 2989 O O . GLY C 1 156 ? 10.233 -27.851 27.263 1.00 83.66 212 GLY C O 1
ATOM 2990 N N . ARG C 1 157 ? 10.099 -29.469 28.842 1.00 93.50 213 ARG C N 1
ATOM 2991 C CA . ARG C 1 157 ? 11.358 -30.138 28.504 1.00 83.34 213 ARG C CA 1
ATOM 2992 C C . ARG C 1 157 ? 11.200 -31.335 27.568 1.00 82.14 213 ARG C C 1
ATOM 2993 O O . ARG C 1 157 ? 12.183 -31.752 26.953 1.00 84.46 213 ARG C O 1
ATOM 3001 N N . GLY C 1 158 ? 10.001 -31.866 27.396 1.00 86.85 214 GLY C N 1
ATOM 3002 C CA . GLY C 1 158 ? 9.859 -33.137 26.713 1.00 96.56 214 GLY C CA 1
ATOM 3003 C C . GLY C 1 158 ? 9.930 -33.052 25.202 1.00 95.54 214 GLY C C 1
ATOM 3004 O O . GLY C 1 158 ? 10.799 -32.365 24.663 1.00 96.56 214 GLY C O 1
ATOM 3005 N N . ASP C 1 159 ? 9.032 -33.756 24.510 1.00 93.01 215 ASP C N 1
ATOM 3006 C CA . ASP C 1 159 ? 8.885 -33.613 23.065 1.00 98.44 215 ASP C CA 1
ATOM 3007 C C . ASP C 1 159 ? 8.239 -32.273 22.780 1.00 97.15 215 ASP C C 1
ATOM 3008 O O . ASP C 1 159 ? 7.014 -32.132 22.850 1.00 93.93 215 ASP C O 1
ATOM 3013 N N . THR C 1 160 ? 9.056 -31.294 22.401 1.00 92.48 216 THR C N 1
ATOM 3014 C CA . THR C 1 160 ? 8.496 -29.982 22.141 1.00 89.92 216 THR C CA 1
ATOM 3015 C C . THR C 1 160 ? 7.702 -29.971 20.845 1.00 91.89 216 THR C C 1
ATOM 3016 O O . THR C 1 160 ? 6.664 -29.308 20.768 1.00 94.52 216 THR C O 1
ATOM 3020 N N . MET C 1 161 ? 8.143 -30.721 19.834 1.00 94.79 217 MET C N 1
ATOM 3021 C CA . MET C 1 161 ? 7.405 -30.755 18.574 1.00 92.65 217 MET C CA 1
ATOM 3022 C C . MET C 1 161 ? 6.039 -31.409 18.748 1.00 89.91 217 MET C C 1
ATOM 3023 O O . MET C 1 161 ? 5.034 -30.912 18.228 1.00 88.81 217 MET C O 1
ATOM 3028 N N . LYS C 1 162 ? 5.983 -32.540 19.456 1.00 94.53 218 LYS C N 1
ATOM 3029 C CA . LYS C 1 162 ? 4.704 -33.223 19.626 1.00 94.18 218 LYS C CA 1
ATOM 3030 C C . LYS C 1 162 ? 3.706 -32.330 20.345 1.00 92.86 218 LYS C C 1
ATOM 3031 O O . LYS C 1 162 ? 2.513 -32.322 20.011 1.00 94.20 218 LYS C O 1
ATOM 3037 N N . ARG C 1 163 ? 4.183 -31.543 21.312 1.00 93.20 219 ARG C N 1
ATOM 3038 C CA . ARG C 1 163 ? 3.280 -30.697 22.084 1.00 91.57 219 ARG C CA 1
ATOM 3039 C C . ARG C 1 163 ? 2.835 -29.475 21.296 1.00 90.66 219 ARG C C 1
ATOM 3040 O O . ARG C 1 163 ? 1.692 -29.023 21.435 1.00 90.66 219 ARG C O 1
ATOM 3048 N N . LEU C 1 164 ? 3.713 -28.927 20.462 1.00 91.24 220 LEU C N 1
ATOM 3049 C CA . LEU C 1 164 ? 3.282 -27.817 19.631 1.00 89.37 220 LEU C CA 1
ATOM 3050 C C . LEU C 1 164 ? 2.329 -28.285 18.538 1.00 95.03 220 LEU C C 1
ATOM 3051 O O . LEU C 1 164 ? 1.372 -27.573 18.206 1.00 94.90 220 LEU C O 1
ATOM 3056 N N . ALA C 1 165 ? 2.553 -29.487 17.998 1.00 96.13 221 ALA C N 1
ATOM 3057 C CA . ALA C 1 165 ? 1.559 -30.125 17.138 1.00 102.04 221 ALA C CA 1
ATOM 3058 C C . ALA C 1 165 ? 0.207 -30.236 17.843 1.00 102.00 221 ALA C C 1
ATOM 3059 O O . ALA C 1 165 ? -0.846 -29.969 17.250 1.00 98.30 221 ALA C O 1
ATOM 3061 N N . ARG C 1 166 ? 0.222 -30.651 19.111 1.00 97.19 222 ARG C N 1
ATOM 3062 C CA . ARG C 1 166 ? -1.006 -30.709 19.892 1.00 98.01 222 ARG C CA 1
ATOM 3063 C C . ARG C 1 166 ? -1.722 -29.365 19.892 1.00 96.58 222 ARG C C 1
ATOM 3064 O O . ARG C 1 166 ? -2.940 -29.296 19.690 1.00 99.20 222 ARG C O 1
ATOM 3072 N N . PHE C 1 167 ? -0.979 -28.282 20.128 1.00 94.84 223 PHE C N 1
ATOM 3073 C CA . PHE C 1 167 ? -1.623 -26.980 20.215 1.00 95.97 223 PHE C CA 1
ATOM 3074 C C . PHE C 1 167 ? -2.366 -26.659 18.933 1.00 99.81 223 PHE C C 1
ATOM 3075 O O . PHE C 1 167 ? -3.485 -26.137 18.970 1.00 104.24 223 PHE C O 1
ATOM 3083 N N . VAL C 1 168 ? -1.766 -26.969 17.788 1.00 99.85 224 VAL C N 1
ATOM 3084 C CA . VAL C 1 168 ? -2.398 -26.608 16.526 1.00 104.04 224 VAL C CA 1
ATOM 3085 C C . VAL C 1 168 ? -3.638 -27.466 16.298 1.00 105.68 224 VAL C C 1
ATOM 3086 O O . VAL C 1 168 ? -4.684 -26.963 15.865 1.00 104.66 224 VAL C O 1
ATOM 3090 N N . GLU C 1 169 ? -3.547 -28.767 16.614 1.00 107.10 225 GLU C N 1
ATOM 3091 C CA . GLU C 1 169 ? -4.694 -29.670 16.537 1.00 107.08 225 GLU C CA 1
ATOM 3092 C C . GLU C 1 169 ? -5.886 -29.134 17.320 1.00 106.09 225 GLU C C 1
ATOM 3093 O O . GLU C 1 169 ? -7.036 -29.266 16.885 1.00 109.54 225 GLU C O 1
ATOM 3099 N N . LEU C 1 170 ? -5.619 -28.469 18.434 1.00 100.81 226 LEU C N 1
ATOM 3100 C CA . LEU C 1 170 ? -6.627 -27.985 19.361 1.00 101.29 226 LEU C CA 1
ATOM 3101 C C . LEU C 1 170 ? -7.117 -26.576 19.148 1.00 104.61 226 LEU C C 1
ATOM 3102 O O . LEU C 1 170 ? -8.286 -26.305 19.465 1.00 102.43 226 LEU C O 1
ATOM 3107 N N . TYR C 1 171 ? -6.329 -25.721 18.521 1.00 103.99 227 TYR C N 1
ATOM 3108 C CA . TYR C 1 171 ? -6.645 -24.299 18.577 1.00 99.89 227 TYR C CA 1
ATOM 3109 C C . TYR C 1 171 ? -8.082 -24.003 18.185 1.00 102.06 227 TYR C C 1
ATOM 3110 O O . TYR C 1 171 ? -8.759 -23.279 18.935 1.00 102.42 227 TYR C O 1
ATOM 3119 N N . PRO C 1 172 ? -8.627 -24.547 17.092 1.00 105.12 228 PRO C N 1
ATOM 3120 C CA . PRO C 1 172 ? -10.029 -24.237 16.753 1.00 105.55 228 PRO C CA 1
ATOM 3121 C C . PRO C 1 172 ? -11.013 -24.377 17.907 1.00 105.67 228 PRO C C 1
ATOM 3122 O O . PRO C 1 172 ? -11.731 -23.416 18.217 1.00 104.97 228 PRO C O 1
ATOM 3126 N N . VAL C 1 173 ? -11.049 -25.540 18.568 1.00 102.28 229 VAL C N 1
ATOM 3127 C CA . VAL C 1 173 ? -12.028 -25.765 19.625 1.00 99.84 229 VAL C CA 1
ATOM 3128 C C . VAL C 1 173 ? -11.779 -24.867 20.826 1.00 103.49 229 VAL C C 1
ATOM 3129 O O . VAL C 1 173 ? -12.693 -24.655 21.634 1.00 104.25 229 VAL C O 1
ATOM 3133 N N . LEU C 1 174 ? -10.561 -24.330 20.974 1.00 101.56 230 LEU C N 1
ATOM 3134 C CA . LEU C 1 174 ? -10.332 -23.403 22.076 1.00 98.37 230 LEU C CA 1
ATOM 3135 C C . LEU C 1 174 ? -10.969 -22.043 21.833 1.00 103.55 230 LEU C C 1
ATOM 3136 O O . LEU C 1 174 ? -11.619 -21.491 22.730 1.00 101.69 230 LEU C O 1
ATOM 3141 N N . GLN C 1 175 ? -10.838 -21.504 20.620 1.00 106.97 231 GLN C N 1
ATOM 3142 C CA . GLN C 1 175 ? -11.333 -20.152 20.394 1.00 105.22 231 GLN C CA 1
ATOM 3143 C C . GLN C 1 175 ? -12.834 -20.136 20.180 1.00 106.52 231 GLN C C 1
ATOM 3144 O O . GLN C 1 175 ? -13.480 -19.123 20.465 1.00 115.21 231 GLN C O 1
ATOM 3150 N N . GLN C 1 176 ? -13.411 -21.232 19.685 1.00 105.57 232 GLN C N 1
ATOM 3151 C CA . GLN C 1 176 ? -14.865 -21.340 19.737 1.00 110.65 232 GLN C CA 1
ATOM 3152 C C . GLN C 1 176 ? -15.337 -21.357 21.189 1.00 108.81 232 GLN C C 1
ATOM 3153 O O . GLN C 1 176 ? -16.355 -20.741 21.530 1.00 109.37 232 GLN C O 1
ATOM 3159 N N . GLN C 1 177 ? -14.603 -22.055 22.059 1.00 105.72 233 GLN C N 1
ATOM 3160 C CA . GLN C 1 177 ? -14.864 -21.965 23.489 1.00 105.48 233 GLN C CA 1
ATOM 3161 C C . GLN C 1 177 ? -14.632 -20.552 23.996 1.00 102.39 233 GLN C C 1
ATOM 3162 O O . GLN C 1 177 ? -15.426 -20.024 24.779 1.00 105.09 233 GLN C O 1
ATOM 3168 N N . ALA C 1 178 ? -13.541 -19.927 23.563 1.00 103.30 234 ALA C N 1
ATOM 3169 C CA . ALA C 1 178 ? -13.243 -18.572 24.008 1.00 106.75 234 ALA C CA 1
ATOM 3170 C C . ALA C 1 178 ? -14.267 -17.586 23.468 1.00 106.91 234 ALA C C 1
ATOM 3171 O O . ALA C 1 178 ? -14.645 -16.633 24.160 1.00 107.00 234 ALA C O 1
ATOM 3173 N N . GLN C 1 179 ? -14.693 -17.778 22.217 1.00 106.01 235 GLN C N 1
ATOM 3174 C CA . GLN C 1 179 ? -15.729 -16.932 21.638 1.00 109.05 235 GLN C CA 1
ATOM 3175 C C . GLN C 1 179 ? -17.008 -16.984 22.466 1.00 110.41 235 GLN C C 1
ATOM 3176 O O . GLN C 1 179 ? -17.490 -15.950 22.946 1.00 107.01 235 GLN C O 1
ATOM 3182 N N . THR C 1 180 ? -17.580 -18.183 22.614 1.00 108.53 236 THR C N 1
ATOM 3183 C CA . THR C 1 180 ? -18.757 -18.422 23.443 1.00 106.00 236 THR C CA 1
ATOM 3184 C C . THR C 1 180 ? -18.727 -17.661 24.761 1.00 107.03 236 THR C C 1
ATOM 3185 O O . THR C 1 180 ? -19.574 -16.796 25.012 1.00 108.44 236 THR C O 1
ATOM 3189 N N . ASP C 1 181 ? -17.736 -17.959 25.602 1.00 101.19 237 ASP C N 1
ATOM 3190 C CA . ASP C 1 181 ? -17.663 -17.389 26.938 1.00 96.80 237 ASP C CA 1
ATOM 3191 C C . ASP C 1 181 ? -17.115 -15.982 26.949 1.00 102.75 237 ASP C C 1
ATOM 3192 O O . ASP C 1 181 ? -16.881 -15.443 28.040 1.00 100.17 237 ASP C O 1
ATOM 3197 N N . GLY C 1 182 ? -16.889 -15.388 25.777 1.00 104.03 238 GLY C N 1
ATOM 3198 C CA . GLY C 1 182 ? -16.421 -14.019 25.711 1.00 103.02 238 GLY C CA 1
ATOM 3199 C C . GLY C 1 182 ? -15.159 -13.812 26.520 1.00 104.25 238 GLY C C 1
ATOM 3200 O O . GLY C 1 182 ? -15.146 -13.028 27.475 1.00 99.64 238 GLY C O 1
ATOM 3201 N N . LYS C 1 183 ? -14.097 -14.531 26.155 1.00 106.72 239 LYS C N 1
ATOM 3202 C CA . LYS C 1 183 ? -12.845 -14.566 26.903 1.00 103.33 239 LYS C CA 1
ATOM 3203 C C . LYS C 1 183 ? -11.727 -14.853 25.911 1.00 103.65 239 LYS C C 1
ATOM 3204 O O . LYS C 1 183 ? -11.946 -15.512 24.894 1.00 104.70 239 LYS C O 1
ATOM 3210 N N . ARG C 1 184 ? -10.538 -14.326 26.179 1.00 103.57 240 ARG C N 1
ATOM 3211 C CA . ARG C 1 184 ? -9.388 -14.598 25.318 1.00 102.55 240 ARG C CA 1
ATOM 3212 C C . ARG C 1 184 ? -8.577 -15.766 25.870 1.00 95.27 240 ARG C C 1
ATOM 3213 O O . ARG C 1 184 ? -8.628 -16.058 27.069 1.00 90.46 240 ARG C O 1
ATOM 3221 N N . ILE C 1 185 ? -7.856 -16.456 24.985 1.00 89.99 241 ILE C N 1
ATOM 3222 C CA . ILE C 1 185 ? -6.862 -17.437 25.409 1.00 79.06 241 ILE C CA 1
ATOM 3223 C C . ILE C 1 185 ? -5.680 -16.680 25.978 1.00 81.01 241 ILE C C 1
ATOM 3224 O O . ILE C 1 185 ? -5.155 -15.769 25.333 1.00 91.20 241 ILE C O 1
ATOM 3229 N N . SER C 1 186 ? -5.299 -17.006 27.207 1.00 76.50 242 SER C N 1
ATOM 3230 C CA . SER C 1 186 ? -4.148 -16.368 27.827 1.00 78.52 242 SER C CA 1
ATOM 3231 C C . SER C 1 186 ? -2.891 -17.210 27.692 1.00 79.05 242 SER C C 1
ATOM 3232 O O . SER C 1 186 ? -1.841 -16.695 27.301 1.00 81.49 242 SER C O 1
ATOM 3235 N N . TYR C 1 187 ? -2.973 -18.498 28.019 1.00 78.67 243 TYR C N 1
ATOM 3236 C CA . TYR C 1 187 ? -1.846 -19.394 27.816 1.00 77.51 243 TYR C CA 1
ATOM 3237 C C . TYR C 1 187 ? -2.344 -20.821 27.657 1.00 72.35 243 TYR C C 1
ATOM 3238 O O . TYR C 1 187 ? -3.452 -21.164 28.070 1.00 74.18 243 TYR C O 1
ATOM 3247 N N . VAL C 1 188 ? -1.503 -21.657 27.059 1.00 66.77 244 VAL C N 1
ATOM 3248 C CA . VAL C 1 188 ? -1.772 -23.085 26.968 1.00 67.13 244 VAL C CA 1
ATOM 3249 C C . VAL C 1 188 ? -0.530 -23.850 27.406 1.00 74.28 244 VAL C C 1
ATOM 3250 O O . VAL C 1 188 ? 0.539 -23.717 26.799 1.00 80.38 244 VAL C O 1
ATOM 3254 N N . ASP C 1 189 ? -0.678 -24.653 28.451 1.00 73.22 245 ASP C N 1
ATOM 3255 C CA . ASP C 1 189 ? 0.406 -25.425 29.032 1.00 70.54 245 ASP C CA 1
ATOM 3256 C C . ASP C 1 189 ? 0.265 -26.853 28.525 1.00 70.10 245 ASP C C 1
ATOM 3257 O O . ASP C 1 189 ? -0.765 -27.493 28.756 1.00 70.18 245 ASP C O 1
ATOM 3262 N N . LEU C 1 190 ? 1.269 -27.324 27.772 1.00 78.36 246 LEU C N 1
ATOM 3263 C CA . LEU C 1 190 ? 1.260 -28.662 27.178 1.00 80.00 246 LEU C CA 1
ATOM 3264 C C . LEU C 1 190 ? 2.291 -29.598 27.800 1.00 76.03 246 LEU C C 1
ATOM 3265 O O . LEU C 1 190 ? 2.680 -30.592 27.183 1.00 79.97 246 LEU C O 1
ATOM 3270 N N . ARG C 1 191 ? 2.683 -29.346 29.040 1.00 69.09 247 ARG C N 1
ATOM 3271 C CA . ARG C 1 191 ? 3.572 -30.249 29.751 1.00 69.54 247 ARG C CA 1
ATOM 3272 C C . ARG C 1 191 ? 2.780 -31.433 30.319 1.00 78.04 247 ARG C C 1
ATOM 3273 O O . ARG C 1 191 ? 2.703 -31.646 31.531 1.00 73.75 247 ARG C O 1
ATOM 3281 N N . TYR C 1 192 ? 2.218 -32.229 29.400 1.00 81.68 248 TYR C N 1
ATOM 3282 C CA . TYR C 1 192 ? 1.353 -33.364 29.718 1.00 82.19 248 TYR C CA 1
ATOM 3283 C C . TYR C 1 192 ? 1.566 -34.452 28.676 1.00 87.52 248 TYR C C 1
ATOM 3284 O O . TYR C 1 192 ? 2.025 -34.185 27.561 1.00 89.45 248 TYR C O 1
ATOM 3293 N N . ASP C 1 193 ? 1.189 -35.682 29.037 1.00 86.00 249 ASP C N 1
ATOM 3294 C CA . ASP C 1 193 ? 1.329 -36.800 28.110 1.00 87.83 249 ASP C CA 1
ATOM 3295 C C . ASP C 1 193 ? 0.606 -36.511 26.799 1.00 94.38 249 ASP C C 1
ATOM 3296 O O . ASP C 1 193 ? 1.206 -36.562 25.719 1.00 94.05 249 ASP C O 1
ATOM 3301 N N . SER C 1 194 ? -0.698 -36.225 26.871 1.00 94.30 250 SER C N 1
ATOM 3302 C CA . SER C 1 194 ? -1.503 -36.090 25.662 1.00 96.16 250 SER C CA 1
ATOM 3303 C C . SER C 1 194 ? -2.480 -34.924 25.743 1.00 97.65 250 SER C C 1
ATOM 3304 O O . SER C 1 194 ? -3.312 -34.769 24.838 1.00 100.63 250 SER C O 1
ATOM 3307 N N . GLY C 1 195 ? -2.441 -34.129 26.809 1.00 92.84 251 GLY C N 1
ATOM 3308 C CA . GLY C 1 195 ? -3.434 -33.095 27.000 1.00 88.00 251 GLY C CA 1
ATOM 3309 C C . GLY C 1 195 ? -2.862 -31.696 27.108 1.00 88.95 251 GLY C C 1
ATOM 3310 O O . GLY C 1 195 ? -1.667 -31.480 26.853 1.00 94.23 251 GLY C O 1
ATOM 3311 N N . ALA C 1 196 ? -3.704 -30.736 27.496 1.00 84.50 252 ALA C N 1
ATOM 3312 C CA . ALA C 1 196 ? -3.280 -29.347 27.624 1.00 82.58 252 ALA C CA 1
ATOM 3313 C C . ALA C 1 196 ? -4.200 -28.606 28.585 1.00 79.66 252 ALA C C 1
ATOM 3314 O O . ALA C 1 196 ? -5.403 -28.874 28.633 1.00 79.96 252 ALA C O 1
ATOM 3316 N N . ALA C 1 197 ? -3.617 -27.700 29.362 1.00 66.47 253 ALA C N 1
ATOM 3317 C CA . ALA C 1 197 ? -4.350 -26.816 30.251 1.00 72.71 253 ALA C CA 1
ATOM 3318 C C . ALA C 1 197 ? -4.395 -25.400 29.681 1.00 75.07 253 ALA C C 1
ATOM 3319 O O . ALA C 1 197 ? -3.358 -24.843 29.320 1.00 70.86 253 ALA C O 1
ATOM 3321 N N . VAL C 1 198 ? -5.569 -24.774 29.698 1.00 79.56 254 VAL C N 1
ATOM 3322 C CA . VAL C 1 198 ? -5.744 -23.455 29.096 1.00 75.00 254 VAL C CA 1
ATOM 3323 C C . VAL C 1 198 ? -6.137 -22.444 30.161 1.00 72.16 254 VAL C C 1
ATOM 3324 O O . VAL C 1 198 ? -7.118 -22.637 30.881 1.00 72.82 254 VAL C O 1
ATOM 3328 N N . GLY C 1 199 ? -5.349 -21.381 30.272 1.00 79.17 255 GLY C N 1
ATOM 3329 C CA . GLY C 1 199 ? -5.675 -20.258 31.126 1.00 83.81 255 GLY C CA 1
ATOM 3330 C C . GLY C 1 199 ? -6.343 -19.149 30.298 1.00 84.00 255 GLY C C 1
ATOM 3331 O O . GLY C 1 199 ? -5.941 -18.892 29.167 1.00 82.00 255 GLY C O 1
ATOM 3332 N N . TRP C 1 200 ? -7.372 -18.545 30.876 1.00 85.09 256 TRP C N 1
ATOM 3333 C CA . TRP C 1 200 ? -8.122 -17.509 30.180 1.00 80.68 256 TRP C CA 1
ATOM 3334 C C . TRP C 1 200 ? -7.932 -16.153 30.845 1.00 84.73 256 TRP C C 1
ATOM 3335 O O . TRP C 1 200 ? -7.489 -16.045 31.994 1.00 84.50 256 TRP C O 1
ATOM 3346 N N . ALA C 1 201 ? -8.235 -15.112 30.081 1.00 91.48 257 ALA C N 1
ATOM 3347 C CA . ALA C 1 201 ? -8.225 -13.729 30.529 1.00 94.61 257 ALA C CA 1
ATOM 3348 C C . ALA C 1 201 ? -9.476 -13.026 30.023 1.00 99.01 257 ALA C C 1
ATOM 3349 O O . ALA C 1 201 ? -10.134 -13.505 29.094 1.00 101.62 257 ALA C O 1
ATOM 3351 N N . PRO C 1 202 ? -9.851 -11.907 30.646 1.00 104.39 258 PRO C N 1
ATOM 3352 C CA . PRO C 1 202 ? -10.918 -11.048 30.095 1.00 106.89 258 PRO C CA 1
ATOM 3353 C C . PRO C 1 202 ? -10.565 -10.424 28.743 1.00 112.43 258 PRO C C 1
ATOM 3354 O O . PRO C 1 202 ? -9.392 -10.261 28.391 1.00 107.88 258 PRO C O 1
ATOM 3358 N N . LEU C 1 203 ? -11.615 -10.054 27.981 1.00 113.36 259 LEU C N 1
ATOM 3359 C CA . LEU C 1 203 ? -11.406 -9.378 26.697 1.00 112.92 259 LEU C CA 1
ATOM 3360 C C . LEU C 1 203 ? -10.911 -7.952 26.912 1.00 119.01 259 LEU C C 1
ATOM 3361 O O . LEU C 1 203 ? -11.375 -7.257 27.821 1.00 111.91 259 LEU C O 1
ATOM 3366 N N . PRO C 1 204 ? -9.988 -7.475 26.067 1.00 130.69 260 PRO C N 1
ATOM 3367 C CA . PRO C 1 204 ? -9.393 -6.150 26.248 1.00 125.95 260 PRO C CA 1
ATOM 3368 C C . PRO C 1 204 ? -10.291 -5.062 25.682 1.00 121.18 260 PRO C C 1
ATOM 3369 O O . PRO C 1 204 ? -10.719 -4.224 26.467 1.00 122.42 260 PRO C O 1
ATOM 3373 N N . GLN D 2 1 ? 9.518 -25.704 43.271 1.00 83.46 64 GLN D N 1
ATOM 3374 C CA . GLN D 2 1 ? 9.158 -24.309 43.049 1.00 86.03 64 GLN D CA 1
ATOM 3375 C C . GLN D 2 1 ? 8.378 -24.114 41.729 1.00 88.75 64 GLN D C 1
ATOM 3376 O O . GLN D 2 1 ? 7.147 -24.071 41.749 1.00 86.16 64 GLN D O 1
ATOM 3382 N N . GLU D 2 2 ? 9.094 -23.931 40.600 1.00 90.93 65 GLU D N 1
ATOM 3383 C CA . GLU D 2 2 ? 8.618 -24.230 39.251 1.00 85.37 65 GLU D CA 1
ATOM 3384 C C . GLU D 2 2 ? 8.981 -25.637 38.848 1.00 78.06 65 GLU D C 1
ATOM 3385 O O . GLU D 2 2 ? 8.307 -26.238 38.002 1.00 80.10 65 GLU D O 1
ATOM 3391 N N . ALA D 2 3 ? 10.095 -26.134 39.381 1.00 81.13 66 ALA D N 1
ATOM 3392 C CA . ALA D 2 3 ? 10.395 -27.555 39.271 1.00 81.83 66 ALA D CA 1
ATOM 3393 C C . ALA D 2 3 ? 9.185 -28.374 39.669 1.00 81.12 66 ALA D C 1
ATOM 3394 O O . ALA D 2 3 ? 8.824 -29.348 38.996 1.00 77.61 66 ALA D O 1
ATOM 3396 N N . LEU D 2 4 ? 8.523 -27.947 40.750 1.00 83.94 67 LEU D N 1
ATOM 3397 C CA . LEU D 2 4 ? 7.345 -28.628 41.273 1.00 74.07 67 LEU D CA 1
ATOM 3398 C C . LEU D 2 4 ? 6.188 -28.567 40.282 1.00 72.30 67 LEU D C 1
ATOM 3399 O O . LEU D 2 4 ? 5.607 -29.597 39.931 1.00 72.09 67 LEU D O 1
ATOM 3404 N N . GLU D 2 5 ? 5.847 -27.365 39.811 1.00 72.79 68 GLU D N 1
ATOM 3405 C CA . GLU D 2 5 ? 4.804 -27.226 38.794 1.00 73.58 68 GLU D CA 1
ATOM 3406 C C . GLU D 2 5 ? 5.062 -28.103 37.570 1.00 70.66 68 GLU D C 1
ATOM 3407 O O . GLU D 2 5 ? 4.162 -28.806 37.098 1.00 69.97 68 GLU D O 1
ATOM 3413 N N . GLU D 2 6 ? 6.268 -28.030 37.002 1.00 76.93 69 GLU D N 1
ATOM 3414 C CA . GLU D 2 6 ? 6.601 -28.906 35.877 1.00 83.70 69 GLU D CA 1
ATOM 3415 C C . GLU D 2 6 ? 6.290 -30.366 36.212 1.00 75.43 69 GLU D C 1
ATOM 3416 O O . GLU D 2 6 ? 5.683 -31.097 35.414 1.00 67.26 69 GLU D O 1
ATOM 3422 N N . ARG D 2 7 ? 6.713 -30.812 37.391 1.00 68.67 70 ARG D N 1
ATOM 3423 C CA . ARG D 2 7 ? 6.504 -32.209 37.720 1.00 72.10 70 ARG D CA 1
ATOM 3424 C C . ARG D 2 7 ? 5.026 -32.490 37.934 1.00 71.80 70 ARG D C 1
ATOM 3425 O O . ARG D 2 7 ? 4.465 -33.405 37.323 1.00 68.65 70 ARG D O 1
ATOM 3433 N N . ALA D 2 8 ? 4.378 -31.670 38.768 1.00 74.26 71 ALA D N 1
ATOM 3434 C CA . ALA D 2 8 ? 2.949 -31.791 39.041 1.00 70.32 71 ALA D CA 1
ATOM 3435 C C . ALA D 2 8 ? 2.119 -31.931 37.772 1.00 70.75 71 ALA D C 1
ATOM 3436 O O . ALA D 2 8 ? 1.217 -32.764 37.702 1.00 70.87 71 ALA D O 1
ATOM 3438 N N . ARG D 2 9 ? 2.381 -31.104 36.769 1.00 68.04 72 ARG D N 1
ATOM 3439 C CA . ARG D 2 9 ? 1.588 -31.205 35.555 1.00 66.20 72 ARG D CA 1
ATOM 3440 C C . ARG D 2 9 ? 1.950 -32.446 34.771 1.00 68.55 72 ARG D C 1
ATOM 3441 O O . ARG D 2 9 ? 1.076 -33.110 34.214 1.00 74.13 72 ARG D O 1
ATOM 3449 N N . ASN D 2 10 ? 3.238 -32.749 34.674 1.00 76.78 73 ASN D N 1
ATOM 3450 C CA . ASN D 2 10 ? 3.682 -33.803 33.775 1.00 75.56 73 ASN D CA 1
ATOM 3451 C C . ASN D 2 10 ? 3.398 -35.197 34.325 1.00 73.32 73 ASN D C 1
ATOM 3452 O O . ASN D 2 10 ? 2.836 -36.038 33.619 1.00 75.86 73 ASN D O 1
ATOM 3457 N N . GLU D 2 11 ? 3.719 -35.438 35.600 1.00 71.37 74 GLU D N 1
ATOM 3458 C CA . GLU D 2 11 ? 3.695 -36.794 36.145 1.00 70.82 74 GLU D CA 1
ATOM 3459 C C . GLU D 2 11 ? 2.293 -37.194 36.596 1.00 73.05 74 GLU D C 1
ATOM 3460 O O . GLU D 2 11 ? 1.797 -38.267 36.225 1.00 72.66 74 GLU D O 1
ATOM 3466 N N . LEU D 2 12 ? 1.652 -36.351 37.405 1.00 75.65 75 LEU D N 1
ATOM 3467 C CA . LEU D 2 12 ? 0.214 -36.401 37.632 1.00 73.82 75 LEU D CA 1
ATOM 3468 C C . LEU D 2 12 ? -0.439 -35.445 36.650 1.00 73.64 75 LEU D C 1
ATOM 3469 O O . LEU D 2 12 ? 0.124 -34.403 36.332 1.00 89.00 75 LEU D O 1
ATOM 3474 N N . SER D 2 13 ? -1.596 -35.787 36.128 1.00 66.29 76 SER D N 1
ATOM 3475 C CA . SER D 2 13 ? -2.103 -34.839 35.131 1.00 67.05 76 SER D CA 1
ATOM 3476 C C . SER D 2 13 ? -2.855 -33.686 35.764 1.00 70.85 76 SER D C 1
ATOM 3477 O O . SER D 2 13 ? -4.016 -33.472 35.448 1.00 77.06 76 SER D O 1
ATOM 3488 N N . THR D 2 15 ? -3.894 -29.687 37.021 1.00 68.59 78 THR D N 1
ATOM 3489 C CA . THR D 2 15 ? -4.023 -28.324 36.482 1.00 69.04 78 THR D CA 1
ATOM 3490 C C . THR D 2 15 ? -4.104 -27.343 37.641 1.00 71.43 78 THR D C 1
ATOM 3491 O O . THR D 2 15 ? -4.405 -27.749 38.761 1.00 72.83 78 THR D O 1
ATOM 3495 N N . ARG D 2 16 ? -3.830 -26.057 37.400 1.00 73.87 79 ARG D N 1
ATOM 3496 C CA . ARG D 2 16 ? -4.096 -25.172 38.528 1.00 76.72 79 ARG D CA 1
ATOM 3497 C C . ARG D 2 16 ? -5.526 -24.628 38.429 1.00 81.35 79 ARG D C 1
ATOM 3498 O O . ARG D 2 16 ? -6.179 -24.793 37.390 1.00 73.74 79 ARG D O 1
ATOM 3506 N N . PRO D 2 17 ? -6.091 -24.034 39.496 1.00 94.22 80 PRO D N 1
ATOM 3507 C CA . PRO D 2 17 ? -7.530 -23.711 39.454 1.00 100.97 80 PRO D CA 1
ATOM 3508 C C . PRO D 2 17 ? -7.795 -22.514 38.551 1.00 96.73 80 PRO D C 1
ATOM 3509 O O . PRO D 2 17 ? -7.069 -21.517 38.590 1.00 87.07 80 PRO D O 1
ATOM 3513 N N . GLY D 2 18 ? -8.814 -22.635 37.709 1.00 85.37 81 GLY D N 1
ATOM 3514 C CA . GLY D 2 18 ? -9.101 -21.606 36.742 1.00 79.58 81 GLY D CA 1
ATOM 3515 C C . GLY D 2 18 ? -8.591 -21.908 35.361 1.00 81.90 81 GLY D C 1
ATOM 3516 O O . GLY D 2 18 ? -8.522 -20.995 34.528 1.00 88.38 81 GLY D O 1
ATOM 3517 N N . GLU D 2 19 ? -8.190 -23.146 35.106 1.00 76.97 82 GLU D N 1
ATOM 3518 C CA . GLU D 2 19 ? -7.780 -23.588 33.789 1.00 70.84 82 GLU D CA 1
ATOM 3519 C C . GLU D 2 19 ? -8.722 -24.672 33.308 1.00 74.58 82 GLU D C 1
ATOM 3520 O O . GLU D 2 19 ? -9.264 -25.440 34.100 1.00 79.74 82 GLU D O 1
ATOM 3526 N N . THR D 2 20 ? -8.844 -24.796 32.000 1.00 78.93 83 THR D N 1
ATOM 3527 C CA . THR D 2 20 ? -9.609 -25.877 31.407 1.00 81.17 83 THR D CA 1
ATOM 3528 C C . THR D 2 20 ? -8.632 -26.867 30.793 1.00 79.92 83 THR D C 1
ATOM 3529 O O . THR D 2 20 ? -7.638 -26.473 30.167 1.00 77.57 83 THR D O 1
ATOM 3533 N N . PHE D 2 21 ? -8.907 -28.148 31.000 1.00 74.96 84 PHE D N 1
ATOM 3534 C CA . PHE D 2 21 ? -8.043 -29.221 30.548 1.00 83.12 84 PHE D CA 1
ATOM 3535 C C . PHE D 2 21 ? -8.693 -29.904 29.358 1.00 87.39 84 PHE D C 1
ATOM 3536 O O . PHE D 2 21 ? -9.887 -30.204 29.390 1.00 91.81 84 PHE D O 1
ATOM 3544 N N . TYR D 2 22 ? -7.909 -30.131 28.311 1.00 87.93 85 TYR D N 1
ATOM 3545 C CA . TYR D 2 22 ? -8.352 -30.813 27.108 1.00 85.37 85 TYR D CA 1
ATOM 3546 C C . TYR D 2 22 ? -7.368 -31.939 26.876 1.00 89.99 85 TYR D C 1
ATOM 3547 O O . TYR D 2 22 ? -6.163 -31.738 27.034 1.00 89.65 85 TYR D O 1
ATOM 3556 N N . ARG D 2 23 ? -7.867 -33.121 26.521 1.00 97.19 86 ARG D N 1
ATOM 3557 C CA . ARG D 2 23 ? -7.008 -34.242 26.171 1.00 100.42 86 ARG D CA 1
ATOM 3558 C C . ARG D 2 23 ? -7.213 -34.684 24.730 1.00 106.35 86 ARG D C 1
ATOM 3559 O O . ARG D 2 23 ? -8.267 -34.451 24.130 1.00 112.89 86 ARG D O 1
ATOM 3567 N N . LEU D 2 24 ? -6.177 -35.310 24.179 1.00 104.85 87 LEU D N 1
ATOM 3568 C CA . LEU D 2 24 ? -6.188 -35.766 22.801 1.00 104.71 87 LEU D CA 1
ATOM 3569 C C . LEU D 2 24 ? -5.981 -37.275 22.796 1.00 110.77 87 LEU D C 1
ATOM 3570 O O . LEU D 2 24 ? -6.699 -38.009 23.490 1.00 106.52 87 LEU D O 1
#

B-factor: mean 83.76, std 24.34, range [31.4, 169.49]

Foldseek 3Di:
DAEAEDEDDQQDDPVLLVVLVVVVCDDQVVSQVSSCVSAVQWPGKGWDDDPDGYIYMYTDGADFQEAEQHQWGAHLVGDITGGGVVSPPVDQHAYEYEPPPCSVPRSVVQVVLQVVCVVVPWGWRYWYAYPQRWIWTATPVRAIEGQTRPPSVVLSVLCVVCVVVVVVVCVVVQWAFNYWYSPDDRDIDTDIGHDD/DVVVVVCCCPVPNDDPPDDDDDD/DAEAEDEDDDQDDPCLLVVLVVVPPDQVVSQVSSCVPAVQWDDKGWDDDPPGYIYIYTDGADFQEAEQHQWTAHPQQDITGDPVVRVVVDQHAYEYEPDVCRNVRSVVLVVQCVLVVVPPWGWRYWYAYPLGWIWTAIPVRAIEGQTHDPSNVQSNLCVVCVVVVVVVCVVVQWDWNYWYRPDDRDIDTDIHHDD/DVVCVVCCCPVPNDDPPDDDDDD

Secondary structure (DSSP, 8-state):
-EEEEEE--SS--HHHHHHHHHHT---HHHHHHHHHHH-TTEEEEEEEEETTTEEEEEEEE--EEEEETTTEEEETTS-EEE--GGGTTT---PEEE--TT-HHHHHHHHHHHHHHHHTTT--EEEEEE-TT--EEEEETT--EEEEESS-HHHHHHHHHHHHHHHHHHHHHTTEEEEEEE--SSSEEEEEEEE--/-HHHHHHHHHT----TTEEEEE-/-EEEEES--SS--HHHHHHHHHT---HHHHHHHHHHH-TTEEEEEEEEETTTEEEEEEEE--EEEEETTTEEEETT--EE---HHHHTT---PEEE--TT-HHHHHHHHHHHHHHHHTTT--EEEEEE-TT--EEEEETT--EEEEESS-HHHHHHHHHHHHHHHHHHHHHTT-EEEEEE--SSSEEEEEEE---/--HHHHHHHHH----TTEEEEE-

CATH classification: 3.10.20.310 (+1 more: 3.40.50.11690)

InterPro domains:
  IPR005548 Cell division protein FtsQ/DivIB, C-terminal [PF03799] (130-247)
  IPR013685 POTRA domain, FtsQ-type [PF08478] (56-126)
  IPR026579 Cell division protein FtsQ [MF_00911] (25-255)
  IPR026579 Cell division protein FtsQ [PTHR35851] (1-263)
  IPR034746 POTRA domain [PS51779] (55-126)
  IPR045335 Cell division protein FtsQ, C-terminal [G3DSA:3.40.50.11690] (127-259)

GO terms:
  GO:0042802 identical protein binding (F, IPI)
  GO:0005515 protein binding (F, IPI)
  GO:0032153 cell division site (C, IDA)
  GO:0005886 plasma membrane (C, IDA)
  GO:0043093 FtsZ-dependent cytokinesis (P, IMP)
  GO:0005886 plasma membrane (C, IMP)
  GO:0000917 division septum assembly (P, IMP)
  GO:0051301 cell division (P, IMP)

Sequence (437 aa):
SKLVLTGERHYTRNDDIRQSILALGQDVNIIQTQIEQRLPWIKQVSVRKQWPDELKIHLVEYVPIARWNDQHMVDAEGNTFSVPPERTSKQVLPMLYGPEGSANEVLQGYREMGQMLAKDRFTLKEAAMTARRSWQLTLNNDIKLNLGRGDTMKRLARFVELYPVLQQQAQTDGKRISYVDLRYDSGAAVGWAPLPQEALEERARNELSTRPGETFYRLSKLVLTGERHYTRNDDIRQSILALQDVNIIQTQIEQRLPWIKQVSVRKQWPDELKIHLVEYVPIARWNDQHMVDAEGNTFSVPPERTSKQVLPMLYGPEGSANEVLQGYREMGQMLAKDRFTLKEAAMTARRSWQLTLNNDIKLNLGRGDTMKRLARFVELYPVLQQQAQTDGKRISYVDLRYDSGAAVGWAPLPQEALEERARNELSTRPGETFYRL

Radius of gyration: 32.0 Å; Cα contacts (8 Å, |Δi|>4): 749; chains: 4; bounding box: 68×72×92 Å

Organism: Escherichia coli (strain K12) (NCBI:txid83333)

Solvent-accessible surface area: 25848 Å² total